Protein AF-A0A0W0XYY7-F1 (afdb_monomer_lite)

InterPro domains:
  IPR036770 Ankyrin repeat-containing domain superfamily [G3DSA:1.25.40.20] (266-478)
  IPR036770 Ankyrin repeat-containing domain superfamily [SSF48403] (291-463)

Structure (mmCIF, N/CA/C/O backbone):
data_AF-A0A0W0XYY7-F1
#
_entry.id   AF-A0A0W0XYY7-F1
#
loop_
_atom_site.group_PDB
_atom_site.id
_atom_site.type_symbol
_atom_site.label_atom_id
_atom_site.label_alt_id
_atom_site.label_comp_id
_atom_site.label_asym_id
_atom_site.label_entity_id
_atom_site.label_seq_id
_atom_site.pdbx_PDB_ins_code
_atom_site.Cartn_x
_atom_site.Cartn_y
_atom_site.Cartn_z
_atom_site.occupancy
_atom_site.B_iso_or_equiv
_atom_site.auth_seq_id
_atom_site.auth_comp_id
_atom_site.auth_asym_id
_atom_site.auth_atom_id
_atom_site.pdbx_PDB_model_num
ATOM 1 N N . MET A 1 1 ? -41.303 10.525 0.696 1.00 25.77 1 MET A N 1
ATOM 2 C CA . MET A 1 1 ? -40.660 11.036 1.928 1.00 25.77 1 MET A CA 1
ATOM 3 C C . MET A 1 1 ? -39.328 10.318 2.086 1.00 25.77 1 MET A C 1
ATOM 5 O O . MET A 1 1 ? -39.331 9.109 1.877 1.00 25.77 1 MET A O 1
ATOM 9 N N . PRO A 1 2 ? -38.216 10.999 2.410 1.00 27.53 2 PRO A N 1
ATOM 10 C CA . PRO A 1 2 ? -36.975 10.329 2.798 1.00 27.53 2 PRO A CA 1
ATOM 11 C C . PRO A 1 2 ? -37.173 9.612 4.141 1.00 27.53 2 PRO A C 1
ATOM 13 O O . PRO A 1 2 ? -37.782 10.176 5.050 1.00 27.53 2 PRO A O 1
ATOM 16 N N . GLY A 1 3 ? -36.697 8.372 4.262 1.00 29.36 3 GLY A N 1
ATOM 17 C CA . GLY A 1 3 ? -36.736 7.629 5.525 1.00 29.36 3 GLY A CA 1
ATOM 18 C C . GLY A 1 3 ? -35.674 8.126 6.509 1.00 29.36 3 GLY A C 1
ATOM 19 O O . GLY A 1 3 ? -34.597 8.546 6.093 1.00 29.36 3 GLY A O 1
ATOM 20 N N . SER A 1 4 ? -35.965 8.063 7.809 1.00 35.34 4 SER A N 1
ATOM 21 C CA . SER A 1 4 ? -35.014 8.421 8.865 1.00 35.34 4 SER A CA 1
ATOM 22 C C . SER A 1 4 ? -33.815 7.465 8.919 1.00 35.34 4 SER A C 1
ATOM 24 O O . SER A 1 4 ? -33.958 6.251 8.734 1.00 35.34 4 SER A O 1
ATOM 26 N N . ASP A 1 5 ? -32.630 8.020 9.196 1.00 38.69 5 ASP A N 1
ATOM 27 C CA . ASP A 1 5 ? -31.387 7.254 9.338 1.00 38.69 5 ASP A CA 1
ATOM 28 C C . ASP A 1 5 ? -31.513 6.172 10.430 1.00 38.69 5 ASP A C 1
ATOM 30 O O . ASP A 1 5 ? -32.070 6.434 11.504 1.00 38.69 5 ASP A O 1
ATOM 34 N N . PRO A 1 6 ? -30.925 4.977 10.230 1.00 39.81 6 PRO A N 1
ATOM 35 C CA . PRO A 1 6 ? -30.605 4.088 11.335 1.00 39.81 6 PRO A CA 1
ATOM 36 C C . PRO A 1 6 ? -29.468 4.725 12.148 1.00 39.81 6 PRO A C 1
ATOM 38 O O . PRO A 1 6 ? -28.289 4.550 11.847 1.00 39.81 6 PRO A O 1
ATOM 41 N N . GLN A 1 7 ? -29.826 5.506 13.170 1.00 43.25 7 GLN A N 1
ATOM 42 C CA . GLN A 1 7 ? -28.857 6.103 14.087 1.00 43.25 7 GLN A CA 1
ATOM 43 C C . GLN A 1 7 ? -28.112 5.003 14.853 1.00 43.25 7 GLN A C 1
ATOM 45 O O . GLN A 1 7 ? -28.683 4.348 15.725 1.00 43.25 7 GLN A O 1
ATOM 50 N N . ALA A 1 8 ? -26.833 4.820 14.527 1.00 44.38 8 ALA A N 1
ATOM 51 C CA . ALA A 1 8 ? -25.921 3.991 15.303 1.00 44.38 8 ALA A CA 1
ATOM 52 C C . ALA A 1 8 ? -25.767 4.551 16.723 1.00 44.38 8 ALA A C 1
ATOM 54 O O . ALA A 1 8 ? -25.694 5.773 16.909 1.00 44.38 8 ALA A O 1
ATOM 55 N N . GLN A 1 9 ? -25.709 3.663 17.716 1.00 46.31 9 GLN A N 1
ATOM 56 C CA . GLN A 1 9 ? -25.548 4.078 19.106 1.00 46.31 9 GLN A CA 1
ATOM 57 C C . GLN A 1 9 ? -24.134 4.632 19.346 1.00 46.31 9 GLN A C 1
ATOM 59 O O . GLN A 1 9 ? -23.164 4.249 18.692 1.00 46.31 9 GLN A O 1
ATOM 64 N N . LEU A 1 10 ? -24.042 5.616 20.238 1.00 45.03 10 LEU A N 1
ATOM 65 C CA . LEU A 1 10 ? -22.826 6.393 20.463 1.00 45.03 10 LEU A CA 1
ATOM 66 C C . LEU A 1 10 ? -21.912 5.660 21.452 1.00 45.03 10 LEU A C 1
ATOM 68 O O . LEU A 1 10 ? -22.358 5.330 22.547 1.00 45.03 10 LEU A O 1
ATOM 72 N N . GLY A 1 11 ? -20.651 5.435 21.073 1.00 44.72 11 GLY A N 1
ATOM 73 C CA . GLY A 1 11 ? -19.615 4.951 21.996 1.00 44.72 11 GLY A CA 1
ATOM 74 C C . GLY A 1 11 ? -18.980 6.087 22.799 1.00 44.72 11 GLY A C 1
ATOM 75 O O . GLY A 1 11 ? -18.901 6.015 24.019 1.00 44.72 11 GLY A O 1
ATOM 76 N N . TYR A 1 12 ? -18.589 7.164 22.109 1.00 45.94 12 TYR A N 1
ATOM 77 C CA . TYR A 1 12 ? -17.933 8.341 22.690 1.00 45.94 12 TYR A CA 1
ATOM 78 C C . TYR A 1 12 ? -18.508 9.646 22.108 1.00 45.94 12 TYR A C 1
ATOM 80 O O . TYR A 1 12 ? -19.292 9.623 21.153 1.00 45.94 12 TYR A O 1
ATOM 88 N N . THR A 1 13 ? -18.181 10.788 22.722 1.00 43.00 13 THR A N 1
ATOM 89 C CA . THR A 1 13 ? -18.812 12.088 22.435 1.00 43.00 13 THR A CA 1
ATOM 90 C C . THR A 1 13 ? -18.555 12.594 21.012 1.00 43.00 13 THR A C 1
ATOM 92 O O . THR A 1 13 ? -17.499 12.390 20.420 1.00 43.00 13 THR A O 1
ATOM 95 N N . SER A 1 14 ? -19.556 13.277 20.449 1.00 41.69 14 SER A N 1
ATOM 96 C CA . SER A 1 14 ? -19.558 13.769 19.065 1.00 41.69 14 SER A CA 1
ATOM 97 C C . SER A 1 14 ? -18.758 15.072 18.903 1.00 41.69 14 SER A C 1
ATOM 99 O O . SER A 1 14 ? -19.335 16.134 18.652 1.00 41.69 14 SER A O 1
ATOM 101 N N . ASN A 1 15 ? -17.434 15.001 19.015 1.00 53.25 15 ASN A N 1
ATOM 102 C CA . ASN A 1 15 ? -16.558 16.153 18.806 1.00 53.25 15 ASN A CA 1
ATOM 103 C C . ASN A 1 15 ? -16.354 16.420 17.304 1.00 53.25 15 ASN A C 1
ATOM 105 O O . ASN A 1 15 ? -16.008 15.519 16.544 1.00 53.25 15 ASN A O 1
ATOM 109 N N . LYS A 1 16 ? -16.471 17.684 16.861 1.00 48.25 16 LYS A N 1
ATOM 110 C CA . LYS A 1 16 ? -16.198 18.099 15.459 1.00 48.25 16 LYS A CA 1
ATOM 111 C C . LYS A 1 16 ? -14.744 17.853 14.998 1.00 48.25 16 LYS A C 1
ATOM 113 O O . LYS A 1 16 ? -14.433 18.070 13.830 1.00 48.25 16 LYS A O 1
ATOM 118 N N . GLU A 1 17 ? -13.901 17.409 15.920 1.00 54.56 17 GLU A N 1
ATOM 119 C CA . GLU A 1 17 ? -12.453 17.593 16.000 1.00 54.56 17 GLU A CA 1
ATOM 120 C C . GLU A 1 17 ? -11.676 16.334 15.566 1.00 54.56 17 GLU A C 1
ATOM 122 O O . GLU A 1 17 ? -10.474 16.398 15.350 1.00 54.56 17 GLU A O 1
ATOM 127 N N . MET A 1 18 ? -12.362 15.197 15.375 1.00 64.12 18 MET A N 1
ATOM 128 C CA . MET A 1 18 ? -11.750 13.921 14.952 1.00 64.12 18 MET A CA 1
ATOM 129 C C . MET A 1 18 ? -11.496 13.801 13.433 1.00 64.12 18 MET A C 1
ATOM 131 O O . MET A 1 18 ? -11.022 12.760 12.975 1.00 64.12 18 MET A O 1
ATOM 135 N N . SER A 1 19 ? -11.844 14.834 12.656 1.00 72.94 19 SER A N 1
ATOM 136 C CA . SER A 1 19 ? -11.720 14.852 11.191 1.00 72.94 19 SER A CA 1
ATOM 137 C C . SER A 1 19 ? -10.305 15.244 10.763 1.00 72.94 19 SER A C 1
ATOM 139 O O . SER A 1 19 ? -9.759 16.227 11.272 1.00 72.94 19 SER A O 1
ATOM 141 N N . GLN A 1 20 ? -9.730 14.534 9.791 1.00 77.12 20 GLN A N 1
ATOM 142 C CA . GLN A 1 20 ? -8.359 14.778 9.322 1.00 77.12 20 GLN A CA 1
ATOM 143 C C . GLN A 1 20 ? -8.116 16.197 8.768 1.00 77.12 20 GLN A C 1
ATOM 145 O O . GLN A 1 20 ? -6.987 16.688 8.828 1.00 77.12 20 GLN A O 1
ATOM 150 N N . ASP A 1 21 ? -9.175 16.878 8.317 1.00 72.50 21 ASP A N 1
ATOM 151 C CA . ASP A 1 21 ? -9.176 18.255 7.792 1.00 72.50 21 ASP A CA 1
ATOM 152 C C . ASP A 1 21 ? -8.462 19.266 8.712 1.00 72.50 21 ASP A C 1
ATOM 154 O O . ASP A 1 21 ? -7.860 20.228 8.239 1.00 72.50 21 ASP A O 1
ATOM 158 N N . PHE A 1 22 ? -8.523 19.056 10.033 1.00 70.81 22 PHE A N 1
ATOM 159 C CA . PHE A 1 22 ? -7.902 19.933 11.034 1.00 70.81 22 PHE A CA 1
ATOM 160 C C . PHE A 1 22 ? -6.432 19.585 11.319 1.00 70.81 22 PHE A C 1
ATOM 162 O O . PHE A 1 22 ? -5.667 20.436 11.771 1.00 70.81 22 PHE A O 1
ATOM 169 N N . LEU A 1 23 ? -6.019 18.346 11.038 1.00 75.00 23 LEU A N 1
ATOM 170 C CA . LEU A 1 23 ? -4.682 17.824 11.334 1.00 75.00 23 LEU A CA 1
ATOM 171 C C . LEU A 1 23 ? -3.707 18.062 10.174 1.00 75.00 23 LEU A C 1
ATOM 173 O O . LEU A 1 23 ? -2.556 18.436 10.404 1.00 75.00 23 LEU A O 1
ATOM 177 N N . ILE A 1 24 ? -4.176 17.906 8.930 1.00 78.44 24 ILE A N 1
ATOM 178 C CA . ILE A 1 24 ? -3.385 18.096 7.701 1.00 78.44 24 ILE A CA 1
ATOM 179 C C . ILE A 1 24 ? -2.681 19.474 7.666 1.00 78.44 24 ILE A C 1
ATOM 181 O O . ILE A 1 24 ? -1.467 19.505 7.438 1.00 78.44 24 ILE A O 1
ATOM 185 N N . PRO A 1 25 ? -3.346 20.612 7.974 1.00 73.56 25 PRO A N 1
ATOM 186 C CA . PRO A 1 25 ? -2.685 21.918 8.007 1.00 73.56 25 PRO A CA 1
ATOM 187 C C . PRO A 1 25 ? -1.592 22.035 9.076 1.00 73.56 25 PRO A C 1
ATOM 189 O O . PRO A 1 25 ? -0.617 22.750 8.860 1.00 73.56 25 PRO A O 1
ATOM 192 N N . MET A 1 26 ? -1.727 21.352 10.217 1.00 71.94 26 MET A N 1
ATOM 193 C CA . MET A 1 26 ? -0.721 21.378 11.287 1.00 71.94 26 MET A CA 1
ATOM 194 C C . MET A 1 26 ? 0.497 20.527 10.912 1.00 71.94 26 MET A C 1
ATOM 196 O O . MET A 1 26 ? 1.633 20.989 11.019 1.00 71.94 26 MET A O 1
ATOM 200 N N . ILE A 1 27 ? 0.262 19.325 10.378 1.00 74.44 27 ILE A N 1
ATOM 201 C CA . ILE A 1 27 ? 1.299 18.408 9.883 1.00 74.44 27 ILE A CA 1
ATOM 202 C C . ILE A 1 27 ? 2.138 19.062 8.782 1.00 74.44 27 ILE A C 1
ATOM 204 O O . ILE A 1 27 ? 3.365 19.079 8.873 1.00 74.44 27 ILE A O 1
ATOM 208 N N . ASN A 1 28 ? 1.498 19.694 7.795 1.00 73.94 28 ASN A N 1
ATOM 209 C CA . ASN A 1 28 ? 2.206 20.392 6.718 1.00 73.94 28 ASN A CA 1
ATOM 210 C C . ASN A 1 28 ? 3.112 21.523 7.224 1.00 73.94 28 ASN A C 1
ATOM 212 O O . ASN A 1 28 ? 4.177 21.754 6.656 1.00 73.94 28 ASN A O 1
ATOM 216 N N . ARG A 1 29 ? 2.736 22.205 8.313 1.00 69.94 29 ARG A N 1
ATOM 217 C CA . ARG A 1 29 ? 3.554 23.268 8.918 1.00 69.94 29 ARG A CA 1
ATOM 218 C C . ARG A 1 29 ? 4.714 22.723 9.759 1.00 69.94 29 ARG A C 1
ATOM 220 O O . ARG A 1 29 ? 5.762 23.365 9.798 1.00 69.94 29 ARG A O 1
ATOM 227 N N . ILE A 1 30 ? 4.561 21.547 10.379 1.00 68.38 30 ILE A N 1
ATOM 228 C CA . ILE A 1 30 ? 5.664 20.821 11.039 1.00 68.38 30 ILE A CA 1
ATOM 229 C C . ILE A 1 30 ? 6.719 20.422 9.999 1.00 68.38 30 ILE A C 1
ATOM 231 O O . ILE A 1 30 ? 7.904 20.700 10.187 1.00 68.38 30 ILE A O 1
ATOM 235 N N . LEU A 1 31 ? 6.281 19.858 8.869 1.00 69.56 31 LEU A N 1
ATOM 236 C CA . LEU A 1 31 ? 7.156 19.456 7.765 1.00 69.56 31 LEU A CA 1
ATOM 237 C C . LEU A 1 31 ? 7.852 20.672 7.116 1.00 69.56 31 LEU A C 1
ATOM 239 O O . LEU A 1 31 ? 9.081 20.693 7.055 1.00 69.56 31 LEU A O 1
ATOM 243 N N . GLU A 1 32 ? 7.106 21.728 6.748 1.00 70.12 32 GLU A N 1
ATOM 244 C CA . GLU A 1 32 ? 7.658 22.986 6.199 1.00 70.12 32 GLU A CA 1
ATOM 245 C C . GLU A 1 32 ? 8.754 23.570 7.105 1.00 70.12 32 GLU A C 1
ATOM 247 O O . GLU A 1 32 ? 9.849 23.881 6.633 1.00 70.12 32 GLU A O 1
ATOM 252 N N . LYS A 1 33 ? 8.484 23.708 8.413 1.00 66.38 33 LYS A N 1
ATOM 253 C CA . LYS A 1 33 ? 9.442 24.294 9.365 1.00 66.38 33 LYS A CA 1
ATOM 254 C C . LYS A 1 33 ? 10.661 23.391 9.599 1.00 66.38 33 LYS A C 1
ATOM 256 O O . LYS A 1 33 ? 11.746 23.916 9.832 1.00 66.38 33 LYS A O 1
ATOM 261 N N . GLY A 1 34 ? 10.516 22.069 9.494 1.00 62.47 34 GLY A N 1
ATOM 262 C CA . GLY A 1 34 ? 11.639 21.125 9.521 1.00 62.47 34 GLY A CA 1
ATOM 263 C C . GLY A 1 34 ? 12.511 21.136 8.256 1.00 62.47 34 GLY A C 1
ATOM 264 O O . GLY A 1 34 ? 13.455 20.358 8.172 1.00 62.47 34 GLY A O 1
ATOM 265 N N . GLY A 1 35 ? 12.192 21.967 7.253 1.00 60.22 35 GLY A N 1
ATOM 266 C CA . GLY A 1 35 ? 12.844 21.947 5.938 1.00 60.22 35 GLY A CA 1
ATOM 267 C C . GLY A 1 35 ? 12.451 20.739 5.077 1.00 60.22 35 GLY A C 1
ATOM 268 O O . GLY A 1 35 ? 13.046 20.504 4.024 1.00 60.22 35 GLY A O 1
ATOM 269 N N . VAL A 1 36 ? 11.452 19.967 5.510 1.00 62.84 36 VAL A N 1
ATOM 270 C CA . VAL A 1 36 ? 11.051 18.707 4.891 1.00 62.84 36 VAL A CA 1
ATOM 271 C C . VAL A 1 36 ? 10.132 18.993 3.708 1.00 62.84 36 VAL A C 1
ATOM 273 O O . VAL A 1 36 ? 9.014 19.475 3.871 1.00 62.84 36 VAL A O 1
ATOM 276 N N . LYS A 1 37 ? 10.581 18.643 2.498 1.00 64.75 37 LYS A N 1
ATOM 277 C CA . LYS A 1 37 ? 9.783 18.723 1.259 1.00 64.75 37 LYS A CA 1
ATOM 278 C C . LYS A 1 37 ? 8.760 17.576 1.134 1.00 64.75 37 LYS A C 1
ATOM 280 O O . LYS A 1 37 ? 8.632 16.978 0.069 1.00 64.75 37 LYS A O 1
ATOM 285 N N . LEU A 1 38 ? 8.046 17.273 2.216 1.00 64.19 38 LEU A N 1
ATOM 286 C CA . LEU A 1 38 ? 6.868 16.406 2.219 1.00 64.19 38 LEU A CA 1
ATOM 287 C C . LEU A 1 38 ? 5.634 17.243 2.533 1.00 64.19 38 LEU A C 1
ATOM 289 O O . LEU A 1 38 ? 5.689 18.160 3.351 1.00 64.19 38 LEU A O 1
ATOM 293 N N . THR A 1 39 ? 4.509 16.868 1.940 1.00 61.69 39 THR A N 1
ATOM 294 C CA . THR A 1 39 ? 3.193 17.355 2.342 1.00 61.69 39 THR A CA 1
ATOM 295 C C . THR A 1 39 ? 2.241 16.182 2.530 1.00 61.69 39 THR A C 1
ATOM 297 O O . THR A 1 39 ? 2.186 15.258 1.719 1.00 61.69 39 THR A O 1
ATOM 300 N N . ALA A 1 40 ? 1.446 16.248 3.593 1.00 60.41 40 ALA A N 1
ATOM 301 C CA . ALA A 1 40 ? 0.116 15.674 3.587 1.00 60.41 40 ALA A CA 1
ATOM 302 C C . ALA A 1 40 ? -0.692 16.401 2.506 1.00 60.41 40 ALA A C 1
ATOM 304 O O . ALA A 1 40 ? -1.006 17.586 2.639 1.00 60.41 40 ALA A O 1
ATOM 305 N N . ASN A 1 41 ? -0.942 15.708 1.399 1.00 59.34 41 ASN A N 1
ATOM 306 C CA . ASN A 1 41 ? -1.706 16.230 0.277 1.00 59.34 41 ASN A CA 1
ATOM 307 C C . ASN A 1 41 ? -3.213 16.210 0.575 1.00 59.34 41 ASN A C 1
ATOM 309 O O . ASN A 1 41 ? -3.668 15.585 1.534 1.00 59.34 41 ASN A O 1
ATOM 313 N N . ASP A 1 42 ? -3.991 16.858 -0.290 1.00 51.50 42 ASP A N 1
ATOM 314 C CA . ASP A 1 42 ? -5.442 17.009 -0.120 1.00 51.50 42 ASP A CA 1
ATOM 315 C C . ASP A 1 42 ? -6.228 15.681 -0.254 1.00 51.50 42 ASP A C 1
ATOM 317 O O . ASP A 1 42 ? -7.415 15.641 0.059 1.00 51.50 42 ASP A O 1
ATOM 321 N N . ASP A 1 43 ? -5.573 14.582 -0.663 1.00 53.91 43 ASP A N 1
ATOM 322 C CA . ASP A 1 43 ? -6.127 13.215 -0.593 1.00 53.91 43 ASP A CA 1
ATOM 323 C C . ASP A 1 43 ? -6.199 12.681 0.863 1.00 53.91 43 ASP A C 1
ATOM 325 O O . ASP A 1 43 ? -7.025 11.825 1.176 1.00 53.91 43 ASP A O 1
ATOM 329 N N . GLY A 1 44 ? -5.380 13.223 1.774 1.00 68.81 44 GLY A N 1
ATOM 330 C CA . GLY A 1 44 ? -5.514 13.060 3.223 1.00 68.81 44 GLY A CA 1
ATOM 331 C C . GLY A 1 44 ? -4.703 11.938 3.890 1.00 68.81 44 GLY A C 1
ATOM 332 O O . GLY A 1 44 ? -4.404 10.891 3.323 1.00 68.81 44 GLY A O 1
ATOM 333 N N . ILE A 1 45 ? -4.399 12.153 5.174 1.00 83.94 45 ILE A N 1
ATOM 334 C CA . ILE A 1 45 ? -3.603 11.288 6.071 1.00 83.94 45 ILE A CA 1
ATOM 335 C C . ILE A 1 45 ? -4.354 10.068 6.639 1.00 83.94 45 ILE A C 1
ATOM 337 O O . ILE A 1 45 ? -3.884 9.433 7.587 1.00 83.94 45 ILE A O 1
ATOM 341 N N . CYS A 1 46 ? -5.532 9.753 6.095 1.00 90.00 46 CYS A N 1
ATOM 342 C CA . CYS A 1 46 ? -6.491 8.789 6.638 1.00 90.00 46 CYS A CA 1
ATOM 343 C C . CYS A 1 46 ? -5.855 7.452 7.053 1.00 90.00 46 CYS A C 1
ATOM 345 O O . CYS A 1 46 ? -6.104 6.941 8.142 1.00 90.00 46 CYS A O 1
ATOM 347 N N . ASN A 1 47 ? -4.963 6.933 6.218 1.00 89.12 4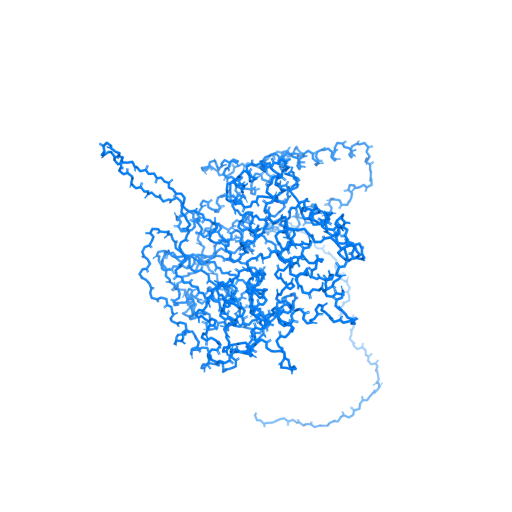7 ASN A N 1
ATOM 348 C CA . ASN A 1 47 ? -4.291 5.661 6.418 1.00 89.12 47 ASN A CA 1
ATOM 349 C C . ASN A 1 47 ? -3.428 5.627 7.697 1.00 89.12 47 ASN A C 1
ATOM 351 O O . ASN A 1 47 ? -3.539 4.697 8.499 1.00 89.12 47 ASN A O 1
ATOM 355 N N . GLY A 1 48 ? -2.658 6.690 7.952 1.00 91.44 48 GLY A N 1
ATOM 356 C CA . GLY A 1 48 ? -1.857 6.809 9.172 1.00 91.44 48 GLY A CA 1
ATOM 357 C C . GLY A 1 48 ? -2.717 6.933 10.432 1.00 91.44 48 GLY A C 1
ATOM 358 O O . GLY A 1 48 ? -2.440 6.285 11.439 1.00 91.44 48 GLY A O 1
ATOM 359 N N . LEU A 1 49 ? -3.815 7.693 10.363 1.00 93.75 49 LEU A N 1
ATOM 360 C CA . LEU A 1 49 ? -4.767 7.819 11.473 1.00 93.75 49 LEU A CA 1
ATOM 361 C C . LEU A 1 49 ? -5.509 6.504 11.767 1.00 93.75 49 LEU A C 1
ATOM 363 O O . LEU A 1 49 ? -5.724 6.176 12.933 1.00 93.75 49 LEU A O 1
ATOM 367 N N . ALA A 1 50 ? -5.870 5.734 10.736 1.00 95.88 50 ALA A N 1
ATOM 368 C CA . ALA A 1 50 ? -6.488 4.418 10.888 1.00 95.88 50 ALA A CA 1
ATOM 369 C C . ALA A 1 50 ? -5.528 3.416 11.556 1.00 95.88 50 ALA A C 1
ATOM 371 O O . ALA A 1 50 ? -5.914 2.749 12.516 1.00 95.88 50 ALA A O 1
ATOM 372 N N . ALA A 1 51 ? -4.266 3.356 11.116 1.00 96.81 51 ALA A N 1
ATOM 373 C CA . ALA A 1 51 ? -3.242 2.503 11.723 1.00 96.81 51 ALA A CA 1
ATOM 374 C C . ALA A 1 51 ? -2.970 2.855 13.199 1.00 96.81 51 ALA A C 1
ATOM 376 O O . ALA A 1 51 ? -2.924 1.966 14.052 1.00 96.81 51 ALA A O 1
ATOM 377 N N . VAL A 1 52 ? -2.862 4.147 13.531 1.00 96.50 52 VAL A N 1
ATOM 378 C CA . VAL A 1 52 ? -2.661 4.585 14.923 1.00 96.50 52 VAL A CA 1
ATOM 379 C C . VAL A 1 52 ? -3.904 4.319 15.783 1.00 96.50 52 VAL A C 1
ATOM 381 O O . VAL A 1 52 ? -3.757 3.847 16.909 1.00 96.50 52 VAL A O 1
ATOM 384 N N . TYR A 1 53 ? -5.128 4.501 15.270 1.00 97.31 53 TYR A N 1
ATOM 385 C CA . TYR A 1 53 ? -6.334 4.094 16.008 1.00 97.31 53 TYR A CA 1
ATOM 386 C C . TYR A 1 53 ? -6.342 2.592 16.322 1.00 97.31 53 TYR A C 1
ATOM 388 O O . TYR A 1 53 ? -6.661 2.217 17.447 1.00 97.31 53 TYR A O 1
ATOM 396 N N . ILE A 1 54 ? -5.945 1.734 15.374 1.00 98.19 54 ILE A N 1
ATOM 397 C CA . ILE A 1 54 ? -5.874 0.275 15.571 1.00 98.19 54 ILE A CA 1
ATOM 398 C C . ILE A 1 54 ? -4.953 -0.091 16.743 1.00 98.19 54 ILE A C 1
ATOM 400 O O . ILE A 1 54 ? -5.345 -0.885 17.600 1.00 98.19 54 ILE A O 1
ATOM 404 N N . LYS A 1 55 ? -3.773 0.539 16.832 1.00 96.81 55 LYS A N 1
ATOM 405 C CA . LYS A 1 55 ? -2.865 0.416 17.985 1.00 96.81 55 LYS A CA 1
ATOM 406 C C . LYS A 1 55 ? -3.571 0.766 19.298 1.00 96.81 55 LYS A C 1
ATOM 408 O O . LYS A 1 55 ? -3.585 -0.049 20.216 1.00 96.81 55 LYS A O 1
ATOM 413 N N . TYR A 1 56 ? -4.187 1.946 19.381 1.00 96.44 56 TYR A N 1
ATOM 414 C CA . TYR A 1 56 ? -4.856 2.389 20.607 1.00 96.44 56 TYR A CA 1
ATOM 415 C C . TYR A 1 56 ? -6.047 1.487 20.972 1.00 96.44 56 TYR A C 1
ATOM 417 O O . TYR A 1 56 ? -6.208 1.138 22.140 1.00 96.44 56 TYR A O 1
ATOM 425 N N . ALA A 1 57 ? -6.852 1.057 19.999 1.00 96.62 57 ALA A N 1
ATOM 426 C CA . ALA A 1 57 ? -8.006 0.190 20.222 1.00 96.62 57 ALA A CA 1
ATOM 427 C C . ALA A 1 57 ? -7.602 -1.182 20.791 1.00 96.62 57 ALA A C 1
ATOM 429 O O . ALA A 1 57 ? -8.141 -1.597 21.816 1.00 96.62 57 ALA A O 1
ATOM 430 N N . LEU A 1 58 ? -6.578 -1.828 20.216 1.00 96.69 58 LEU A N 1
ATOM 431 C CA . LEU A 1 58 ? -6.041 -3.111 20.700 1.00 96.69 58 LEU A CA 1
ATOM 432 C C . LEU A 1 58 ? -5.354 -3.026 22.076 1.00 96.69 58 LEU A C 1
ATOM 434 O O . LEU A 1 58 ? -5.136 -4.053 22.715 1.00 96.69 58 LEU A O 1
ATOM 438 N N . GLN A 1 59 ? -5.037 -1.821 22.557 1.00 94.44 59 GLN A N 1
ATOM 439 C CA . GLN A 1 59 ? -4.587 -1.575 23.932 1.00 94.44 59 GLN A CA 1
ATOM 440 C C . GLN A 1 59 ? -5.739 -1.242 24.906 1.00 94.44 59 GLN A C 1
ATOM 442 O O . GLN A 1 59 ? -5.484 -0.983 26.080 1.00 94.44 59 GLN A O 1
ATOM 447 N N . GLY A 1 60 ? -6.995 -1.183 24.442 1.00 93.62 60 GLY A N 1
ATOM 448 C CA . GLY A 1 60 ? -8.137 -0.686 25.224 1.00 93.62 60 GLY A CA 1
ATOM 449 C C . GLY A 1 60 ? -8.149 0.839 25.422 1.00 93.62 60 GLY A C 1
ATOM 450 O O . GLY A 1 60 ? -8.871 1.348 26.276 1.00 93.62 60 GLY A O 1
ATOM 451 N N . LYS A 1 61 ? -7.353 1.579 24.641 1.00 93.75 61 LYS A N 1
ATOM 452 C CA . LYS A 1 61 ? -7.067 3.018 24.777 1.00 93.75 61 LYS A CA 1
ATOM 453 C C . LYS A 1 61 ? -7.826 3.902 23.772 1.00 93.75 61 LYS A C 1
ATOM 455 O O . LYS A 1 61 ? -7.416 5.033 23.514 1.00 93.75 61 LYS A O 1
ATOM 460 N N . SER A 1 62 ? -8.949 3.441 23.213 1.00 91.12 62 SER A N 1
ATOM 461 C CA . SER A 1 62 ? -9.781 4.206 22.256 1.00 91.12 62 SER A CA 1
ATOM 462 C C . SER A 1 62 ? -10.170 5.614 22.753 1.00 91.12 62 SER A C 1
ATOM 464 O O . SER A 1 62 ? -10.313 6.539 21.953 1.00 91.12 62 SER A O 1
ATOM 466 N N . SER A 1 63 ? -10.305 5.799 24.071 1.00 88.50 63 SER A N 1
ATOM 467 C CA . SER A 1 63 ? -10.544 7.095 24.720 1.00 88.50 63 SER A CA 1
ATOM 468 C C . SER A 1 63 ? -9.314 8.013 24.730 1.00 88.50 63 SER A C 1
ATOM 470 O O . SER A 1 63 ? -9.460 9.208 24.485 1.00 88.50 63 SER A O 1
ATOM 472 N N . GLU A 1 64 ? -8.108 7.481 24.956 1.00 90.69 64 GLU A N 1
ATOM 473 C CA . GLU A 1 64 ? -6.854 8.251 24.899 1.00 90.69 64 GLU A CA 1
ATOM 474 C C . GLU A 1 64 ? -6.568 8.741 23.474 1.00 90.69 64 GLU A C 1
ATOM 476 O O . GLU A 1 64 ? -6.128 9.874 23.292 1.00 90.69 64 GLU A O 1
ATOM 481 N N . PHE A 1 65 ? -6.888 7.931 22.458 1.00 92.50 65 PHE A N 1
ATOM 482 C CA . PHE A 1 65 ? -6.825 8.346 21.053 1.00 92.50 65 PHE A CA 1
ATOM 483 C C . PHE A 1 65 ? -7.739 9.551 20.783 1.00 92.50 65 PHE A C 1
ATOM 485 O O . PHE A 1 65 ? -7.302 10.559 20.230 1.00 92.50 65 PHE A O 1
ATOM 492 N N . ALA A 1 66 ? -9.001 9.482 21.222 1.00 88.44 66 ALA A N 1
ATOM 493 C CA . ALA A 1 66 ? -9.942 10.589 21.069 1.00 88.44 66 ALA A CA 1
ATOM 494 C C . ALA A 1 66 ? -9.487 11.847 21.837 1.00 88.44 66 ALA A C 1
ATOM 496 O O . ALA A 1 66 ? -9.572 12.954 21.305 1.00 88.44 66 ALA A O 1
ATOM 497 N N . ALA A 1 67 ? -8.950 11.685 23.051 1.00 87.06 67 ALA A N 1
ATOM 498 C CA . ALA A 1 67 ? -8.386 12.783 23.835 1.00 87.06 67 ALA A CA 1
ATOM 499 C C . ALA A 1 67 ? -7.178 13.439 23.141 1.00 87.06 67 ALA A C 1
ATOM 501 O O . ALA A 1 67 ? -7.082 14.664 23.129 1.00 87.06 67 ALA A O 1
ATOM 502 N N . MET A 1 68 ? -6.309 12.651 22.497 1.00 87.94 68 MET A N 1
ATOM 503 C CA . MET A 1 68 ? -5.171 13.153 21.720 1.00 87.94 68 MET A CA 1
ATOM 504 C C . MET A 1 68 ? -5.617 14.036 20.547 1.00 87.94 68 MET A C 1
ATOM 506 O O . MET A 1 68 ? -5.108 15.145 20.384 1.00 87.94 68 MET A O 1
ATOM 510 N N . LEU A 1 69 ? -6.613 13.593 19.767 1.00 86.75 69 LEU A N 1
ATOM 511 C CA . LEU A 1 69 ? -7.163 14.390 18.662 1.00 86.75 69 LEU A CA 1
ATOM 512 C C . LEU A 1 69 ? -7.769 15.713 19.156 1.00 86.75 69 LEU A C 1
ATOM 514 O O . LEU A 1 69 ? -7.500 16.773 18.584 1.00 86.75 69 LEU A O 1
ATOM 518 N N . ASN A 1 70 ? -8.527 15.664 20.256 1.00 81.75 70 ASN A N 1
ATOM 519 C CA . ASN A 1 70 ? -9.092 16.858 20.882 1.00 81.75 70 ASN A CA 1
ATOM 520 C C . ASN A 1 70 ? -7.985 17.820 21.352 1.00 81.75 70 ASN A C 1
ATOM 522 O O . ASN A 1 70 ? -8.070 19.015 21.082 1.00 81.75 70 ASN A O 1
ATOM 526 N N . ALA A 1 71 ? -6.928 17.319 22.003 1.00 81.38 71 ALA A N 1
ATOM 527 C CA . ALA A 1 71 ? -5.828 18.133 22.526 1.00 81.38 71 ALA A CA 1
ATOM 528 C C . ALA A 1 71 ? -5.033 18.849 21.419 1.00 81.38 71 ALA A C 1
ATOM 530 O O . ALA A 1 71 ? -4.704 20.028 21.568 1.00 81.38 71 ALA A O 1
ATOM 531 N N . ILE A 1 72 ? -4.782 18.180 20.285 1.00 78.88 72 ILE A N 1
ATOM 532 C CA . ILE A 1 72 ? -4.134 18.788 19.109 1.00 78.88 72 ILE A CA 1
ATOM 533 C C . ILE A 1 72 ? -4.979 19.952 18.577 1.00 78.88 72 ILE A C 1
ATOM 535 O O . ILE A 1 72 ? -4.464 21.053 18.368 1.00 78.88 72 ILE A O 1
ATOM 539 N N . ASN A 1 73 ? -6.286 19.736 18.403 1.00 74.81 73 ASN A N 1
ATOM 540 C CA . ASN A 1 73 ? -7.195 20.779 17.939 1.00 74.81 73 ASN A CA 1
ATOM 541 C C . ASN A 1 73 ? -7.322 21.934 18.954 1.00 74.81 73 ASN A C 1
ATOM 543 O O . ASN A 1 73 ? -7.217 23.095 18.563 1.00 74.81 73 ASN A O 1
ATOM 547 N N . GLN A 1 74 ? -7.483 21.642 20.248 1.00 75.94 74 GLN A N 1
ATOM 548 C CA . GLN A 1 74 ? -7.597 22.660 21.298 1.00 75.94 74 GLN A CA 1
ATOM 549 C C . GLN A 1 74 ? -6.344 23.539 21.387 1.00 75.94 74 GLN A C 1
ATOM 551 O O . GLN A 1 74 ? -6.476 24.761 21.386 1.00 75.94 74 GLN A O 1
ATOM 556 N N . ARG A 1 75 ? -5.132 22.959 21.383 1.00 71.31 75 ARG A N 1
ATOM 557 C CA . ARG A 1 75 ? -3.890 23.756 21.382 1.00 71.31 75 ARG A CA 1
ATOM 558 C C . ARG A 1 75 ? -3.702 24.549 20.090 1.00 71.31 75 ARG A C 1
ATOM 560 O O . ARG A 1 75 ? -3.243 25.688 20.149 1.00 71.31 75 ARG A O 1
ATOM 567 N N . GLY A 1 76 ? -4.100 23.990 18.944 1.00 68.62 76 GLY A N 1
ATOM 568 C CA . GLY A 1 76 ? -4.129 24.716 17.673 1.00 68.62 76 GLY A CA 1
ATOM 569 C C . GLY A 1 76 ? -5.028 25.956 17.732 1.00 68.62 76 GLY A C 1
ATOM 570 O O . GLY A 1 76 ? -4.595 27.048 17.372 1.00 68.62 76 GLY A O 1
ATOM 571 N N . GLN A 1 77 ? -6.253 25.814 18.247 1.00 69.25 77 GLN A N 1
ATOM 572 C CA . GLN A 1 77 ? -7.203 26.923 18.398 1.00 69.25 77 GLN A CA 1
ATOM 573 C C . GLN A 1 77 ? -6.750 27.954 19.443 1.00 69.25 77 GLN A C 1
ATOM 575 O O . GLN A 1 77 ? -6.739 29.149 19.149 1.00 69.25 77 GLN A O 1
ATOM 580 N N . GLN A 1 78 ? -6.341 27.504 20.636 1.00 65.88 78 GLN A N 1
ATOM 581 C CA . GLN A 1 78 ? -5.893 28.371 21.730 1.00 65.88 78 GLN A CA 1
ATOM 582 C C . GLN A 1 78 ? -4.769 29.301 21.269 1.00 65.88 78 GLN A C 1
ATOM 584 O O . GLN A 1 78 ? -4.868 30.516 21.426 1.00 65.88 78 GLN A O 1
ATOM 589 N N . ALA A 1 79 ? -3.727 28.748 20.650 1.00 61.44 79 ALA A N 1
ATOM 590 C CA . ALA A 1 79 ? -2.570 29.537 20.261 1.00 61.44 79 ALA A CA 1
ATOM 591 C C . ALA A 1 79 ? -2.842 30.470 19.067 1.00 61.44 79 ALA A C 1
ATOM 593 O O . ALA A 1 79 ? -2.266 31.555 19.002 1.00 61.44 79 ALA A O 1
ATOM 594 N N . ILE A 1 80 ? -3.761 30.111 18.156 1.00 63.53 80 ILE A N 1
ATOM 595 C CA . ILE A 1 80 ? -4.258 31.046 17.131 1.00 63.53 80 ILE A CA 1
ATOM 596 C C . ILE A 1 80 ? -4.897 32.278 17.794 1.00 63.53 80 ILE A C 1
ATOM 598 O O . ILE A 1 80 ? -4.653 33.395 17.343 1.00 63.53 80 ILE A O 1
ATOM 602 N N . MET A 1 81 ? -5.664 32.103 18.876 1.00 60.09 81 MET A N 1
ATOM 603 C CA . MET A 1 81 ? -6.299 33.215 19.599 1.00 60.09 81 MET A CA 1
ATOM 604 C C . MET A 1 81 ? -5.296 34.038 20.423 1.00 60.09 81 MET A C 1
ATOM 606 O O . MET A 1 81 ? -5.284 35.267 20.316 1.00 60.09 81 MET A O 1
ATOM 610 N N . GLU A 1 82 ? -4.390 33.378 21.155 1.00 60.19 82 GLU A N 1
ATOM 611 C CA . GLU A 1 82 ? -3.292 34.034 21.886 1.00 60.19 82 GLU A CA 1
ATOM 612 C C . GLU A 1 82 ? -2.433 34.908 20.955 1.00 60.19 82 GLU A C 1
ATOM 614 O O . GLU A 1 82 ? -2.067 36.029 21.310 1.00 60.19 82 GLU A O 1
ATOM 619 N N . GLY A 1 83 ? -2.186 34.451 19.723 1.00 53.28 83 GLY A N 1
ATOM 620 C CA . GLY A 1 83 ? -1.461 35.204 18.698 1.00 53.28 83 GLY A CA 1
ATOM 621 C C . GLY A 1 83 ? -2.170 36.443 18.138 1.00 53.28 83 GLY A C 1
ATOM 622 O O . GLY A 1 83 ? -1.539 37.243 17.443 1.00 53.28 83 GLY A O 1
ATOM 623 N N . ILE A 1 84 ? -3.463 36.617 18.425 1.00 48.25 84 ILE A N 1
ATOM 624 C CA . ILE A 1 84 ? -4.321 37.691 17.894 1.00 48.25 84 ILE A CA 1
ATOM 625 C C . ILE A 1 84 ? -4.687 38.724 18.989 1.00 48.25 84 ILE A C 1
ATOM 627 O O . ILE A 1 84 ? -5.261 39.770 18.688 1.00 48.25 84 ILE A O 1
ATOM 631 N N . ASN A 1 85 ? -4.264 38.507 20.244 1.00 48.09 85 ASN A N 1
ATOM 632 C CA . ASN A 1 85 ? -4.722 39.222 21.451 1.00 48.09 85 ASN A CA 1
ATOM 633 C C . ASN A 1 85 ? -6.229 39.055 21.750 1.00 48.09 85 ASN A C 1
ATOM 635 O O . ASN A 1 85 ? -6.809 39.887 22.451 1.00 48.09 85 ASN A O 1
ATOM 639 N N . GLU A 1 86 ? -6.870 37.989 21.263 1.00 41.94 86 GLU A N 1
ATOM 640 C CA . GLU A 1 86 ? -8.184 37.585 21.773 1.00 41.94 86 GLU A CA 1
ATOM 641 C C . GLU A 1 86 ? -7.978 36.637 22.962 1.00 41.94 86 GLU A C 1
ATOM 643 O O . GLU A 1 86 ? -7.249 35.651 22.862 1.00 41.94 86 GLU A O 1
ATOM 648 N N . SER A 1 87 ? -8.596 36.948 24.107 1.00 41.75 87 SER A N 1
ATOM 649 C CA . SER A 1 87 ? -8.492 36.113 25.310 1.00 41.75 87 SER A CA 1
ATOM 650 C C . SER A 1 87 ? -8.939 34.676 25.006 1.00 41.75 87 SER A C 1
ATOM 652 O O . SER A 1 87 ? -10.002 34.506 24.399 1.00 41.75 87 SER A O 1
ATOM 654 N N . PRO A 1 88 ? -8.188 33.644 25.436 1.00 44.12 88 PRO A N 1
ATOM 655 C CA . PRO A 1 88 ? -8.539 32.263 25.139 1.00 44.12 88 PRO A CA 1
ATOM 656 C C . PRO A 1 88 ? -9.907 31.896 25.741 1.00 44.12 88 PRO A C 1
ATOM 658 O O . PRO A 1 88 ? -10.281 32.419 26.799 1.00 44.12 88 PRO A O 1
ATOM 661 N N . PRO A 1 89 ? -10.669 30.995 25.095 1.00 44.22 89 PRO A N 1
ATOM 662 C CA . PRO A 1 89 ? -11.927 30.512 25.643 1.00 44.22 89 PRO A CA 1
ATOM 663 C C . PRO A 1 89 ? -11.653 29.749 26.950 1.00 44.22 89 PRO A C 1
ATOM 665 O O . PRO A 1 89 ? -10.616 29.091 27.064 1.00 44.22 89 PRO A O 1
ATOM 668 N N . PRO A 1 90 ? -12.554 29.809 27.948 1.00 40.62 90 PRO A N 1
ATOM 669 C CA . PRO A 1 90 ? -12.336 29.147 29.229 1.00 40.62 90 PRO A CA 1
ATOM 670 C C . PRO A 1 90 ? -12.187 27.631 29.038 1.00 40.62 90 PRO A C 1
ATOM 672 O O . PRO A 1 90 ? -13.109 26.953 28.569 1.00 40.62 90 PRO A O 1
ATOM 675 N N . SER A 1 91 ? -11.024 27.101 29.418 1.00 45.03 91 SER A N 1
ATOM 676 C CA . SER A 1 91 ? -10.715 25.674 29.355 1.00 45.03 91 SER A CA 1
ATOM 677 C C . SER A 1 91 ? -11.706 24.881 30.211 1.00 45.03 91 SER A C 1
ATOM 679 O O . SER A 1 91 ? -11.816 25.066 31.421 1.00 45.03 91 SER A O 1
ATOM 681 N N . THR A 1 92 ? -12.478 24.012 29.560 1.00 43.22 92 THR A N 1
ATOM 682 C CA . THR A 1 92 ? -13.668 23.365 30.140 1.00 43.22 92 THR A CA 1
ATOM 683 C C . THR A 1 92 ? -13.554 21.839 30.181 1.00 43.22 92 THR A C 1
ATOM 685 O O . THR A 1 92 ? -14.525 21.114 29.980 1.00 43.22 92 THR A O 1
ATOM 688 N N . SER A 1 93 ? -12.357 21.350 30.512 1.00 43.66 93 SER A N 1
ATOM 689 C CA . SER A 1 93 ? -12.121 19.967 30.942 1.00 43.66 93 SER A CA 1
ATOM 690 C C . SER A 1 93 ? -10.844 19.867 31.781 1.00 43.66 93 SER A C 1
ATOM 692 O O . SER A 1 93 ? -9.739 19.968 31.249 1.00 43.66 93 SER A O 1
ATOM 694 N N . SER A 1 94 ? -10.991 19.628 33.085 1.00 46.72 94 SER A N 1
ATOM 695 C CA . SER A 1 94 ? -9.965 18.922 33.851 1.00 46.72 94 SER A CA 1
ATOM 696 C C . SER A 1 94 ? -10.035 17.442 33.481 1.00 46.72 94 SER A C 1
ATOM 698 O O . SER A 1 94 ? -11.118 16.866 33.559 1.00 46.72 94 SER A O 1
ATOM 700 N N . ASP A 1 95 ? -8.917 16.871 33.033 1.00 40.59 95 ASP A N 1
ATOM 701 C CA . ASP A 1 95 ? -8.359 15.577 33.469 1.00 40.59 95 ASP A CA 1
ATOM 702 C C . ASP A 1 95 ? -7.350 15.066 32.423 1.00 40.59 95 ASP A C 1
ATOM 704 O O . ASP A 1 95 ? -7.636 15.018 31.229 1.00 40.59 95 ASP A O 1
ATOM 708 N N . SER A 1 96 ? -6.153 14.685 32.885 1.00 47.28 96 SER A N 1
ATOM 709 C CA . SER A 1 96 ? -4.947 14.367 32.089 1.00 47.28 96 SER A CA 1
ATOM 710 C C . SER A 1 96 ? -4.428 15.502 31.179 1.00 47.28 96 SER A C 1
ATOM 712 O O . SER A 1 96 ? -4.912 15.745 30.076 1.00 47.28 96 SER A O 1
ATOM 714 N N . GLU A 1 97 ? -3.365 16.181 31.621 1.00 72.12 97 GLU A N 1
ATOM 715 C CA . GLU A 1 97 ? -2.650 17.177 30.812 1.00 72.12 97 GLU A CA 1
ATOM 716 C C . GLU A 1 97 ? -1.704 16.478 29.815 1.00 72.12 97 GLU A C 1
ATOM 718 O O . GLU A 1 97 ? -0.531 16.240 30.100 1.00 72.12 97 GLU A O 1
ATOM 723 N N . ILE A 1 98 ? -2.229 16.115 28.640 1.00 78.88 98 ILE A N 1
ATOM 724 C CA . ILE A 1 98 ? -1.459 15.503 27.540 1.00 78.88 98 ILE A CA 1
ATOM 725 C C . ILE A 1 98 ? -0.276 16.413 27.166 1.00 78.88 98 ILE A C 1
ATOM 727 O O . ILE A 1 98 ? -0.475 17.583 26.834 1.00 78.88 98 ILE A O 1
ATOM 731 N N . SER A 1 99 ? 0.964 15.916 27.199 1.00 80.94 99 SER A N 1
ATOM 732 C CA . SER A 1 99 ? 2.135 16.777 26.985 1.00 80.94 99 SER A CA 1
ATOM 733 C C . SER A 1 99 ? 2.342 17.146 25.508 1.00 80.94 99 SER A C 1
ATOM 735 O O . SER A 1 99 ? 1.863 16.462 24.603 1.00 80.94 99 SER A O 1
ATOM 737 N N . ASP A 1 100 ? 3.094 18.219 25.234 1.00 71.62 100 ASP A N 1
ATOM 738 C CA . ASP A 1 100 ? 3.529 18.530 23.859 1.00 71.62 100 ASP A CA 1
ATOM 739 C C . ASP A 1 100 ? 4.399 17.401 23.270 1.00 71.62 100 ASP A C 1
ATOM 741 O O . ASP A 1 100 ? 4.381 17.180 22.062 1.00 71.62 100 ASP A O 1
ATOM 745 N N . SER A 1 101 ? 5.117 16.645 24.112 1.00 75.38 101 SER A N 1
ATOM 746 C CA . SER A 1 101 ? 5.897 15.474 23.688 1.00 75.38 101 SER A CA 1
ATOM 747 C C . SER A 1 101 ? 4.994 14.341 23.189 1.00 75.38 101 SER A C 1
ATOM 749 O O . SER A 1 101 ? 5.290 13.711 22.175 1.00 75.38 101 SER A O 1
ATOM 751 N N . ASP A 1 102 ? 3.853 14.119 23.849 1.00 81.94 102 ASP A N 1
ATOM 752 C CA . ASP A 1 102 ? 2.878 13.103 23.443 1.00 81.94 102 ASP A CA 1
ATOM 753 C C . ASP A 1 102 ? 2.160 13.479 22.144 1.00 81.94 102 ASP A C 1
ATOM 755 O O . ASP A 1 102 ? 2.000 12.626 21.272 1.00 81.94 102 ASP A O 1
ATOM 759 N N . ILE A 1 103 ? 1.810 14.760 21.978 1.00 80.44 103 ILE A N 1
ATOM 760 C CA . ILE A 1 103 ? 1.274 15.300 20.720 1.00 80.44 103 ILE A CA 1
ATOM 761 C C . ILE A 1 103 ? 2.283 15.139 19.579 1.00 80.44 103 ILE A C 1
ATOM 763 O O . ILE A 1 103 ? 1.915 14.653 18.508 1.00 80.44 103 ILE A O 1
ATOM 767 N N . ASN A 1 104 ? 3.553 15.501 19.803 1.00 74.50 104 ASN A N 1
ATOM 768 C CA . ASN A 1 104 ? 4.603 15.321 18.802 1.00 74.50 104 ASN A CA 1
ATOM 769 C C . ASN A 1 104 ? 4.716 13.838 18.419 1.00 74.50 104 ASN A C 1
ATOM 771 O O . ASN A 1 104 ? 4.590 13.514 17.242 1.00 74.50 104 ASN A O 1
ATOM 775 N N . ARG A 1 105 ? 4.849 12.934 19.402 1.00 81.81 105 ARG A N 1
ATOM 776 C CA . ARG A 1 105 ? 4.928 11.480 19.187 1.00 81.81 105 ARG A CA 1
ATOM 777 C C . ARG A 1 105 ? 3.740 10.935 18.392 1.00 81.81 105 ARG A C 1
ATOM 779 O O . ARG A 1 105 ? 3.943 10.186 17.442 1.00 81.81 105 ARG A O 1
ATOM 786 N N . PHE A 1 106 ? 2.516 11.336 18.732 1.00 87.00 106 PHE A N 1
ATOM 787 C CA . PHE A 1 106 ? 1.319 10.925 17.999 1.00 87.00 106 PHE A CA 1
ATOM 788 C C . PHE A 1 106 ? 1.356 11.384 16.535 1.00 87.00 106 PHE A C 1
ATOM 790 O O . PHE A 1 106 ? 1.141 10.584 15.626 1.00 87.00 106 PHE A O 1
ATOM 797 N N . ILE A 1 107 ? 1.677 12.659 16.290 1.00 81.44 107 ILE A N 1
ATOM 798 C CA . ILE A 1 107 ? 1.786 13.208 14.932 1.00 81.44 107 ILE A CA 1
ATOM 799 C C . ILE A 1 107 ? 2.883 12.486 14.134 1.00 81.44 107 ILE A C 1
ATOM 801 O O . ILE A 1 107 ? 2.693 12.179 12.958 1.00 81.44 107 ILE A O 1
ATOM 805 N N . GLN A 1 108 ? 4.010 12.180 14.773 1.00 78.50 108 GLN A N 1
ATOM 806 C CA . GLN A 1 108 ? 5.138 11.475 14.171 1.00 78.50 108 GLN A CA 1
ATOM 807 C C . GLN A 1 108 ? 4.768 10.035 13.769 1.00 78.50 108 GLN A C 1
ATOM 809 O O . GLN A 1 108 ? 5.064 9.632 12.644 1.00 78.50 108 GLN A O 1
ATOM 814 N N . GLU A 1 109 ? 4.053 9.291 14.624 1.00 86.00 109 GLU A N 1
ATOM 815 C CA . GLU A 1 109 ? 3.511 7.966 14.281 1.00 86.00 109 GLU A CA 1
ATOM 816 C C . GLU A 1 109 ? 2.528 8.039 13.097 1.00 86.00 109 GLU A C 1
ATOM 818 O O . GLU A 1 109 ? 2.642 7.252 12.156 1.00 86.00 109 GLU A O 1
ATOM 823 N N . VAL A 1 110 ? 1.612 9.018 13.088 1.00 88.12 110 VAL A N 1
ATOM 824 C CA . VAL A 1 110 ? 0.647 9.220 11.988 1.00 88.12 110 VAL A CA 1
ATOM 825 C C . VAL A 1 110 ? 1.352 9.533 10.664 1.00 88.12 110 VAL A C 1
ATOM 827 O O . VAL A 1 110 ? 0.995 8.955 9.637 1.00 88.12 110 VAL A O 1
ATOM 830 N N . VAL A 1 111 ? 2.365 10.408 10.666 1.00 82.00 111 VAL A N 1
ATOM 831 C CA . VAL A 1 111 ? 3.142 10.760 9.461 1.00 82.00 111 VAL A CA 1
ATOM 832 C C . VAL A 1 111 ? 3.939 9.562 8.941 1.00 82.00 111 VAL A C 1
ATOM 834 O O . VAL A 1 111 ? 3.916 9.306 7.736 1.00 82.00 111 VAL A O 1
ATOM 837 N N . PHE A 1 112 ? 4.592 8.798 9.824 1.00 81.12 112 PHE A N 1
ATOM 838 C CA . PHE A 1 112 ? 5.343 7.599 9.438 1.00 81.12 112 PHE A CA 1
ATOM 839 C C . PHE A 1 112 ? 4.438 6.529 8.812 1.00 81.12 112 PHE A C 1
ATOM 841 O O . PHE A 1 112 ? 4.778 5.960 7.778 1.00 81.12 112 PHE A O 1
ATOM 848 N N . CYS A 1 113 ? 3.247 6.317 9.378 1.00 87.94 113 CYS A N 1
ATOM 849 C CA . CYS A 1 113 ? 2.264 5.373 8.844 1.00 87.94 113 CYS A CA 1
ATOM 850 C C . CYS A 1 113 ? 1.589 5.861 7.544 1.00 87.94 113 CYS A C 1
ATOM 852 O O . CYS A 1 113 ? 1.077 5.046 6.780 1.00 87.94 113 CYS A O 1
ATOM 854 N N . PHE A 1 114 ? 1.581 7.171 7.271 1.00 84.94 114 PHE A N 1
ATOM 855 C CA . PHE A 1 114 ? 0.966 7.756 6.074 1.00 84.94 114 PHE A CA 1
ATOM 856 C C . PHE A 1 114 ? 1.917 7.868 4.863 1.00 84.94 114 PHE A C 1
ATOM 858 O O . PHE A 1 114 ? 1.478 7.624 3.739 1.00 84.94 114 PHE A O 1
ATOM 865 N N . LEU A 1 115 ? 3.203 8.186 5.059 1.00 80.44 115 LEU A N 1
ATOM 866 C CA . LEU A 1 115 ? 4.214 8.253 3.983 1.00 80.44 115 LEU A CA 1
ATOM 867 C C . LEU A 1 115 ? 5.362 7.241 4.174 1.00 80.44 115 LEU A C 1
ATOM 869 O O . LEU A 1 115 ? 6.531 7.621 4.100 1.00 80.44 115 LEU A O 1
ATOM 873 N N . PRO A 1 116 ? 5.089 5.947 4.416 1.00 83.69 116 PRO A N 1
ATOM 874 C CA . PRO A 1 116 ? 6.143 4.993 4.744 1.00 83.69 116 PRO A CA 1
ATOM 875 C C . PRO A 1 116 ? 7.112 4.754 3.580 1.00 83.69 116 PRO A C 1
ATOM 877 O O . PRO A 1 116 ? 8.294 4.521 3.822 1.00 83.69 116 PRO A O 1
ATOM 880 N N . ASP A 1 117 ? 6.662 4.894 2.325 1.00 80.88 117 ASP A N 1
ATOM 881 C CA . ASP A 1 117 ? 7.531 4.802 1.149 1.00 80.88 117 ASP A CA 1
ATOM 882 C C . ASP A 1 117 ? 8.496 5.990 1.011 1.00 80.88 117 ASP A C 1
ATOM 884 O O . ASP A 1 117 ? 9.466 5.888 0.267 1.00 80.88 117 ASP A O 1
ATOM 888 N N . GLU A 1 118 ? 8.298 7.094 1.734 1.00 78.56 118 GLU A N 1
ATOM 889 C CA . GLU A 1 118 ? 9.242 8.223 1.793 1.00 78.56 118 GLU A CA 1
ATOM 890 C C . GLU A 1 118 ? 10.356 8.036 2.833 1.00 78.56 118 GLU A C 1
ATOM 892 O O . GLU A 1 118 ? 11.374 8.724 2.765 1.00 78.56 118 GLU A O 1
ATOM 897 N N . PHE A 1 119 ? 10.186 7.078 3.748 1.00 76.19 119 PHE A N 1
ATOM 898 C CA . PHE A 1 119 ? 11.140 6.737 4.808 1.00 76.19 119 PHE A CA 1
ATOM 899 C C . PHE A 1 119 ? 11.820 5.376 4.596 1.00 76.19 119 PHE A C 1
ATOM 901 O O . PHE A 1 119 ? 12.923 5.146 5.077 1.00 76.19 119 PHE A O 1
ATOM 908 N N . ASN A 1 120 ? 11.171 4.459 3.880 1.00 81.50 120 ASN A N 1
ATOM 909 C CA . ASN A 1 120 ? 11.772 3.223 3.398 1.00 81.50 120 ASN A CA 1
ATOM 910 C C . ASN A 1 120 ? 11.042 2.780 2.122 1.00 81.50 120 ASN A C 1
ATOM 912 O O . ASN A 1 120 ? 9.880 2.379 2.163 1.00 81.50 120 ASN A O 1
ATOM 916 N N . LYS A 1 121 ? 11.740 2.787 0.980 1.00 84.75 121 LYS A N 1
ATOM 917 C CA . LYS A 1 121 ? 11.175 2.416 -0.329 1.00 84.75 121 LYS A CA 1
ATOM 918 C C . LYS A 1 121 ? 10.777 0.932 -0.451 1.00 84.75 121 LYS A C 1
ATOM 920 O O . LYS A 1 121 ? 10.158 0.570 -1.453 1.00 84.75 121 LYS A O 1
ATOM 925 N N . GLN A 1 122 ? 11.041 0.103 0.561 1.00 88.31 122 GLN A N 1
ATOM 926 C CA . GLN A 1 122 ? 10.475 -1.244 0.688 1.00 88.31 122 GLN A CA 1
ATOM 927 C C . GLN A 1 122 ? 9.012 -1.235 1.145 1.00 88.31 122 GLN A C 1
ATOM 929 O O . GLN A 1 122 ? 8.246 -2.108 0.743 1.00 88.31 122 GLN A O 1
ATOM 934 N N . LEU A 1 123 ? 8.635 -0.251 1.968 1.00 88.50 123 LEU A N 1
ATOM 935 C CA . LEU A 1 123 ? 7.308 -0.102 2.559 1.00 88.50 123 LEU A CA 1
ATOM 936 C C . LEU A 1 123 ? 6.367 0.679 1.642 1.00 88.50 123 LEU A C 1
ATOM 938 O O . LEU A 1 123 ? 6.780 1.371 0.715 1.00 88.50 123 LEU A O 1
ATOM 942 N N . SER A 1 124 ? 5.076 0.600 1.921 1.00 88.38 124 SER A N 1
ATOM 943 C CA . SER A 1 124 ? 4.005 1.245 1.175 1.00 88.38 124 SER A CA 1
ATOM 944 C C . SER A 1 124 ? 2.827 1.551 2.099 1.00 88.38 124 SER A C 1
ATOM 946 O O . SER A 1 124 ? 2.763 1.072 3.228 1.00 88.38 124 SER A O 1
ATOM 948 N N . GLN A 1 125 ? 1.860 2.337 1.630 1.00 84.38 125 GLN A N 1
ATOM 949 C CA . GLN A 1 125 ? 0.709 2.715 2.452 1.00 84.38 125 GLN A CA 1
ATOM 950 C C . GLN A 1 125 ? -0.150 1.530 2.938 1.00 84.38 125 GLN A C 1
ATOM 952 O O . GLN A 1 125 ? -0.828 1.666 3.951 1.00 84.38 125 GLN A O 1
ATOM 957 N N . VAL A 1 126 ? -0.125 0.360 2.290 1.00 88.19 126 VAL A N 1
ATOM 958 C CA . VAL A 1 126 ? -0.822 -0.835 2.815 1.00 88.19 126 VAL A CA 1
ATOM 959 C C . VAL A 1 126 ? -0.130 -1.448 4.042 1.00 88.19 126 VAL A C 1
ATOM 961 O O . VAL A 1 126 ? -0.741 -2.241 4.751 1.00 88.19 126 VAL A O 1
ATOM 964 N N . ASP A 1 127 ? 1.121 -1.076 4.327 1.00 90.75 127 ASP A N 1
ATOM 965 C CA . ASP A 1 127 ? 1.884 -1.591 5.470 1.00 90.75 127 ASP A CA 1
ATOM 966 C C . ASP A 1 127 ? 1.636 -0.819 6.768 1.00 90.75 127 ASP A C 1
ATOM 968 O O . ASP A 1 127 ? 2.140 -1.233 7.805 1.00 90.75 127 ASP A O 1
ATOM 972 N N . ALA A 1 128 ? 0.882 0.286 6.735 1.00 91.44 128 ALA A N 1
ATOM 973 C CA . ALA A 1 128 ? 0.737 1.239 7.840 1.00 91.44 128 ALA A CA 1
ATOM 974 C C . ALA A 1 128 ? 0.451 0.581 9.208 1.00 91.44 128 ALA A C 1
ATOM 976 O O . ALA A 1 128 ? 1.044 0.948 10.221 1.00 91.44 128 ALA A O 1
ATOM 977 N N . VAL A 1 129 ? -0.409 -0.442 9.236 1.00 94.19 129 VAL A N 1
ATOM 978 C CA . VAL A 1 129 ? -0.778 -1.179 10.460 1.00 94.19 129 VAL A CA 1
ATOM 979 C C . VAL A 1 129 ? 0.347 -2.076 11.020 1.00 94.19 129 VAL A C 1
ATOM 981 O O . VAL A 1 129 ? 0.334 -2.413 12.200 1.00 94.19 129 VAL A O 1
ATOM 984 N N . HIS A 1 130 ? 1.367 -2.394 10.216 1.00 92.44 130 HIS A N 1
ATOM 985 C CA . HIS A 1 130 ? 2.575 -3.142 10.610 1.00 92.44 130 HIS A CA 1
ATOM 986 C C . HIS A 1 130 ? 3.734 -2.225 11.051 1.00 92.44 130 HIS A C 1
ATOM 988 O O . HIS A 1 130 ? 4.827 -2.705 11.374 1.00 92.44 130 HIS A O 1
ATOM 994 N N . LEU A 1 131 ? 3.519 -0.903 11.037 1.00 90.19 131 LEU A N 1
ATOM 995 C CA . LEU A 1 131 ? 4.492 0.121 11.446 1.00 90.19 131 LEU A CA 1
ATOM 996 C C . LEU A 1 131 ? 4.218 0.676 12.845 1.00 90.19 131 LEU A C 1
ATOM 998 O O . LEU A 1 131 ? 5.133 1.177 13.497 1.00 90.19 131 LEU A O 1
ATOM 1002 N N . VAL A 1 132 ? 2.985 0.533 13.333 1.00 91.88 132 VAL A N 1
ATOM 1003 C CA . VAL A 1 132 ? 2.641 0.805 14.728 1.00 91.88 132 VAL A CA 1
ATOM 1004 C C . VAL A 1 132 ? 3.106 -0.328 15.646 1.00 91.88 132 VAL A C 1
ATOM 1006 O O . VAL A 1 132 ? 3.029 -1.513 15.312 1.00 91.88 132 VAL A O 1
ATOM 1009 N N . THR A 1 133 ? 3.567 0.044 16.840 1.00 92.31 133 THR A N 1
ATOM 1010 C CA . THR A 1 133 ? 3.981 -0.890 17.894 1.00 92.31 133 THR A CA 1
ATOM 1011 C C . THR A 1 133 ? 3.226 -0.641 19.195 1.00 92.31 133 THR A C 1
ATOM 1013 O O . THR A 1 133 ? 2.855 0.492 19.521 1.00 92.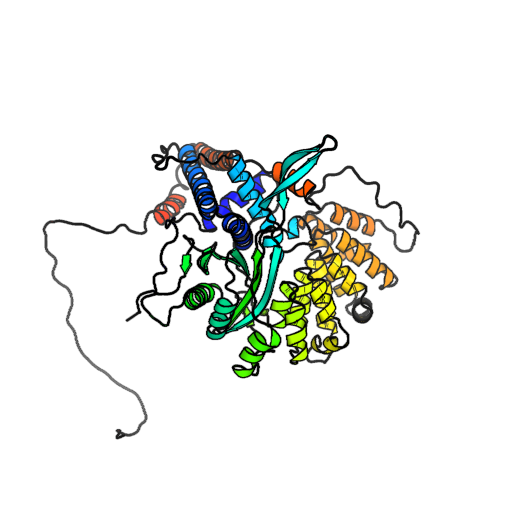31 133 THR A O 1
ATOM 1016 N N . VAL A 1 134 ? 3.015 -1.719 19.948 1.00 91.12 134 VAL A N 1
ATOM 1017 C CA . VAL A 1 134 ? 2.404 -1.735 21.281 1.00 91.12 134 VAL A CA 1
ATOM 1018 C C . VAL A 1 134 ? 3.423 -2.223 22.319 1.00 91.12 134 VAL A C 1
ATOM 1020 O O . VAL A 1 134 ? 4.242 -3.083 21.995 1.00 91.12 134 VAL A O 1
ATOM 1023 N N . PRO A 1 135 ? 3.418 -1.678 23.548 1.00 89.94 135 PRO A N 1
ATOM 1024 C CA . PRO A 1 135 ? 4.271 -2.152 24.631 1.00 89.94 135 PRO A CA 1
ATOM 1025 C C . PRO A 1 135 ? 3.841 -3.550 25.088 1.00 89.94 135 PRO A C 1
ATOM 1027 O O . PRO A 1 135 ? 2.654 -3.811 25.280 1.00 89.94 135 PRO A O 1
ATOM 1030 N N . VAL A 1 136 ? 4.816 -4.434 25.277 1.00 90.44 136 VAL A N 1
ATOM 1031 C CA . VAL A 1 136 ? 4.636 -5.822 25.702 1.00 90.44 136 VAL A CA 1
ATOM 1032 C C . VAL A 1 136 ? 5.536 -6.108 26.895 1.00 90.44 136 VAL A C 1
ATOM 1034 O O . VAL A 1 136 ? 6.759 -6.018 26.794 1.00 90.44 136 VAL A O 1
ATOM 1037 N N . GLU A 1 137 ? 4.925 -6.503 28.012 1.00 89.56 137 GLU A N 1
ATOM 1038 C CA . GLU A 1 137 ? 5.655 -6.886 29.220 1.00 89.56 137 GLU A CA 1
ATOM 1039 C C . GLU A 1 137 ? 6.311 -8.260 29.053 1.00 89.56 137 GLU A C 1
ATOM 1041 O O . GLU A 1 137 ? 5.639 -9.295 28.961 1.00 89.56 137 GLU A O 1
ATOM 1046 N N . LYS A 1 138 ? 7.643 -8.271 29.060 1.00 86.12 138 LYS A N 1
ATOM 1047 C CA . LYS A 1 138 ? 8.474 -9.473 29.128 1.00 86.12 138 LYS A CA 1
ATOM 1048 C C . LYS A 1 138 ? 9.054 -9.644 30.523 1.00 86.12 138 LYS A C 1
ATOM 1050 O O . LYS A 1 138 ? 9.344 -8.675 31.215 1.00 86.12 138 LYS A O 1
ATOM 1055 N N . HIS A 1 139 ? 9.257 -10.898 30.908 1.00 85.94 139 HIS A N 1
ATOM 1056 C CA . HIS A 1 139 ? 9.941 -11.272 32.141 1.00 85.94 139 HIS A CA 1
ATOM 1057 C C . HIS A 1 139 ? 11.322 -11.809 31.761 1.00 85.94 139 HIS A C 1
ATOM 1059 O O . HIS A 1 139 ? 11.412 -12.810 31.051 1.00 85.94 139 HIS A O 1
ATOM 1065 N N . ILE A 1 140 ? 12.381 -11.123 32.188 1.00 83.44 140 ILE A N 1
ATOM 1066 C CA . ILE A 1 140 ? 13.774 -11.479 31.904 1.00 83.44 140 ILE A CA 1
ATOM 1067 C C . ILE A 1 140 ? 14.408 -11.970 33.204 1.00 83.44 140 ILE A C 1
ATOM 1069 O O . ILE A 1 140 ? 14.481 -11.227 34.181 1.00 83.44 140 ILE A O 1
ATOM 1073 N N . GLU A 1 141 ? 14.856 -13.222 33.226 1.00 85.88 141 GLU A N 1
ATOM 1074 C CA . GLU A 1 141 ? 15.653 -13.765 34.327 1.00 85.88 141 GLU A CA 1
ATOM 1075 C C . GLU A 1 141 ? 17.112 -13.323 34.154 1.00 85.88 141 GLU A C 1
ATOM 1077 O O . GLU A 1 141 ? 17.737 -13.572 33.121 1.00 85.88 141 GLU A O 1
ATOM 1082 N N . ASN A 1 142 ? 17.640 -12.608 35.146 1.00 82.38 142 ASN A N 1
ATOM 1083 C CA . ASN A 1 142 ? 19.003 -12.085 35.135 1.00 82.38 142 ASN A CA 1
ATOM 1084 C C . ASN A 1 142 ? 20.008 -13.159 35.606 1.00 82.38 142 ASN A C 1
ATOM 1086 O O . ASN A 1 142 ? 19.613 -14.130 36.253 1.00 82.38 142 ASN A O 1
ATOM 1090 N N . PRO A 1 143 ? 21.324 -13.001 35.345 1.00 82.69 143 PRO A N 1
ATOM 1091 C CA . PRO A 1 143 ? 22.345 -13.990 35.725 1.00 82.69 143 PRO A CA 1
ATOM 1092 C C . PRO A 1 143 ? 22.498 -14.263 37.235 1.00 82.69 143 PRO A C 1
ATOM 1094 O O . PRO A 1 143 ? 23.249 -15.156 37.619 1.00 82.69 143 PRO A O 1
ATOM 1097 N N . ASP A 1 144 ? 21.826 -13.488 38.086 1.00 86.50 144 ASP A N 1
ATOM 1098 C CA . ASP A 1 144 ? 21.741 -13.646 39.542 1.00 86.50 144 ASP A CA 1
ATOM 1099 C C . ASP A 1 144 ? 20.446 -14.350 40.012 1.00 86.50 144 ASP A C 1
ATOM 1101 O O . ASP A 1 144 ? 20.260 -14.550 41.212 1.00 86.50 144 ASP A O 1
ATOM 1105 N N . GLY A 1 145 ? 19.561 -14.734 39.082 1.00 81.94 145 GLY A N 1
ATOM 1106 C CA . GLY A 1 145 ? 18.254 -15.344 39.346 1.00 81.94 145 GLY A CA 1
ATOM 1107 C C . GLY A 1 145 ? 17.115 -14.348 39.604 1.00 81.94 145 GLY A C 1
ATOM 1108 O O . GLY A 1 145 ? 15.994 -14.770 39.890 1.00 81.94 145 GLY A O 1
ATOM 1109 N N . ASN A 1 146 ? 17.352 -13.033 39.516 1.00 84.75 146 ASN A N 1
ATOM 1110 C CA . ASN A 1 146 ? 16.291 -12.038 39.679 1.00 84.75 146 ASN A CA 1
ATOM 1111 C C . ASN A 1 146 ? 15.494 -11.859 38.380 1.00 84.75 146 ASN A C 1
ATOM 1113 O O . ASN A 1 146 ? 16.065 -11.603 37.321 1.00 84.75 146 ASN A O 1
ATOM 1117 N N . VAL A 1 147 ? 14.162 -11.920 38.455 1.00 83.00 147 VAL A N 1
ATOM 1118 C CA . VAL A 1 147 ? 13.285 -11.656 37.302 1.00 83.00 147 VAL A CA 1
ATOM 1119 C C . VAL A 1 147 ? 12.939 -10.169 37.234 1.00 83.00 147 VAL A C 1
ATOM 1121 O O . VAL A 1 147 ? 12.252 -9.649 38.113 1.00 83.00 147 VAL A O 1
ATOM 1124 N N . THR A 1 148 ? 13.371 -9.485 36.174 1.00 84.56 148 THR A N 1
ATOM 1125 C CA . THR A 1 148 ? 12.953 -8.113 35.855 1.00 84.56 148 THR A CA 1
ATOM 1126 C C . THR A 1 148 ? 11.826 -8.110 34.827 1.00 84.56 148 THR A C 1
ATOM 1128 O O . THR A 1 148 ? 11.862 -8.840 33.837 1.00 84.56 148 THR A O 1
ATOM 1131 N N . GLN A 1 149 ? 10.821 -7.260 35.045 1.00 82.56 149 GLN A N 1
ATOM 1132 C CA . GLN A 1 149 ? 9.834 -6.923 34.018 1.00 82.56 149 GLN A CA 1
ATOM 1133 C C . GLN A 1 149 ? 10.391 -5.814 33.121 1.00 82.56 149 GLN A C 1
ATOM 1135 O O . GLN A 1 149 ? 10.941 -4.830 33.621 1.00 82.56 149 GLN A O 1
ATOM 1140 N N . VAL A 1 150 ? 10.270 -5.986 31.805 1.00 86.00 150 VAL A N 1
ATOM 1141 C CA . VAL A 1 150 ? 10.696 -5.014 30.793 1.00 86.00 150 VAL A CA 1
ATOM 1142 C C . VAL A 1 150 ? 9.599 -4.873 29.743 1.00 86.00 150 VAL A C 1
ATOM 1144 O O . VAL A 1 150 ? 9.188 -5.860 29.132 1.00 86.00 150 VAL A O 1
ATOM 1147 N N . SER A 1 151 ? 9.164 -3.635 29.518 1.00 86.94 151 SER A N 1
ATOM 1148 C CA . SER A 1 151 ? 8.166 -3.285 28.509 1.00 86.94 151 SER A CA 1
ATOM 1149 C C . SER A 1 151 ? 8.858 -2.999 27.175 1.00 86.94 151 SER A C 1
ATOM 1151 O O . SER A 1 151 ? 9.556 -1.993 27.038 1.00 86.94 151 SER A O 1
ATOM 1153 N N . GLU A 1 152 ? 8.700 -3.884 26.191 1.00 88.19 152 GLU A N 1
ATOM 1154 C CA . GLU A 1 152 ? 9.306 -3.740 24.861 1.00 88.19 152 GLU A CA 1
ATOM 1155 C C . GLU A 1 152 ? 8.256 -3.418 23.784 1.00 88.19 152 GLU A C 1
ATOM 1157 O O . GLU A 1 152 ? 7.177 -4.013 23.792 1.00 88.19 152 GLU A O 1
ATOM 1162 N N . PRO A 1 153 ? 8.544 -2.532 22.811 1.00 88.44 153 PRO A N 1
ATOM 1163 C CA . PRO A 1 153 ? 7.648 -2.297 21.685 1.00 88.44 153 PRO A CA 1
ATOM 1164 C C . PRO A 1 153 ? 7.633 -3.505 20.738 1.00 88.44 153 PRO A C 1
ATOM 1166 O O . PRO A 1 153 ? 8.660 -3.888 20.180 1.00 88.44 153 PRO A O 1
ATOM 1169 N N . GLN A 1 154 ? 6.455 -4.078 20.501 1.00 92.19 154 GLN A N 1
ATOM 1170 C CA . GLN A 1 154 ? 6.238 -5.144 19.523 1.00 92.19 154 GLN A CA 1
ATOM 1171 C C . GLN A 1 154 ? 5.232 -4.721 18.452 1.00 92.19 154 GLN A C 1
ATOM 1173 O O . GLN A 1 154 ? 4.291 -3.973 18.718 1.00 92.19 154 GLN A O 1
ATOM 1178 N N . LYS A 1 155 ? 5.437 -5.202 17.223 1.00 93.31 155 LYS A N 1
ATOM 1179 C CA . LYS A 1 155 ? 4.498 -5.003 16.110 1.00 93.31 155 LYS A CA 1
ATOM 1180 C C . LYS A 1 155 ? 3.215 -5.799 16.345 1.00 93.31 155 LYS A C 1
ATOM 1182 O O . LYS A 1 155 ? 3.233 -6.836 17.005 1.00 93.31 155 LYS A O 1
ATOM 1187 N N . LEU A 1 156 ? 2.110 -5.315 15.786 1.00 95.62 156 LEU A N 1
ATOM 1188 C CA . LEU A 1 156 ? 0.849 -6.054 15.767 1.00 95.62 156 LEU A CA 1
ATOM 1189 C C . LEU A 1 156 ? 0.990 -7.325 14.915 1.00 95.62 156 LEU A C 1
ATOM 1191 O O . LEU A 1 156 ? 1.677 -7.317 13.894 1.00 95.62 156 LEU A O 1
ATOM 1195 N N . GLN A 1 157 ? 0.338 -8.414 15.326 1.00 95.06 157 GLN A N 1
ATOM 1196 C CA . GLN A 1 157 ? 0.304 -9.645 14.532 1.00 95.06 157 GLN A CA 1
ATOM 1197 C C . GLN A 1 157 ? -0.828 -9.569 13.502 1.00 95.06 157 GLN A C 1
ATOM 1199 O O . GLN A 1 157 ? -1.961 -9.270 13.871 1.00 95.06 157 GLN A O 1
ATOM 1204 N N . SER A 1 158 ? -0.545 -9.861 12.230 1.00 95.81 158 SER A N 1
ATOM 1205 C CA . SER A 1 158 ? -1.579 -10.101 11.213 1.00 95.81 158 SER A CA 1
ATOM 1206 C C . SER A 1 158 ? -2.079 -11.537 11.345 1.00 95.81 158 SER A C 1
ATOM 1208 O O . SER A 1 158 ? -1.274 -12.467 11.361 1.00 95.81 158 SER A O 1
ATOM 1210 N N . VAL A 1 159 ? -3.396 -11.713 11.467 1.00 96.88 159 VAL A N 1
ATOM 1211 C CA . VAL A 1 159 ? -4.039 -13.018 11.708 1.00 96.88 159 VAL A CA 1
ATOM 1212 C C . VAL A 1 159 ? -4.949 -13.460 10.562 1.00 96.88 159 VAL A C 1
ATOM 1214 O O . VAL A 1 159 ? -5.208 -14.652 10.418 1.00 96.88 159 VAL A O 1
ATOM 1217 N N . TYR A 1 160 ? -5.413 -12.533 9.716 1.00 97.56 160 TYR A N 1
ATOM 1218 C CA . TYR A 1 160 ? -6.151 -12.856 8.493 1.00 97.56 160 TYR A CA 1
ATOM 1219 C C . TYR A 1 160 ? -6.090 -11.701 7.484 1.00 97.56 160 TYR A C 1
ATOM 1221 O O . TYR A 1 160 ? -6.232 -10.538 7.854 1.00 97.56 160 TYR A O 1
ATOM 1229 N N . LYS A 1 161 ? -5.932 -12.013 6.193 1.00 97.50 161 LYS A N 1
ATOM 1230 C CA . LYS A 1 161 ? -5.925 -11.031 5.095 1.00 97.50 161 LYS A CA 1
ATOM 1231 C C . LYS A 1 161 ? -7.002 -11.362 4.068 1.00 97.50 161 LYS A C 1
ATOM 1233 O O . LYS A 1 161 ? -7.248 -12.540 3.807 1.00 97.50 161 LYS A O 1
ATOM 1238 N N . LEU A 1 162 ? -7.625 -10.329 3.501 1.00 97.88 162 LEU A N 1
ATOM 1239 C CA . LEU A 1 162 ? -8.634 -10.450 2.449 1.00 97.88 162 LEU A CA 1
ATOM 1240 C C . LEU A 1 162 ? -8.575 -9.274 1.468 1.00 97.88 162 LEU A C 1
ATOM 1242 O O . LEU A 1 162 ? -8.956 -8.155 1.812 1.00 97.88 162 LEU A O 1
ATOM 1246 N N . GLY A 1 163 ? -8.149 -9.537 0.234 1.00 95.88 163 GLY A N 1
ATOM 1247 C CA . GLY A 1 163 ? -8.255 -8.588 -0.877 1.00 95.88 163 GLY A CA 1
ATOM 1248 C C . GLY A 1 163 ? -9.359 -9.003 -1.846 1.00 95.88 163 GLY A C 1
ATOM 1249 O O . GLY A 1 163 ? -9.272 -10.068 -2.452 1.00 95.88 163 GLY A O 1
ATOM 1250 N N . LEU A 1 164 ? -10.422 -8.199 -1.976 1.00 94.50 164 LEU A N 1
ATOM 1251 C CA . LEU A 1 164 ? -11.646 -8.637 -2.659 1.00 94.50 164 LEU A CA 1
ATOM 1252 C C . LEU A 1 164 ? -12.438 -7.487 -3.300 1.00 94.50 164 LEU A C 1
ATOM 1254 O O . LEU A 1 164 ? -12.500 -6.383 -2.760 1.00 94.50 164 LEU A O 1
ATOM 1258 N N . VAL A 1 165 ? -13.128 -7.781 -4.406 1.00 92.44 165 VAL A N 1
ATOM 1259 C CA . VAL A 1 165 ? -14.211 -6.963 -4.974 1.00 92.44 165 VAL A CA 1
ATOM 1260 C C . VAL A 1 165 ? -15.538 -7.703 -4.801 1.00 92.44 165 VAL A C 1
ATOM 1262 O O . VAL A 1 165 ? -15.692 -8.827 -5.277 1.00 92.44 165 VAL A O 1
ATOM 1265 N N . ALA A 1 166 ? -16.518 -7.098 -4.129 1.00 91.31 166 ALA A N 1
ATOM 1266 C CA . ALA A 1 166 ? -17.816 -7.739 -3.918 1.00 91.31 166 ALA A CA 1
ATOM 1267 C C . ALA A 1 166 ? -18.979 -6.747 -3.773 1.00 91.31 166 ALA A C 1
ATOM 1269 O O . ALA A 1 166 ? -18.811 -5.573 -3.434 1.00 91.31 166 ALA A O 1
ATOM 1270 N N . GLU A 1 167 ? -20.192 -7.245 -4.018 1.00 89.00 167 GLU A N 1
ATOM 1271 C CA . GLU A 1 167 ? -21.428 -6.509 -3.761 1.00 89.00 167 GLU A CA 1
ATOM 1272 C C . GLU A 1 167 ? -21.760 -6.425 -2.271 1.00 89.00 167 GLU A C 1
ATOM 1274 O O . GLU A 1 167 ? -21.429 -7.298 -1.462 1.00 89.00 167 GLU A O 1
ATOM 1279 N N . LYS A 1 168 ? -22.512 -5.376 -1.942 1.00 87.12 168 LYS A N 1
ATOM 1280 C CA . LYS A 1 168 ? -23.013 -5.035 -0.610 1.00 87.12 168 LYS A CA 1
ATOM 1281 C C . LYS A 1 168 ? -23.466 -6.254 0.226 1.00 87.12 168 LYS A C 1
ATOM 1283 O O . LYS A 1 168 ? -22.900 -6.540 1.279 1.00 87.12 168 LYS A O 1
ATOM 1288 N N . GLY A 1 169 ? -24.403 -7.051 -0.295 1.00 87.50 169 GLY A N 1
ATOM 1289 C CA . GLY A 1 169 ? -24.972 -8.205 0.416 1.00 87.50 169 GLY A CA 1
ATOM 1290 C C . GLY A 1 169 ? -24.010 -9.383 0.646 1.00 87.50 169 GLY A C 1
ATOM 1291 O O . GLY A 1 169 ? -24.259 -10.201 1.534 1.00 87.50 169 GLY A O 1
ATOM 1292 N N . ALA A 1 170 ? -22.911 -9.474 -0.112 1.00 91.88 170 ALA A N 1
ATOM 1293 C CA . ALA A 1 170 ? -21.833 -10.423 0.155 1.00 91.88 170 ALA A CA 1
ATOM 1294 C C . ALA A 1 170 ? -20.913 -9.897 1.267 1.00 91.88 170 ALA A C 1
ATOM 1296 O O . ALA A 1 170 ? -20.642 -10.624 2.224 1.00 91.88 170 ALA A O 1
ATOM 1297 N N . TRP A 1 171 ? -20.536 -8.615 1.215 1.00 93.94 171 TRP A N 1
ATOM 1298 C CA . TRP A 1 171 ? -19.749 -7.963 2.265 1.00 93.94 171 TRP A CA 1
ATOM 1299 C C . TRP A 1 171 ? -20.402 -8.064 3.652 1.00 93.94 171 TRP A C 1
ATOM 1301 O O . TRP A 1 171 ? -19.728 -8.453 4.603 1.00 93.94 171 TRP A O 1
ATOM 1311 N N . LYS A 1 172 ? -21.726 -7.872 3.774 1.00 93.81 172 LYS A N 1
ATOM 1312 C CA . LYS A 1 172 ? -22.465 -8.107 5.036 1.00 93.81 172 LYS A CA 1
ATOM 1313 C C . LYS A 1 172 ? -22.246 -9.507 5.626 1.00 93.81 172 LYS A C 1
ATOM 1315 O O . LYS A 1 172 ? -22.194 -9.659 6.844 1.00 93.81 172 LYS A O 1
ATOM 1320 N N . GLN A 1 173 ? -22.141 -10.535 4.783 1.00 94.00 173 GLN A N 1
ATOM 1321 C CA . GLN A 1 173 ? -21.955 -11.925 5.219 1.00 94.00 173 GLN A CA 1
ATOM 1322 C C . GLN A 1 173 ? -20.492 -12.209 5.582 1.00 94.00 173 GLN A C 1
ATOM 1324 O O . GLN A 1 173 ? -20.234 -12.884 6.577 1.00 94.00 173 GLN A O 1
ATOM 1329 N N . ILE A 1 174 ? -19.554 -11.641 4.821 1.00 96.81 174 ILE A N 1
ATOM 1330 C CA . ILE A 1 174 ? -18.109 -11.714 5.066 1.00 96.81 174 ILE A CA 1
ATOM 1331 C C . ILE A 1 174 ? -17.755 -11.030 6.393 1.00 96.81 174 ILE A C 1
ATOM 1333 O O . ILE A 1 174 ? -17.184 -11.676 7.268 1.00 96.81 174 ILE A O 1
ATOM 1337 N N . PHE A 1 175 ? -18.190 -9.785 6.615 1.00 97.19 175 PHE A N 1
ATOM 1338 C CA . PHE A 1 175 ? -17.954 -9.072 7.876 1.00 97.19 175 PHE A CA 1
ATOM 1339 C C . PHE A 1 175 ? -18.537 -9.813 9.084 1.00 97.19 175 PHE A C 1
ATOM 1341 O O . PHE A 1 175 ? -17.911 -9.866 10.136 1.00 97.19 175 PHE A O 1
ATOM 1348 N N . ASN A 1 176 ? -19.707 -10.447 8.942 1.00 95.50 176 ASN A N 1
ATOM 1349 C CA . ASN A 1 176 ? -20.294 -11.254 10.015 1.00 95.50 176 ASN A CA 1
ATOM 1350 C C . ASN A 1 176 ? -19.499 -12.542 10.309 1.00 95.50 176 ASN A C 1
ATOM 1352 O O . ASN A 1 176 ? -19.676 -13.126 11.376 1.00 95.50 176 ASN A O 1
ATOM 1356 N N . LYS A 1 177 ? -18.660 -13.013 9.378 1.00 96.50 177 LYS A N 1
ATOM 1357 C CA . LYS A 1 177 ? -17.795 -14.187 9.560 1.00 96.50 177 LYS A CA 1
ATOM 1358 C C . LYS A 1 177 ? -16.355 -13.852 9.937 1.00 96.50 177 LYS A C 1
ATOM 1360 O O . LYS A 1 177 ? -15.725 -14.688 10.561 1.00 96.50 177 LYS A O 1
ATOM 1365 N N . MET A 1 178 ? -15.862 -12.650 9.647 1.00 97.25 178 MET A N 1
ATOM 1366 C CA . MET A 1 178 ? -14.541 -12.165 10.088 1.00 97.25 178 MET A CA 1
ATOM 1367 C C . MET A 1 178 ? -14.536 -11.592 11.519 1.00 97.25 178 MET A C 1
ATOM 1369 O O . MET A 1 178 ? -13.504 -11.133 11.996 1.00 97.25 178 MET A O 1
ATOM 1373 N N . ARG A 1 179 ? -15.693 -11.579 12.191 1.00 96.00 179 ARG A N 1
ATOM 1374 C CA . ARG A 1 179 ? -15.982 -10.896 13.465 1.00 96.00 179 ARG A CA 1
ATOM 1375 C C . ARG A 1 179 ? -15.351 -11.577 14.694 1.00 96.00 179 ARG A C 1
ATOM 1377 O O . ARG A 1 179 ? -16.064 -12.023 15.589 1.00 96.00 179 ARG A O 1
ATOM 1384 N N . ALA A 1 180 ? -14.026 -11.655 14.711 1.00 96.81 180 ALA A N 1
ATOM 1385 C CA . ALA A 1 180 ? -13.215 -12.158 15.815 1.00 96.81 180 ALA A CA 1
ATOM 138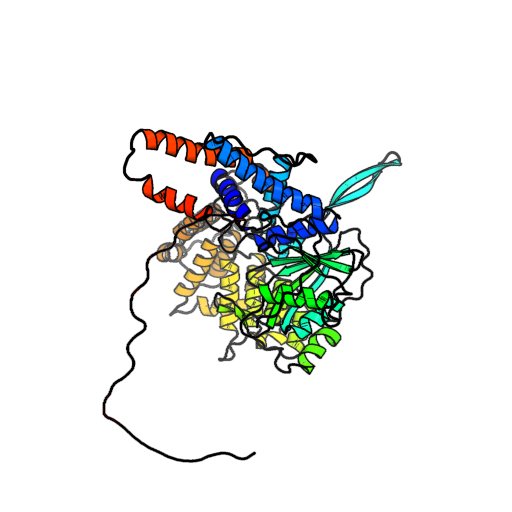6 C C . ALA A 1 180 ? -13.061 -11.091 16.921 1.00 96.81 180 ALA A C 1
ATOM 1388 O O . ALA A 1 180 ? -12.511 -10.031 16.623 1.00 96.81 180 ALA A O 1
ATOM 1389 N N . PRO A 1 181 ? -13.521 -11.324 18.166 1.00 95.75 181 PRO A N 1
ATOM 1390 C CA . PRO A 1 181 ? -13.272 -10.414 19.291 1.00 95.75 181 PRO A CA 1
ATOM 1391 C C . PRO A 1 181 ? -11.776 -10.201 19.562 1.00 95.75 181 PRO A C 1
ATOM 1393 O O . PRO A 1 181 ? -10.965 -11.070 19.250 1.00 95.75 181 PRO A O 1
ATOM 1396 N N . ASP A 1 182 ? -11.425 -9.054 20.151 1.00 94.56 182 ASP A N 1
ATOM 1397 C CA . ASP A 1 182 ? -10.038 -8.622 20.414 1.00 94.56 182 ASP A CA 1
ATOM 1398 C C . ASP A 1 182 ? -9.146 -8.560 19.150 1.00 94.56 182 ASP A C 1
ATOM 1400 O O . ASP A 1 182 ? -7.917 -8.653 19.216 1.00 94.56 182 ASP A O 1
ATOM 1404 N N . THR A 1 183 ? -9.765 -8.342 17.982 1.00 98.19 183 THR A N 1
ATOM 1405 C CA . THR A 1 183 ? -9.071 -8.021 16.723 1.00 98.19 183 THR A CA 1
ATOM 1406 C C . THR A 1 183 ? -9.450 -6.632 16.225 1.00 98.19 183 THR A C 1
ATOM 1408 O O . THR A 1 183 ? -10.500 -6.086 16.565 1.00 98.19 183 THR A O 1
ATOM 1411 N N . ALA A 1 184 ? -8.603 -6.044 15.389 1.00 98.44 184 ALA A N 1
ATOM 1412 C CA . ALA A 1 184 ? -8.884 -4.789 14.713 1.00 98.44 184 ALA A CA 1
ATOM 1413 C C . ALA A 1 184 ? -8.441 -4.872 13.253 1.00 98.44 184 ALA A C 1
ATOM 1415 O O . ALA A 1 184 ? -7.462 -5.533 12.922 1.00 98.44 184 ALA A O 1
ATOM 1416 N N . TRP A 1 185 ? -9.206 -4.258 12.359 1.00 98.31 185 TRP A N 1
ATOM 1417 C CA . TRP A 1 185 ? -9.024 -4.382 10.920 1.00 98.31 185 TRP A CA 1
ATOM 1418 C C . TRP A 1 185 ? -8.569 -3.049 10.345 1.00 98.31 185 TRP A C 1
ATOM 1420 O O . TRP A 1 185 ? -9.233 -2.027 10.548 1.00 98.31 185 TRP A O 1
ATOM 1430 N N . HIS A 1 186 ? -7.490 -3.075 9.569 1.00 97.81 186 HIS A N 1
ATOM 1431 C CA . HIS A 1 186 ? -7.197 -2.021 8.606 1.00 97.81 186 HIS A CA 1
ATOM 1432 C C . HIS A 1 186 ? -8.026 -2.289 7.349 1.00 97.81 186 HIS A C 1
ATOM 1434 O O . HIS A 1 186 ? -7.942 -3.381 6.788 1.00 97.81 186 HIS A O 1
ATOM 1440 N N . VAL A 1 187 ? -8.877 -1.339 6.952 1.00 97.31 187 VAL A N 1
ATOM 1441 C CA . VAL A 1 187 ? -9.794 -1.472 5.810 1.00 97.31 187 VAL A CA 1
ATOM 1442 C C . VAL A 1 187 ? -9.511 -0.350 4.813 1.00 97.31 187 VAL A C 1
ATOM 1444 O O . VAL A 1 187 ? -9.946 0.789 4.998 1.00 97.31 187 VAL A O 1
ATOM 1447 N N . GLY A 1 188 ? -8.777 -0.679 3.751 1.00 92.31 188 GLY A N 1
ATOM 1448 C CA . GLY A 1 188 ? -8.401 0.245 2.677 1.00 92.31 188 GLY A CA 1
ATOM 1449 C C . GLY A 1 188 ? -9.226 0.079 1.395 1.00 92.31 188 GLY A C 1
ATOM 1450 O O . GLY A 1 188 ? -9.630 -1.033 1.046 1.00 92.31 188 GLY A O 1
ATOM 1451 N N . SER A 1 189 ? -9.429 1.184 0.673 1.00 87.06 189 SER A N 1
ATOM 1452 C CA . SER A 1 189 ? -9.828 1.227 -0.742 1.00 87.06 189 SER A CA 1
ATOM 1453 C C . SER A 1 189 ? -8.618 1.582 -1.632 1.00 87.06 189 SER A C 1
ATOM 1455 O O . SER A 1 189 ? -7.464 1.331 -1.274 1.00 87.06 189 SER A O 1
ATOM 1457 N N . LEU A 1 190 ? -8.846 2.159 -2.820 1.00 77.88 190 LEU A N 1
ATOM 1458 C CA . LEU A 1 190 ? -7.765 2.740 -3.624 1.00 77.88 190 LEU A CA 1
ATOM 1459 C C . LEU A 1 190 ? -7.297 4.121 -3.136 1.00 77.88 190 LEU A C 1
ATOM 1461 O O . LEU A 1 190 ? -6.177 4.509 -3.455 1.00 77.88 190 LEU A O 1
ATOM 1465 N N . ASP A 1 191 ? -8.149 4.857 -2.424 1.00 78.62 191 ASP A N 1
ATOM 1466 C CA . ASP A 1 191 ? -8.013 6.294 -2.156 1.00 78.62 191 ASP A CA 1
ATOM 1467 C C . ASP A 1 191 ? -8.395 6.726 -0.726 1.00 78.62 191 ASP A C 1
ATOM 1469 O O . ASP A 1 191 ? -8.145 7.870 -0.360 1.00 78.62 191 ASP A O 1
ATOM 1473 N N . HIS A 1 192 ? -8.947 5.837 0.106 1.00 88.50 192 HIS A N 1
ATOM 1474 C CA . HIS A 1 192 ? -9.276 6.113 1.510 1.00 88.50 192 HIS A CA 1
ATOM 1475 C C . HIS A 1 192 ? -9.070 4.867 2.388 1.00 88.50 192 HIS A C 1
ATOM 1477 O O . HIS A 1 192 ? -9.070 3.736 1.899 1.00 88.50 192 HIS A O 1
ATOM 1483 N N . ALA A 1 193 ? -8.899 5.058 3.695 1.00 92.38 193 ALA A N 1
ATOM 1484 C CA . ALA A 1 193 ? -8.723 3.983 4.668 1.00 92.38 193 ALA A CA 1
ATOM 1485 C C . ALA A 1 193 ? -9.450 4.285 5.985 1.00 92.38 193 ALA A C 1
ATOM 1487 O O . ALA A 1 193 ? -9.471 5.421 6.462 1.00 92.38 193 ALA A O 1
ATOM 1488 N N . VAL A 1 194 ? -10.027 3.244 6.585 1.00 95.88 194 VAL A N 1
ATOM 1489 C CA . VAL A 1 194 ? -10.721 3.291 7.879 1.00 95.88 194 VAL A CA 1
ATOM 1490 C C . VAL A 1 194 ? -10.284 2.122 8.758 1.00 95.88 194 VAL A C 1
ATOM 1492 O O . VAL A 1 194 ? -9.737 1.130 8.274 1.00 95.88 194 VAL A O 1
ATOM 1495 N N . ALA A 1 195 ? -10.553 2.227 10.055 1.00 98.00 195 ALA A N 1
ATOM 1496 C CA . ALA A 1 195 ? -10.269 1.180 11.023 1.00 98.00 195 ALA A CA 1
ATOM 1497 C C . ALA A 1 195 ? -11.552 0.615 11.641 1.00 98.00 195 ALA A C 1
ATOM 1499 O O . ALA A 1 195 ? -12.493 1.356 11.935 1.00 98.00 195 ALA A O 1
ATOM 1500 N N . VAL A 1 196 ? -11.573 -0.700 11.868 1.00 98.44 196 VAL A N 1
ATOM 1501 C CA . VAL A 1 196 ? -12.695 -1.425 12.486 1.00 98.44 196 VAL A CA 1
ATOM 1502 C C . VAL A 1 196 ? -12.164 -2.286 13.629 1.00 98.44 196 VAL A C 1
ATOM 1504 O O . VAL A 1 196 ? -11.616 -3.355 13.390 1.00 98.44 196 VAL A O 1
ATOM 1507 N N . HIS A 1 197 ? -12.321 -1.845 14.871 1.00 98.25 197 HIS A N 1
ATOM 1508 C CA . HIS A 1 197 ? -12.060 -2.666 16.052 1.00 98.25 197 HIS A CA 1
ATOM 1509 C C . HIS A 1 197 ? -13.269 -3.573 16.330 1.00 98.25 197 HIS A C 1
ATOM 1511 O O . HIS A 1 197 ? -14.415 -3.128 16.272 1.00 98.25 197 HIS A O 1
ATOM 1517 N N . VAL A 1 198 ? -13.021 -4.854 16.604 1.00 97.69 198 VAL A N 1
ATOM 1518 C CA . VAL A 1 198 ? -14.026 -5.832 17.029 1.00 97.69 198 VAL A CA 1
ATOM 1519 C C . VAL A 1 198 ? -13.819 -6.081 18.518 1.00 97.69 198 VAL A C 1
ATOM 1521 O O . VAL A 1 198 ? -12.935 -6.836 18.920 1.00 97.69 198 VAL A O 1
ATOM 1524 N N . ASN A 1 199 ? -14.622 -5.411 19.341 1.00 93.56 199 ASN A N 1
ATOM 1525 C CA . ASN A 1 199 ? -14.416 -5.393 20.786 1.00 93.56 199 ASN A CA 1
ATOM 1526 C C . ASN A 1 199 ? -14.782 -6.738 21.460 1.00 93.56 199 ASN A C 1
ATOM 1528 O O . ASN A 1 199 ? -15.208 -7.689 20.800 1.00 93.56 199 ASN A O 1
ATOM 1532 N N . LYS A 1 200 ? -14.640 -6.830 22.789 1.00 91.31 200 LYS A N 1
ATOM 1533 C CA . LYS A 1 200 ? -14.853 -8.074 23.561 1.00 91.31 200 LYS A CA 1
ATOM 1534 C C . LYS A 1 200 ? -16.284 -8.607 23.532 1.00 91.31 200 LYS A C 1
ATOM 1536 O O . LYS A 1 200 ? -16.489 -9.816 23.589 1.00 91.31 200 LYS A O 1
ATOM 1541 N N . GLU A 1 201 ? -17.273 -7.735 23.364 1.00 91.06 201 GLU A N 1
ATOM 1542 C CA . GLU A 1 201 ? -18.670 -8.126 23.138 1.00 91.06 201 GLU A CA 1
ATOM 1543 C C . GLU A 1 201 ? -18.964 -8.407 21.647 1.00 91.06 201 GLU A C 1
ATOM 1545 O O . GLU A 1 201 ? -20.110 -8.631 21.254 1.00 91.06 201 GLU A O 1
ATOM 1550 N N . GLY A 1 202 ? -17.933 -8.368 20.798 1.00 91.88 202 GLY A N 1
ATOM 1551 C CA . GLY A 1 202 ? -18.003 -8.524 19.352 1.00 91.88 202 GLY A CA 1
ATOM 1552 C C . GLY A 1 202 ? -18.560 -7.304 18.616 1.00 91.88 202 GLY A C 1
ATOM 1553 O O . GLY A 1 202 ? -18.925 -7.430 17.449 1.00 91.88 202 GLY A O 1
ATOM 1554 N N . ASN A 1 203 ? -18.715 -6.138 19.242 1.00 94.25 203 ASN A N 1
ATOM 1555 C CA . ASN A 1 203 ? -19.242 -4.949 18.561 1.00 94.25 203 ASN A CA 1
ATOM 1556 C C . ASN A 1 203 ? -18.202 -4.359 17.604 1.00 94.25 203 ASN A C 1
ATOM 1558 O O . ASN A 1 203 ? -17.007 -4.404 17.884 1.00 94.25 203 ASN A O 1
ATOM 1562 N N . PHE A 1 204 ? -18.657 -3.772 16.493 1.00 96.94 204 PHE A N 1
ATOM 1563 C CA . PHE A 1 204 ? -17.770 -3.036 15.592 1.00 96.94 204 PHE A CA 1
ATOM 1564 C C . PHE A 1 204 ? -17.644 -1.586 16.060 1.00 96.94 204 PHE A C 1
ATOM 1566 O O . PHE A 1 204 ? -18.603 -0.820 15.960 1.00 96.94 204 PHE A O 1
ATOM 1573 N N . GLU A 1 205 ? -16.464 -1.213 16.535 1.00 96.12 205 GLU A N 1
ATOM 1574 C CA . GLU A 1 205 ? -16.051 0.159 16.817 1.00 96.12 205 GLU A CA 1
ATOM 1575 C C . GLU A 1 205 ? -15.283 0.686 15.598 1.00 96.12 205 GLU A C 1
ATOM 1577 O O . GLU A 1 205 ? -14.199 0.209 15.268 1.00 96.12 205 GLU A O 1
ATOM 1582 N N . VAL A 1 206 ? -15.877 1.629 14.868 1.00 96.19 206 VAL A N 1
ATOM 1583 C CA . VAL A 1 206 ? -15.396 2.059 13.549 1.00 96.19 206 VAL A CA 1
ATOM 1584 C C . VAL A 1 206 ? -14.910 3.494 13.603 1.00 96.19 206 VAL A C 1
ATOM 1586 O O . VAL A 1 206 ? -15.699 4.411 13.843 1.00 96.19 206 VAL A O 1
ATOM 1589 N N . TYR A 1 207 ? -13.624 3.686 13.324 1.00 94.81 207 TYR A N 1
ATOM 1590 C CA . TYR A 1 207 ? -13.024 4.999 13.143 1.00 94.81 207 TYR A CA 1
ATOM 1591 C C . TYR A 1 207 ? -12.763 5.263 11.659 1.00 94.81 207 TYR A C 1
ATOM 1593 O O . TYR A 1 207 ? -11.998 4.563 10.996 1.00 94.81 207 TYR A O 1
ATOM 1601 N N . ASP A 1 208 ? -13.412 6.305 11.150 1.00 92.75 208 ASP A N 1
ATOM 1602 C CA . ASP A 1 208 ? -13.198 6.853 9.817 1.00 92.75 208 ASP A CA 1
ATOM 1603 C C . ASP A 1 208 ? -12.590 8.257 9.976 1.00 92.75 208 ASP A C 1
ATOM 1605 O O . ASP A 1 208 ? -13.267 9.134 10.518 1.00 92.75 208 ASP A O 1
ATOM 1609 N N . PRO A 1 209 ? -11.352 8.499 9.510 1.00 89.50 209 PRO A N 1
ATOM 1610 C CA . PRO A 1 209 ? -10.701 9.812 9.554 1.00 89.50 209 PRO A CA 1
ATOM 1611 C C . PRO A 1 209 ? -11.460 10.936 8.836 1.00 89.50 209 PRO A C 1
ATOM 1613 O O . PRO A 1 209 ? -11.241 12.108 9.134 1.00 89.50 209 PRO A O 1
ATOM 1616 N N . ASN A 1 210 ? -12.380 10.597 7.926 1.00 84.88 210 ASN A N 1
ATOM 1617 C CA . ASN A 1 210 ? -13.334 11.519 7.308 1.00 84.88 210 ASN A CA 1
ATOM 1618 C C . ASN A 1 210 ? -14.663 11.578 8.099 1.00 84.88 210 ASN A C 1
ATOM 1620 O O . ASN A 1 210 ? -15.745 11.763 7.520 1.00 84.88 210 ASN A O 1
ATOM 1624 N N . TYR A 1 211 ? -14.637 11.349 9.418 1.00 81.12 211 TYR A N 1
ATOM 1625 C CA . TYR A 1 211 ? -15.820 11.378 10.277 1.00 81.12 211 TYR A CA 1
ATOM 1626 C C . TYR A 1 211 ? -15.545 11.867 11.705 1.00 81.12 211 TYR A C 1
ATOM 1628 O O . TYR A 1 211 ? -14.517 11.618 12.321 1.00 81.12 211 TYR A O 1
ATOM 1636 N N . ARG A 1 212 ? -16.539 12.561 12.265 1.00 77.44 212 ARG A N 1
ATOM 1637 C CA . ARG A 1 212 ? -16.448 13.308 13.534 1.00 77.44 212 ARG A CA 1
ATOM 1638 C C . ARG A 1 212 ? -16.839 12.478 14.768 1.00 77.44 212 ARG A C 1
ATOM 1640 O O . ARG A 1 212 ? -17.379 13.018 15.728 1.00 77.44 212 ARG A O 1
ATOM 1647 N N . LYS A 1 213 ? -16.675 11.153 14.697 1.00 82.50 213 LYS A N 1
ATOM 1648 C CA . LYS A 1 213 ? -16.896 10.202 15.801 1.00 82.50 213 LYS A CA 1
ATOM 1649 C C . LYS A 1 213 ? -16.441 8.792 15.432 1.00 82.50 213 LYS A C 1
ATOM 1651 O O . LYS A 1 213 ? -16.578 8.381 14.281 1.00 82.50 213 LYS A O 1
ATOM 1656 N N . ILE A 1 214 ? -16.051 8.028 16.448 1.00 89.81 214 ILE A N 1
ATOM 1657 C CA . ILE A 1 214 ? -16.048 6.563 16.402 1.00 89.81 214 ILE A CA 1
ATOM 1658 C C . ILE A 1 214 ? -17.516 6.097 16.425 1.00 89.81 214 ILE A C 1
ATOM 1660 O O . ILE A 1 214 ? -18.286 6.490 17.308 1.00 89.81 214 ILE A O 1
ATOM 1664 N N . ALA A 1 215 ? -17.934 5.304 15.440 1.00 90.62 215 ALA A N 1
ATOM 1665 C CA . ALA A 1 215 ? -19.273 4.715 15.384 1.00 90.62 215 ALA A CA 1
ATOM 1666 C C . ALA A 1 215 ? -19.274 3.326 16.040 1.00 90.62 215 ALA A C 1
ATOM 1668 O O . ALA A 1 215 ? -18.318 2.581 15.865 1.00 90.62 215 ALA A O 1
ATOM 1669 N N . VAL A 1 216 ? -20.341 2.959 16.761 1.00 92.56 216 VAL A N 1
ATOM 1670 C CA . VAL A 1 216 ? -20.468 1.618 17.360 1.00 92.56 216 VAL A CA 1
ATOM 1671 C C . VAL A 1 216 ? -21.665 0.891 16.760 1.00 92.56 216 VAL A C 1
ATOM 1673 O O . VAL A 1 216 ? -22.806 1.346 16.876 1.00 92.56 216 VAL A O 1
ATOM 1676 N N . PHE A 1 217 ? -21.406 -0.252 16.128 1.00 92.94 217 PHE A N 1
ATOM 1677 C CA . PHE A 1 217 ? -22.426 -1.106 15.527 1.00 92.94 217 PHE A CA 1
ATOM 1678 C C . PHE A 1 217 ? -22.565 -2.414 16.303 1.00 92.94 217 PHE A C 1
ATOM 1680 O O . PHE A 1 217 ? -21.598 -3.155 16.491 1.00 92.94 217 PHE A O 1
ATOM 1687 N N . LYS A 1 218 ? -23.800 -2.711 16.713 1.00 91.69 218 LYS A N 1
ATOM 1688 C CA . LYS A 1 218 ? -24.159 -3.889 17.510 1.00 91.69 218 LYS A CA 1
ATOM 1689 C C . LYS A 1 218 ? -25.476 -4.506 17.056 1.00 91.69 218 LYS A C 1
ATOM 1691 O O . LYS A 1 218 ? -26.287 -3.846 16.403 1.00 91.69 218 LYS A O 1
ATOM 1696 N N . ASP A 1 219 ? -25.684 -5.768 17.408 1.00 88.94 219 ASP A N 1
ATOM 1697 C CA . ASP A 1 219 ? -26.940 -6.474 17.153 1.00 88.94 219 ASP A CA 1
ATOM 1698 C C . ASP A 1 219 ? -28.038 -6.050 18.142 1.00 88.94 219 ASP A C 1
ATOM 1700 O O . ASP A 1 219 ? -27.816 -5.244 19.046 1.00 88.94 219 ASP A O 1
ATOM 1704 N N . GLY A 1 220 ? -29.259 -6.557 17.947 1.00 78.56 220 GLY A N 1
ATOM 1705 C CA . GLY A 1 220 ? -30.411 -6.169 18.768 1.00 78.56 220 GLY A CA 1
ATOM 1706 C C . GLY A 1 220 ? -30.963 -4.771 18.458 1.00 78.56 220 GLY A C 1
ATOM 1707 O O . GLY A 1 220 ? -31.709 -4.215 19.262 1.00 78.56 220 GLY A O 1
ATOM 1708 N N . HIS A 1 221 ? -30.627 -4.190 17.300 1.00 70.69 221 HIS A N 1
ATOM 1709 C CA . HIS A 1 221 ? -31.297 -2.979 16.818 1.00 70.69 221 HIS A CA 1
ATOM 1710 C C . HIS A 1 221 ? -32.811 -3.239 16.630 1.00 70.69 221 HIS A C 1
ATOM 1712 O O . HIS A 1 221 ? -33.177 -4.332 16.197 1.00 70.69 221 HIS A O 1
ATOM 1718 N N . PRO A 1 222 ? -33.710 -2.252 16.855 1.00 65.19 222 PRO A N 1
ATOM 1719 C CA . PRO A 1 222 ? -35.170 -2.453 16.762 1.00 65.19 222 PRO A CA 1
ATOM 1720 C C . PRO A 1 222 ? -35.709 -2.863 15.379 1.00 65.19 222 PRO A C 1
ATOM 1722 O O . PRO A 1 222 ? -36.895 -3.148 15.236 1.00 65.19 222 PRO A O 1
ATOM 1725 N N . LYS A 1 223 ? -34.847 -2.858 14.359 1.00 69.50 223 LYS A N 1
ATOM 1726 C CA . LYS A 1 223 ? -35.091 -3.347 13.002 1.00 69.50 223 LYS A CA 1
ATOM 1727 C C . LYS A 1 223 ? -34.342 -4.680 12.832 1.00 69.50 223 LYS A C 1
ATOM 1729 O O . LYS A 1 223 ? -33.111 -4.630 12.758 1.00 69.50 223 LYS A O 1
ATOM 1734 N N . PRO A 1 224 ? -35.015 -5.848 12.794 1.00 55.50 224 PRO A N 1
ATOM 1735 C CA . PRO A 1 224 ? -34.359 -7.164 12.777 1.00 55.50 224 PRO A CA 1
ATOM 1736 C C . PRO A 1 224 ? -33.339 -7.366 11.645 1.00 55.50 224 PRO A C 1
ATOM 1738 O O . PRO A 1 224 ? -32.355 -8.083 11.802 1.00 55.50 224 PRO A O 1
ATOM 1741 N N . GLU A 1 225 ? -33.533 -6.700 10.509 1.00 59.19 225 GLU A N 1
ATOM 1742 C CA . GLU A 1 225 ? -32.635 -6.711 9.354 1.00 59.19 225 GLU A CA 1
ATOM 1743 C C . GLU A 1 225 ? -31.277 -6.011 9.601 1.00 59.19 225 GLU A C 1
ATOM 1745 O O . GLU A 1 225 ? -30.309 -6.229 8.858 1.00 59.19 225 GLU A O 1
ATOM 1750 N N . SER A 1 226 ? -31.186 -5.189 10.652 1.00 76.69 226 SER A N 1
ATOM 1751 C CA . SER A 1 226 ? -30.084 -4.270 10.962 1.00 76.69 226 SER A CA 1
ATOM 1752 C C . SER A 1 226 ? -29.042 -4.869 11.922 1.00 76.69 226 SER A C 1
ATOM 1754 O O . SER A 1 226 ? -28.718 -4.269 12.948 1.00 76.69 226 SER A O 1
ATOM 1756 N N . THR A 1 227 ? -28.483 -6.038 11.593 1.00 90.62 227 THR A N 1
ATOM 1757 C CA . THR A 1 227 ? -27.346 -6.634 12.332 1.00 90.62 227 THR A CA 1
ATOM 1758 C C . THR A 1 227 ? -26.120 -5.712 12.360 1.00 90.62 227 THR A C 1
ATOM 1760 O O . THR A 1 227 ? -25.985 -4.832 11.506 1.00 90.62 227 THR A O 1
ATOM 1763 N N . ALA A 1 228 ? -25.189 -5.929 13.294 1.00 92.88 228 ALA A N 1
ATOM 1764 C CA . ALA A 1 228 ? -23.947 -5.158 13.412 1.00 92.88 228 ALA A CA 1
ATOM 1765 C C . ALA A 1 228 ? -23.154 -5.142 12.092 1.00 92.88 228 ALA A C 1
ATOM 1767 O O . ALA A 1 228 ? -22.755 -4.086 11.604 1.00 92.88 228 ALA A O 1
ATOM 1768 N N . ALA A 1 2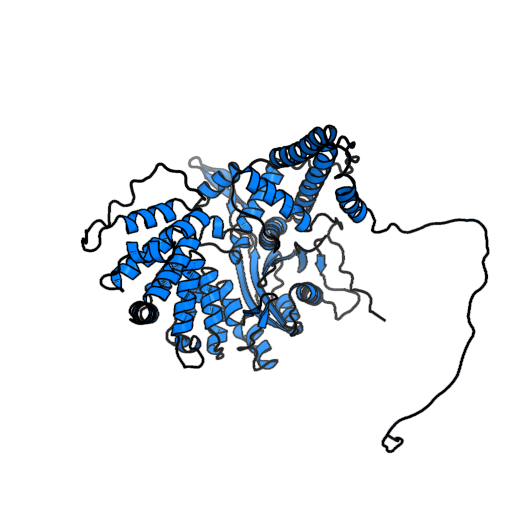29 ? -23.015 -6.310 11.454 1.00 94.69 229 ALA A N 1
ATOM 1769 C CA . ALA A 1 229 ? -22.354 -6.450 10.157 1.00 94.69 229 ALA A CA 1
ATOM 1770 C C . ALA A 1 229 ? -23.131 -5.775 9.011 1.00 94.69 229 ALA A C 1
ATOM 1772 O O . ALA A 1 229 ? -22.528 -5.325 8.043 1.00 94.69 229 ALA A O 1
ATOM 1773 N N . GLY A 1 230 ? -24.461 -5.662 9.125 1.00 92.75 230 GLY A N 1
ATOM 1774 C CA . GLY A 1 230 ? -25.286 -4.878 8.205 1.00 92.75 230 GLY A CA 1
ATOM 1775 C C . GLY A 1 230 ? -25.114 -3.370 8.383 1.00 92.75 230 GLY A C 1
ATOM 1776 O O . GLY A 1 230 ? -25.101 -2.635 7.403 1.00 92.75 230 GLY A O 1
ATOM 1777 N N . GLN A 1 231 ? -24.949 -2.889 9.614 1.00 92.94 231 GLN A N 1
ATOM 1778 C CA . GLN A 1 231 ? -24.652 -1.478 9.878 1.00 92.94 231 GLN A CA 1
ATOM 1779 C C . GLN A 1 231 ? -23.246 -1.111 9.376 1.00 92.94 231 GLN A C 1
ATOM 1781 O O . GLN A 1 231 ? -23.107 -0.108 8.678 1.00 92.94 231 GLN A O 1
ATOM 1786 N N . LEU A 1 232 ? -22.244 -1.967 9.627 1.00 94.69 232 LEU A N 1
ATOM 1787 C CA . LEU A 1 232 ? -20.891 -1.829 9.077 1.00 94.69 232 LEU A CA 1
ATOM 1788 C C . LEU A 1 232 ? -20.905 -1.815 7.541 1.00 94.69 232 LEU A C 1
ATOM 1790 O O . LEU A 1 232 ? -20.354 -0.906 6.931 1.00 94.69 232 LEU A O 1
ATOM 1794 N N . GLU A 1 233 ? -21.600 -2.767 6.913 1.00 94.38 233 GLU A N 1
ATOM 1795 C CA . GLU A 1 233 ? -21.806 -2.813 5.460 1.00 94.38 233 GLU A CA 1
ATOM 1796 C C . GLU A 1 233 ? -22.424 -1.517 4.916 1.00 94.38 233 GLU A C 1
ATOM 1798 O O . GLU A 1 233 ? -21.910 -0.958 3.950 1.00 94.38 233 GLU A O 1
ATOM 1803 N N . ASN A 1 234 ? -23.465 -0.977 5.558 1.00 90.81 234 ASN A N 1
ATOM 1804 C CA . ASN A 1 234 ? -24.067 0.291 5.140 1.00 90.81 234 ASN A CA 1
ATOM 1805 C C . ASN A 1 234 ? -23.139 1.495 5.352 1.00 90.81 234 ASN A C 1
ATOM 1807 O O . ASN A 1 234 ? -23.174 2.424 4.545 1.00 90.81 234 ASN A O 1
ATOM 1811 N N . PHE A 1 235 ? -22.324 1.493 6.407 1.00 91.56 235 PHE A N 1
ATOM 1812 C CA . PHE A 1 235 ? -21.364 2.557 6.687 1.00 91.56 235 PHE A CA 1
ATOM 1813 C C . PHE A 1 235 ? -20.224 2.570 5.666 1.00 91.56 235 PHE A C 1
ATOM 1815 O O . PHE A 1 235 ? -20.023 3.582 4.999 1.00 91.56 235 PHE A O 1
ATOM 1822 N N . LEU A 1 236 ? -19.539 1.436 5.488 1.00 92.00 236 LEU A N 1
ATOM 1823 C CA . LEU A 1 236 ? -18.442 1.291 4.530 1.00 92.00 236 LEU A CA 1
ATOM 1824 C C . LEU A 1 236 ? -18.928 1.544 3.098 1.00 92.00 236 LEU A C 1
ATOM 1826 O O . LEU A 1 236 ? -18.259 2.235 2.339 1.00 92.00 236 LEU A O 1
ATOM 1830 N N . PHE A 1 237 ? -20.142 1.108 2.747 1.00 89.50 237 PHE A N 1
ATOM 1831 C CA . PHE A 1 237 ? -20.736 1.399 1.440 1.00 89.50 237 PHE A CA 1
ATOM 1832 C C . PHE A 1 237 ? -20.973 2.900 1.219 1.00 89.50 237 PHE A C 1
ATOM 1834 O O . PHE A 1 237 ? -20.700 3.402 0.137 1.00 89.50 237 PHE A O 1
ATOM 1841 N N . ARG A 1 238 ? -21.380 3.670 2.237 1.00 85.62 238 ARG A N 1
ATOM 1842 C CA . ARG A 1 238 ? -21.473 5.143 2.123 1.00 85.62 238 ARG A CA 1
ATOM 1843 C C . ARG A 1 238 ? -20.104 5.842 1.961 1.00 85.62 238 ARG A C 1
ATOM 1845 O O . ARG A 1 238 ? -20.097 7.054 1.769 1.00 85.62 238 ARG A O 1
ATOM 1852 N N . ARG A 1 239 ? -18.974 5.122 2.052 1.00 82.69 239 ARG A N 1
ATOM 1853 C CA . ARG A 1 239 ? -17.598 5.657 1.949 1.00 82.69 239 ARG A CA 1
ATOM 1854 C C . ARG A 1 239 ? -16.782 5.104 0.779 1.00 82.69 239 ARG A C 1
ATOM 1856 O O . ARG A 1 239 ? -15.978 5.837 0.221 1.00 82.69 239 ARG A O 1
ATOM 1863 N N . PHE A 1 240 ? -16.992 3.840 0.422 1.00 83.25 240 PHE A N 1
ATOM 1864 C CA . PHE A 1 240 ? -16.193 3.095 -0.555 1.00 83.25 240 PHE A CA 1
ATOM 1865 C C . PHE A 1 240 ? -17.007 2.546 -1.737 1.00 83.25 240 PHE A C 1
ATOM 1867 O O . PHE A 1 240 ? -16.438 1.904 -2.621 1.00 83.25 240 PHE A O 1
ATOM 1874 N N . ALA A 1 241 ? -18.334 2.724 -1.761 1.00 72.50 241 ALA A N 1
ATOM 1875 C CA . ALA A 1 241 ? -19.125 2.273 -2.900 1.00 72.50 241 ALA A CA 1
ATOM 1876 C C . ALA A 1 241 ? -18.867 3.134 -4.129 1.00 72.50 241 ALA A C 1
ATOM 1878 O O . ALA A 1 241 ? -18.841 4.363 -4.067 1.00 72.50 241 ALA A O 1
ATOM 1879 N N . MET A 1 242 ? -18.749 2.452 -5.258 1.00 65.44 242 MET A N 1
ATOM 1880 C CA . MET A 1 242 ? -18.632 3.073 -6.569 1.00 65.44 242 MET A CA 1
ATOM 1881 C C . MET A 1 242 ? -19.947 2.913 -7.341 1.00 65.44 242 MET A C 1
ATOM 1883 O O . MET A 1 242 ? -20.916 2.345 -6.830 1.00 65.44 242 MET A O 1
ATOM 1887 N N . GLU A 1 243 ? -19.992 3.415 -8.575 1.00 62.06 243 GLU A N 1
ATOM 1888 C CA . GLU A 1 243 ? -21.205 3.539 -9.408 1.00 62.06 243 GLU A CA 1
ATOM 1889 C C . GLU A 1 243 ? -21.986 2.220 -9.625 1.00 62.06 243 GLU A C 1
ATOM 1891 O O . GLU A 1 243 ? -23.134 2.230 -10.058 1.00 62.06 243 GLU A O 1
ATOM 1896 N N . THR A 1 244 ? -21.378 1.075 -9.302 1.00 66.69 244 THR A N 1
ATOM 1897 C CA . THR A 1 244 ? -21.813 -0.287 -9.644 1.00 66.69 244 THR A CA 1
ATOM 1898 C C . THR A 1 244 ? -22.382 -1.108 -8.475 1.00 66.69 244 THR A C 1
ATOM 1900 O O . THR A 1 244 ? -22.537 -2.319 -8.611 1.00 66.69 244 THR A O 1
ATOM 1903 N N . ASN A 1 245 ? -22.674 -0.504 -7.311 1.00 81.62 245 ASN A N 1
ATOM 1904 C CA . ASN A 1 245 ? -23.119 -1.211 -6.084 1.00 81.62 245 ASN A CA 1
ATOM 1905 C C . ASN A 1 245 ? -22.100 -2.248 -5.534 1.00 81.62 245 ASN A C 1
ATOM 1907 O O . ASN A 1 245 ? -22.416 -3.092 -4.686 1.00 81.62 245 ASN A O 1
ATOM 1911 N N . LYS A 1 246 ? -20.841 -2.144 -5.967 1.00 87.44 246 LYS A N 1
ATOM 1912 C CA . LYS A 1 246 ? -19.712 -2.958 -5.505 1.00 87.44 246 LYS A CA 1
ATOM 1913 C C . LYS A 1 246 ? -18.749 -2.105 -4.676 1.00 87.44 246 LYS A C 1
ATOM 1915 O O . LYS A 1 246 ? -18.614 -0.903 -4.900 1.00 87.44 246 LYS A O 1
ATOM 1920 N N . MET A 1 247 ? -18.093 -2.749 -3.715 1.00 89.56 247 MET A N 1
ATOM 1921 C CA . MET A 1 247 ? -16.937 -2.213 -2.994 1.00 89.56 247 MET A CA 1
ATOM 1922 C C . MET A 1 247 ? -15.749 -3.131 -3.251 1.00 89.56 247 MET A C 1
ATOM 1924 O O . MET A 1 247 ? -15.888 -4.357 -3.171 1.00 89.56 247 MET A O 1
ATOM 1928 N N . ALA A 1 248 ? -14.588 -2.537 -3.497 1.00 90.88 248 ALA A N 1
ATOM 1929 C CA . ALA A 1 248 ? -13.314 -3.228 -3.420 1.00 90.88 248 ALA A CA 1
ATOM 1930 C C . ALA A 1 248 ? -12.598 -2.809 -2.147 1.00 90.88 248 ALA A C 1
ATOM 1932 O O . ALA A 1 248 ? -12.401 -1.615 -1.925 1.00 90.88 248 ALA A O 1
ATOM 1933 N N . LEU A 1 249 ? -12.225 -3.790 -1.331 1.00 94.00 249 LEU A N 1
ATOM 1934 C CA . LEU A 1 249 ? -11.572 -3.565 -0.050 1.00 94.00 249 LEU A CA 1
ATOM 1935 C C . LEU A 1 249 ? -10.351 -4.475 0.068 1.00 94.00 249 LEU A C 1
ATOM 1937 O O . LEU A 1 249 ? -10.401 -5.659 -0.276 1.00 94.00 249 LEU A O 1
ATOM 1941 N N . THR A 1 250 ? -9.270 -3.910 0.588 1.00 95.75 250 THR A N 1
ATOM 1942 C CA . THR A 1 250 ? -8.165 -4.647 1.198 1.00 95.75 250 THR A CA 1
ATOM 1943 C C . THR A 1 250 ? -8.368 -4.634 2.704 1.00 95.75 250 THR A C 1
ATOM 1945 O O . THR A 1 250 ? -8.491 -3.554 3.284 1.00 95.75 250 THR A O 1
ATOM 1948 N N . ILE A 1 251 ? -8.408 -5.809 3.330 1.00 97.94 251 ILE A N 1
ATOM 1949 C CA . ILE A 1 251 ? -8.581 -5.954 4.776 1.00 97.94 251 ILE A CA 1
ATOM 1950 C C . ILE A 1 251 ? -7.399 -6.725 5.358 1.00 97.94 251 ILE A C 1
ATOM 1952 O O . ILE A 1 251 ? -7.155 -7.866 4.965 1.00 97.94 251 ILE A O 1
ATOM 1956 N N . ASP A 1 252 ? -6.706 -6.112 6.315 1.00 98.06 252 ASP A N 1
ATOM 1957 C CA . ASP A 1 252 ? -5.712 -6.767 7.169 1.00 98.06 252 ASP A CA 1
ATOM 1958 C C . ASP A 1 252 ? -6.272 -6.819 8.596 1.00 98.06 252 ASP A C 1
ATOM 1960 O O . ASP A 1 252 ? -6.469 -5.783 9.239 1.00 98.06 252 ASP A O 1
ATOM 1964 N N . VAL A 1 253 ? -6.619 -8.020 9.058 1.00 98.38 253 VAL A N 1
ATOM 1965 C CA . VAL A 1 253 ? -7.078 -8.281 10.423 1.00 98.38 253 VAL A CA 1
ATOM 1966 C C . VAL A 1 253 ? -5.845 -8.497 11.283 1.00 98.38 253 VAL A C 1
ATOM 1968 O O . VAL A 1 253 ? -5.124 -9.482 11.106 1.00 98.38 253 VAL A O 1
ATOM 1971 N N . VAL A 1 254 ? -5.636 -7.600 12.241 1.00 98.38 254 VAL A N 1
ATOM 1972 C CA . VAL A 1 254 ? -4.534 -7.654 13.198 1.00 98.38 254 VAL A CA 1
ATOM 1973 C C . VAL A 1 254 ? -5.032 -7.834 14.633 1.00 98.38 254 VAL A C 1
ATOM 1975 O O . VAL A 1 254 ? -6.177 -7.521 14.966 1.00 98.38 254 VAL A O 1
ATOM 1978 N N . ALA A 1 255 ? -4.152 -8.321 15.502 1.00 97.75 255 ALA A N 1
ATOM 1979 C CA . ALA A 1 255 ? -4.388 -8.446 16.935 1.00 97.75 255 ALA A CA 1
ATOM 1980 C C . ALA A 1 255 ? -3.169 -7.980 17.748 1.00 97.75 255 ALA A C 1
ATOM 1982 O O . ALA A 1 255 ? -2.061 -7.821 17.225 1.00 97.75 255 ALA A O 1
ATOM 1983 N N . HIS A 1 256 ? -3.368 -7.785 19.054 1.00 96.38 256 HIS A N 1
ATOM 1984 C CA . HIS A 1 256 ? -2.270 -7.556 19.993 1.00 96.38 256 HIS A CA 1
ATOM 1985 C C . HIS A 1 256 ? -1.301 -8.761 19.955 1.00 96.38 256 HIS A C 1
ATOM 1987 O O . HIS A 1 256 ? -1.781 -9.895 19.954 1.00 96.38 256 HIS A O 1
ATOM 1993 N N . PRO A 1 257 ? 0.034 -8.587 19.940 1.00 94.94 257 PRO A N 1
ATOM 1994 C CA . PRO A 1 257 ? 0.998 -9.686 19.758 1.00 94.94 257 PRO A CA 1
ATOM 1995 C C . PRO A 1 257 ? 0.986 -10.753 20.868 1.00 94.94 257 PRO A C 1
ATOM 1997 O O . PRO A 1 257 ? 1.466 -11.860 20.653 1.00 94.94 257 PRO A O 1
ATOM 2000 N N . GLN A 1 258 ? 0.407 -10.456 22.036 1.00 92.25 258 GLN A N 1
ATOM 2001 C CA . GLN A 1 258 ? 0.178 -11.435 23.114 1.00 92.25 258 GLN A CA 1
ATOM 2002 C C . GLN A 1 258 ? -1.223 -12.087 23.092 1.00 92.25 258 GLN A C 1
ATOM 2004 O O . GLN A 1 258 ? -1.534 -12.885 23.975 1.00 92.25 258 GLN A O 1
ATOM 2009 N N . ALA A 1 259 ? -2.096 -11.746 22.138 1.00 92.56 259 ALA A N 1
ATOM 2010 C CA . ALA A 1 259 ? -3.444 -12.311 22.055 1.00 92.56 259 ALA A CA 1
ATOM 2011 C C . ALA A 1 259 ? -3.440 -13.704 21.402 1.00 92.56 259 ALA A C 1
ATOM 2013 O O . ALA A 1 259 ? -2.897 -13.892 20.313 1.00 92.56 259 ALA A O 1
ATOM 2014 N N . ALA A 1 260 ? -4.102 -14.671 22.038 1.00 90.88 260 ALA A N 1
ATOM 2015 C CA . ALA A 1 260 ? -4.370 -15.982 21.454 1.00 90.88 260 ALA A CA 1
ATOM 2016 C C . ALA A 1 260 ? -5.707 -15.944 20.696 1.00 90.88 260 ALA A C 1
ATOM 2018 O O . ALA A 1 260 ? -6.774 -16.008 21.306 1.00 90.88 260 ALA A O 1
ATOM 2019 N N . ILE A 1 261 ? -5.654 -15.813 19.367 1.00 91.81 261 ILE A N 1
ATOM 2020 C CA . ILE A 1 261 ? -6.849 -15.716 18.515 1.00 91.81 261 ILE A CA 1
ATOM 2021 C C . ILE A 1 261 ? -7.344 -17.119 18.130 1.00 91.81 261 ILE A C 1
ATOM 2023 O O . ILE A 1 261 ? -7.050 -17.631 17.052 1.00 91.81 261 ILE A O 1
ATOM 2027 N N . ASP A 1 262 ? -8.119 -17.741 19.021 1.00 90.12 262 ASP A N 1
ATOM 2028 C CA . ASP A 1 262 ? -8.893 -18.956 18.721 1.00 90.12 262 ASP A CA 1
ATOM 2029 C C . ASP A 1 262 ? -10.170 -18.588 17.944 1.00 90.12 262 ASP A C 1
ATOM 2031 O O . ASP A 1 262 ? -11.271 -18.491 18.491 1.00 90.12 262 ASP A O 1
ATOM 2035 N N . PHE A 1 263 ? -10.009 -18.282 16.652 1.00 95.00 263 PHE A N 1
ATOM 2036 C CA . PHE A 1 263 ? -11.116 -17.893 15.781 1.00 95.00 263 PHE A CA 1
ATOM 2037 C C . PHE A 1 263 ? -11.006 -18.495 14.377 1.00 95.00 263 PHE A C 1
ATOM 2039 O O . PHE A 1 263 ? -10.029 -18.302 13.656 1.00 95.00 263 PHE A O 1
ATOM 2046 N N . ASN A 1 264 ? -12.075 -19.170 13.951 1.00 95.38 264 ASN A N 1
ATOM 2047 C CA . ASN A 1 264 ? -12.178 -19.761 12.620 1.00 95.38 264 ASN A CA 1
ATOM 2048 C C . ASN A 1 264 ? -12.661 -18.713 11.602 1.00 95.38 264 ASN A C 1
ATOM 2050 O O . ASN A 1 264 ? -13.866 -18.551 11.378 1.00 95.38 264 ASN A O 1
ATOM 2054 N N . PHE A 1 265 ? -11.707 -18.004 10.994 1.00 97.00 265 PHE A N 1
ATOM 2055 C CA . PHE A 1 265 ? -11.944 -17.083 9.878 1.00 97.00 265 PHE A CA 1
ATOM 2056 C C . PHE A 1 265 ? -12.592 -17.790 8.664 1.00 97.00 265 PHE A C 1
ATOM 2058 O O . PHE A 1 265 ? -12.469 -19.008 8.514 1.00 97.00 265 PHE A O 1
ATOM 2065 N N . PRO A 1 266 ? -13.327 -17.063 7.799 1.00 96.56 266 PRO A N 1
ATOM 2066 C CA . PRO A 1 266 ? -14.008 -17.668 6.658 1.00 96.56 266 PRO A CA 1
ATOM 2067 C C . PRO A 1 266 ? -13.024 -18.204 5.612 1.00 96.56 266 PRO A C 1
ATOM 2069 O O . PRO A 1 266 ? -12.234 -17.444 5.063 1.00 96.56 266 PRO A O 1
ATOM 2072 N N . ASP A 1 267 ? -13.151 -19.487 5.273 1.00 96.88 267 ASP A N 1
ATOM 2073 C CA . ASP A 1 267 ? -12.392 -20.120 4.190 1.00 96.88 267 ASP A CA 1
ATOM 2074 C C . ASP A 1 267 ? -12.601 -19.407 2.838 1.00 96.88 267 ASP A C 1
ATOM 2076 O O . ASP A 1 267 ? -13.734 -19.205 2.376 1.00 96.88 267 ASP A O 1
ATOM 2080 N N . LYS A 1 268 ? -11.501 -19.030 2.180 1.00 97.25 268 LYS A N 1
ATOM 2081 C CA . LYS A 1 268 ? -11.543 -18.197 0.971 1.00 97.25 268 LYS A CA 1
ATOM 2082 C C . LYS A 1 268 ? -12.127 -18.942 -0.224 1.00 97.25 268 LYS A C 1
ATOM 2084 O O . LYS A 1 268 ? -12.862 -18.338 -1.006 1.00 97.25 268 LYS A O 1
ATOM 2089 N N . ALA A 1 269 ? -11.880 -20.245 -0.339 1.00 95.94 269 ALA A N 1
ATOM 2090 C CA . ALA A 1 269 ? -12.382 -21.052 -1.445 1.00 95.94 269 ALA A CA 1
ATOM 2091 C C . ALA A 1 269 ? -13.894 -21.322 -1.323 1.00 95.94 269 ALA A C 1
ATOM 2093 O O . ALA A 1 269 ? -14.684 -20.861 -2.152 1.00 95.94 269 ALA A O 1
ATOM 2094 N N . SER A 1 270 ? -14.311 -22.042 -0.279 1.00 93.56 270 SER A N 1
ATOM 2095 C CA . SER A 1 270 ? -15.677 -22.560 -0.131 1.00 93.56 270 SER A CA 1
ATOM 2096 C C . SER A 1 270 ? -16.670 -21.555 0.462 1.00 93.56 270 SER A C 1
ATOM 2098 O O . SER A 1 270 ? -17.860 -21.615 0.135 1.00 93.56 270 SER A O 1
ATOM 2100 N N . PHE A 1 271 ? -16.219 -20.604 1.298 1.00 94.19 271 PHE A N 1
ATOM 2101 C CA . PHE A 1 271 ? -17.101 -19.573 1.855 1.00 94.19 271 PHE A CA 1
ATOM 2102 C C . PHE A 1 271 ? -17.076 -18.256 1.074 1.00 94.19 271 PHE A C 1
ATOM 2104 O O . PHE A 1 271 ? -18.141 -17.659 0.918 1.00 94.19 271 PHE A O 1
ATOM 2111 N N . ILE A 1 272 ? -15.930 -17.774 0.582 1.00 94.56 272 ILE A N 1
ATOM 2112 C CA . ILE A 1 272 ? -15.893 -16.495 -0.153 1.00 94.56 272 ILE A CA 1
ATOM 2113 C C . ILE A 1 272 ? -16.148 -16.719 -1.647 1.00 94.56 272 ILE A C 1
ATOM 2115 O O . ILE A 1 272 ? -17.214 -16.343 -2.144 1.00 94.56 272 ILE A O 1
ATOM 2119 N N . ILE A 1 273 ? -15.219 -17.360 -2.357 1.00 93.31 273 ILE A N 1
ATOM 2120 C CA . ILE A 1 273 ? -15.268 -17.496 -3.819 1.00 93.31 273 ILE A CA 1
ATOM 2121 C C . ILE A 1 273 ? -16.502 -18.280 -4.272 1.00 93.31 273 ILE A C 1
ATOM 2123 O O . ILE A 1 273 ? -17.280 -17.765 -5.071 1.00 93.31 273 ILE A O 1
ATOM 2127 N N . ASP A 1 274 ? -16.762 -19.469 -3.726 1.00 91.38 274 ASP A N 1
ATOM 2128 C CA . ASP A 1 274 ? -17.895 -20.287 -4.179 1.00 91.38 274 ASP A CA 1
ATOM 2129 C C . ASP A 1 274 ? -19.270 -19.670 -3.860 1.00 91.38 274 ASP A C 1
ATOM 2131 O O . ASP A 1 274 ? -20.245 -19.952 -4.558 1.00 91.38 274 ASP A O 1
ATOM 2135 N N . ASN A 1 275 ? -19.385 -18.793 -2.853 1.00 89.00 275 ASN A N 1
ATOM 2136 C CA . ASN A 1 275 ? -20.616 -18.025 -2.623 1.00 89.00 275 ASN A CA 1
ATOM 2137 C C . ASN A 1 275 ? -20.743 -16.809 -3.550 1.00 89.00 275 ASN A C 1
ATOM 2139 O O . ASN A 1 275 ? -21.869 -16.449 -3.902 1.00 89.00 275 ASN A O 1
ATOM 2143 N N . LEU A 1 276 ? -19.630 -16.188 -3.953 1.00 88.81 276 LEU A N 1
ATOM 2144 C CA . LEU A 1 276 ? -19.623 -15.124 -4.957 1.00 88.81 276 LEU A CA 1
ATOM 2145 C C . LEU A 1 276 ? -19.940 -15.687 -6.344 1.00 88.81 276 LEU A C 1
ATOM 2147 O O . LEU A 1 276 ? -20.944 -15.290 -6.927 1.00 88.81 276 LEU A O 1
ATOM 2151 N N . SER A 1 277 ? -19.177 -16.667 -6.833 1.00 88.25 277 SER A N 1
ATOM 2152 C CA . SER A 1 277 ? -19.361 -17.264 -8.163 1.00 88.25 277 SER A CA 1
ATOM 2153 C C . SER A 1 277 ? -20.744 -17.900 -8.356 1.00 88.25 277 SER A C 1
ATOM 2155 O O . SER A 1 277 ? -21.289 -17.850 -9.454 1.00 88.25 277 SER A O 1
ATOM 2157 N N . ARG A 1 278 ? -21.363 -18.446 -7.297 1.00 87.81 278 ARG A N 1
ATOM 2158 C CA . ARG A 1 278 ? -22.736 -18.992 -7.359 1.00 87.81 278 ARG A CA 1
ATOM 2159 C C . ARG A 1 278 ? -23.821 -17.914 -7.487 1.00 87.81 278 ARG A C 1
ATOM 2161 O O . ARG A 1 278 ? -24.912 -18.217 -7.957 1.00 87.81 278 ARG A O 1
ATOM 2168 N N . ARG A 1 279 ? -23.556 -16.681 -7.044 1.00 84.50 279 ARG A N 1
ATOM 2169 C CA . ARG A 1 279 ? -24.481 -15.535 -7.167 1.00 84.50 279 ARG A CA 1
ATOM 2170 C C . ARG A 1 279 ? -24.195 -14.687 -8.407 1.00 84.50 279 ARG A C 1
ATOM 2172 O O . ARG A 1 279 ? -25.118 -14.117 -8.973 1.00 84.50 279 ARG A O 1
ATOM 2179 N N . TYR A 1 280 ? -22.929 -14.625 -8.808 1.00 82.94 280 TYR A N 1
ATOM 2180 C CA . TYR A 1 280 ? -22.392 -13.730 -9.824 1.00 82.94 280 TYR A CA 1
ATOM 2181 C C . TYR A 1 280 ? -21.333 -14.498 -10.644 1.00 82.94 280 TYR A C 1
ATOM 2183 O O . TYR A 1 280 ? -20.157 -14.473 -10.284 1.00 82.94 280 TYR A O 1
ATOM 2191 N N . PRO A 1 281 ? -21.705 -15.224 -11.715 1.00 80.44 281 PRO A N 1
ATOM 2192 C CA . PRO A 1 281 ? -20.768 -16.092 -12.441 1.00 80.44 281 PRO A CA 1
ATOM 2193 C C . PRO A 1 281 ? -19.519 -15.370 -12.977 1.00 80.44 281 PRO A C 1
ATOM 2195 O O . PRO A 1 281 ? -18.417 -15.917 -12.929 1.00 80.44 281 PRO A O 1
ATOM 2198 N N . ASP A 1 282 ? -19.673 -14.118 -13.412 1.00 82.62 282 ASP A N 1
ATOM 2199 C CA . ASP A 1 282 ? -18.616 -13.322 -14.052 1.00 82.62 282 ASP A CA 1
ATOM 2200 C C . ASP A 1 282 ? -17.696 -12.575 -13.063 1.00 82.62 282 ASP A C 1
ATOM 2202 O O . ASP A 1 282 ? -16.716 -11.952 -13.472 1.00 82.62 282 ASP A O 1
ATOM 2206 N N . VAL A 1 283 ? -17.958 -12.676 -11.751 1.00 84.00 283 VAL A N 1
ATOM 2207 C CA . VAL A 1 283 ? -17.298 -11.920 -10.657 1.00 84.00 283 VAL A CA 1
ATOM 2208 C C . VAL A 1 283 ? -15.768 -12.000 -10.636 1.00 84.00 283 VAL A C 1
ATOM 2210 O O . VAL A 1 283 ? -15.099 -11.115 -10.106 1.00 84.00 283 VAL A O 1
ATOM 2213 N N . LYS A 1 284 ? -15.197 -13.048 -11.237 1.00 83.06 284 LYS A N 1
ATOM 2214 C CA . LYS A 1 284 ? -13.749 -13.246 -11.378 1.00 83.06 284 LYS A CA 1
ATOM 2215 C C . LYS A 1 284 ? -13.069 -12.230 -12.304 1.00 83.06 284 LYS A C 1
ATOM 2217 O O . LYS A 1 284 ? -11.876 -11.988 -12.150 1.00 83.06 284 LYS A O 1
ATOM 2222 N N . ASN A 1 285 ? -13.818 -11.645 -13.239 1.00 81.81 285 ASN A N 1
ATOM 2223 C CA . ASN A 1 285 ? -13.350 -10.655 -14.212 1.00 81.81 285 ASN A CA 1
ATOM 2224 C C . ASN A 1 285 ? -14.032 -9.284 -14.009 1.00 81.81 285 ASN A C 1
ATOM 2226 O O . ASN A 1 285 ? -13.956 -8.426 -14.887 1.00 81.81 285 ASN A O 1
ATOM 2230 N N . ASP A 1 286 ? -14.671 -9.054 -12.852 1.00 79.44 286 ASP A N 1
ATOM 2231 C CA . ASP A 1 286 ? -15.180 -7.735 -12.460 1.00 79.44 286 ASP A CA 1
ATOM 2232 C C . ASP A 1 286 ? -14.034 -6.711 -12.436 1.00 79.44 286 ASP A C 1
ATOM 2234 O O . ASP A 1 286 ? -13.161 -6.756 -11.565 1.00 79.44 286 ASP A O 1
ATOM 2238 N N . ALA A 1 287 ? -14.063 -5.773 -13.382 1.00 78.62 287 ALA A N 1
ATOM 2239 C CA . ALA A 1 287 ? -13.173 -4.623 -13.433 1.00 78.62 287 ALA A CA 1
ATOM 2240 C C . ALA A 1 287 ? -13.960 -3.349 -13.108 1.00 78.62 287 ALA A C 1
ATOM 2242 O O . ALA A 1 287 ? -14.938 -3.009 -13.774 1.00 78.62 287 ALA A O 1
ATOM 2243 N N . LEU A 1 288 ? -13.510 -2.632 -12.085 1.00 78.62 288 LEU A N 1
ATOM 2244 C CA . LEU A 1 288 ? -14.056 -1.353 -11.643 1.00 78.62 288 LEU A CA 1
ATOM 2245 C C . LEU A 1 288 ? -13.000 -0.255 -11.819 1.00 78.62 288 LEU A C 1
ATOM 2247 O O . LEU A 1 288 ? -11.832 -0.549 -12.068 1.00 78.62 288 LEU A O 1
ATOM 2251 N N . LYS A 1 289 ? -13.405 1.015 -11.719 1.00 78.25 289 LYS A N 1
ATOM 2252 C CA . LYS A 1 289 ? -12.519 2.184 -11.838 1.00 78.25 289 LYS A CA 1
ATOM 2253 C C . LYS A 1 289 ? -12.788 3.168 -10.711 1.00 78.25 289 LYS A C 1
ATOM 2255 O O . LYS A 1 289 ? -13.942 3.321 -10.323 1.00 78.25 289 LYS A O 1
ATOM 2260 N N . ASN A 1 290 ? -11.747 3.816 -10.183 1.00 69.75 290 ASN A N 1
ATOM 2261 C CA . ASN A 1 290 ? -11.922 4.836 -9.143 1.00 69.75 290 ASN A CA 1
ATOM 2262 C C . ASN A 1 290 ? -12.295 6.213 -9.711 1.00 69.75 290 ASN A C 1
ATOM 2264 O O . ASN A 1 290 ? -12.365 6.415 -10.922 1.00 69.75 290 ASN A O 1
ATOM 2268 N N . SER A 1 291 ? -12.487 7.169 -8.803 1.00 65.62 291 SER A N 1
ATOM 2269 C CA . SER A 1 291 ? -12.665 8.605 -9.064 1.00 65.62 291 SER A CA 1
ATOM 2270 C C . SER A 1 291 ? -11.633 9.196 -10.041 1.00 65.62 291 SER A C 1
ATOM 2272 O O . SER A 1 291 ? -11.945 10.108 -10.803 1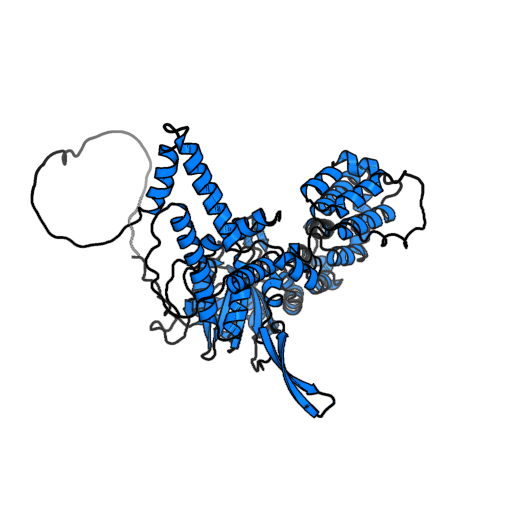.00 65.62 291 SER A O 1
ATOM 2274 N N . LYS A 1 292 ? -10.411 8.647 -10.050 1.00 66.25 292 LYS A N 1
ATOM 2275 C CA . LYS A 1 292 ? -9.273 9.032 -10.903 1.00 66.25 292 LYS A CA 1
ATOM 2276 C C . LYS A 1 292 ? -9.117 8.119 -12.139 1.00 66.25 292 LYS A C 1
ATOM 2278 O O . LYS A 1 292 ? -8.096 8.169 -12.818 1.00 66.25 292 LYS A O 1
ATOM 2283 N N . GLY A 1 293 ? -10.112 7.278 -12.437 1.00 69.50 293 GLY A N 1
ATOM 2284 C CA . GLY A 1 293 ? -10.173 6.384 -13.600 1.00 69.50 293 GLY A CA 1
ATOM 2285 C C . GLY A 1 293 ? -9.312 5.114 -13.526 1.00 69.50 293 GLY A C 1
ATOM 2286 O O . GLY A 1 293 ? -9.368 4.300 -14.451 1.00 69.50 293 GLY A O 1
ATOM 2287 N N . ALA A 1 294 ? -8.540 4.920 -12.452 1.00 70.94 294 ALA A N 1
ATOM 2288 C CA . ALA A 1 294 ? -7.612 3.801 -12.306 1.00 70.94 294 ALA A CA 1
ATOM 2289 C C . ALA A 1 294 ? -8.366 2.471 -12.106 1.00 70.94 294 ALA A C 1
ATOM 2291 O O . ALA A 1 294 ? -9.266 2.419 -11.259 1.00 70.94 294 ALA A O 1
ATOM 2292 N N . PRO A 1 295 ? -8.032 1.407 -12.864 1.00 78.69 295 PRO A N 1
ATOM 2293 C CA . PRO A 1 295 ? -8.741 0.135 -12.805 1.00 78.69 295 PRO A CA 1
ATOM 2294 C C . PRO A 1 295 ? -8.363 -0.699 -11.575 1.00 78.69 295 PRO A C 1
ATOM 2296 O O . PRO A 1 295 ? -7.234 -0.641 -11.092 1.00 78.69 295 PRO A O 1
ATOM 2299 N N . TYR A 1 296 ? -9.292 -1.534 -11.114 1.00 81.75 296 TYR A N 1
ATOM 2300 C CA . TYR A 1 296 ? -9.062 -2.562 -10.097 1.00 81.75 296 TYR A CA 1
ATOM 2301 C C . TYR A 1 296 ? -10.021 -3.746 -10.274 1.00 81.75 296 TYR A C 1
ATOM 2303 O O . TYR A 1 296 ? -11.126 -3.600 -10.795 1.00 81.75 296 TYR A O 1
ATOM 2311 N N . ASN A 1 297 ? -9.580 -4.931 -9.856 1.00 90.44 297 ASN A N 1
ATOM 2312 C CA . ASN A 1 297 ? -10.298 -6.202 -9.971 1.00 90.44 297 ASN A CA 1
ATOM 2313 C C . ASN A 1 297 ? -9.919 -7.138 -8.805 1.00 90.44 297 ASN A C 1
ATOM 2315 O O . ASN A 1 297 ? -9.137 -6.754 -7.932 1.00 90.44 297 ASN A O 1
ATOM 2319 N N . GLN A 1 298 ? -10.457 -8.363 -8.793 1.00 93.69 298 GLN A N 1
ATOM 2320 C CA . GLN A 1 298 ? -10.185 -9.364 -7.748 1.00 93.69 298 GLN A CA 1
ATOM 2321 C C . GLN A 1 298 ? -8.685 -9.586 -7.506 1.00 93.69 298 GLN A C 1
ATOM 2323 O O . GLN A 1 298 ? -8.206 -9.479 -6.377 1.00 93.69 298 GLN A O 1
ATOM 2328 N N . LEU A 1 299 ? -7.941 -9.840 -8.588 1.00 95.75 299 LEU A N 1
ATOM 2329 C CA . LEU A 1 299 ? -6.505 -10.108 -8.548 1.00 95.75 299 LEU A CA 1
ATOM 2330 C C . LEU A 1 299 ? -5.730 -8.904 -8.007 1.00 95.75 299 LEU A C 1
ATOM 2332 O O . LEU A 1 299 ? -4.832 -9.075 -7.192 1.00 95.75 299 LEU A O 1
ATOM 2336 N N . ALA A 1 300 ? -6.094 -7.684 -8.411 1.00 94.25 300 ALA A N 1
ATOM 2337 C CA . ALA A 1 300 ? -5.439 -6.472 -7.939 1.00 94.25 300 ALA A CA 1
ATOM 2338 C C . ALA A 1 300 ? -5.634 -6.270 -6.432 1.00 94.25 300 ALA A C 1
ATOM 2340 O O . ALA A 1 300 ? -4.662 -6.001 -5.731 1.00 94.25 300 ALA A O 1
ATOM 2341 N N . MET A 1 301 ? -6.851 -6.454 -5.907 1.00 94.31 301 MET A N 1
ATOM 2342 C CA . MET A 1 301 ? -7.093 -6.289 -4.469 1.00 94.31 301 MET A CA 1
ATOM 2343 C C . MET A 1 301 ? -6.371 -7.354 -3.637 1.00 94.31 301 MET A C 1
ATOM 2345 O O . MET A 1 301 ? -5.790 -7.012 -2.610 1.00 94.31 301 MET A O 1
ATOM 2349 N N . ALA A 1 302 ? -6.350 -8.614 -4.084 1.00 96.62 302 ALA A N 1
ATOM 2350 C CA . ALA A 1 302 ? -5.570 -9.672 -3.438 1.00 96.62 302 ALA A CA 1
ATOM 2351 C C . ALA A 1 302 ? -4.058 -9.368 -3.468 1.00 96.62 302 ALA A C 1
ATOM 2353 O O . ALA A 1 302 ? -3.383 -9.406 -2.435 1.00 96.62 302 ALA A O 1
ATOM 2354 N N . ALA A 1 303 ? -3.545 -8.972 -4.638 1.00 96.75 303 ALA A N 1
ATOM 2355 C CA . ALA A 1 303 ? -2.138 -8.650 -4.834 1.00 96.75 303 ALA A CA 1
ATOM 2356 C C . ALA A 1 303 ? -1.663 -7.516 -3.914 1.00 96.75 303 ALA A C 1
ATOM 2358 O O . ALA A 1 303 ? -0.612 -7.651 -3.292 1.00 96.75 303 ALA A O 1
ATOM 2359 N N . ARG A 1 304 ? -2.450 -6.435 -3.763 1.00 93.56 304 ARG A N 1
ATOM 2360 C CA . ARG A 1 304 ? -2.078 -5.245 -2.971 1.00 93.56 304 ARG A CA 1
ATOM 2361 C C . ARG A 1 304 ? -1.725 -5.515 -1.509 1.00 93.56 304 ARG A C 1
ATOM 2363 O O . ARG A 1 304 ? -1.009 -4.705 -0.942 1.00 93.56 304 ARG A O 1
ATOM 2370 N N . ILE A 1 305 ? -2.171 -6.612 -0.894 1.00 95.19 305 ILE A N 1
ATOM 2371 C CA . ILE A 1 305 ? -1.856 -6.937 0.514 1.00 95.19 305 ILE A CA 1
ATOM 2372 C C . ILE A 1 305 ? -1.061 -8.234 0.704 1.00 95.19 305 ILE A C 1
ATOM 2374 O O . ILE A 1 305 ? -0.927 -8.698 1.838 1.00 95.19 305 ILE A O 1
ATOM 2378 N N . ASN A 1 306 ? -0.490 -8.793 -0.372 1.00 96.38 306 ASN A N 1
ATOM 2379 C CA . ASN A 1 306 ? 0.142 -10.119 -0.363 1.00 96.38 306 ASN A CA 1
ATOM 2380 C C . ASN A 1 306 ? -0.839 -11.260 0.015 1.00 96.38 306 ASN A C 1
ATOM 2382 O O . ASN A 1 306 ? -0.446 -12.252 0.623 1.00 96.38 306 ASN A O 1
ATOM 2386 N N . ASP A 1 307 ? -2.120 -11.159 -0.365 1.00 97.50 307 ASP A N 1
ATOM 2387 C CA . ASP A 1 307 ? -3.095 -12.253 -0.216 1.00 97.50 307 ASP A CA 1
ATOM 2388 C C . ASP A 1 307 ? -2.915 -13.285 -1.347 1.00 97.50 307 ASP A C 1
ATOM 2390 O O . ASP A 1 307 ? -3.741 -13.427 -2.250 1.00 97.50 307 ASP A O 1
ATOM 2394 N N . THR A 1 308 ? -1.771 -13.974 -1.322 1.00 97.62 308 THR A N 1
ATOM 2395 C CA . THR A 1 308 ? -1.344 -14.943 -2.346 1.00 97.62 308 THR A CA 1
ATOM 2396 C C . THR A 1 308 ? -2.289 -16.138 -2.466 1.00 97.62 308 THR A C 1
ATOM 2398 O O . THR A 1 308 ? -2.442 -16.688 -3.553 1.00 97.62 308 THR A O 1
ATOM 2401 N N . GLU A 1 309 ? -2.969 -16.504 -1.380 1.00 97.38 309 GLU A N 1
ATOM 2402 C CA . GLU A 1 309 ? -4.020 -17.523 -1.351 1.00 97.38 309 GLU A CA 1
ATOM 2403 C C . GLU A 1 309 ? -5.224 -17.098 -2.208 1.00 97.38 309 GLU A C 1
ATOM 2405 O O . GLU A 1 309 ? -5.581 -17.794 -3.159 1.00 97.38 309 GLU A O 1
ATOM 2410 N N . MET A 1 310 ? -5.811 -15.923 -1.940 1.00 96.81 310 MET A N 1
ATOM 2411 C CA . MET A 1 310 ? -6.930 -15.397 -2.733 1.00 96.81 310 MET A CA 1
ATOM 2412 C C . MET A 1 310 ? -6.522 -15.162 -4.193 1.00 96.81 310 MET A C 1
ATOM 2414 O O . MET A 1 310 ? -7.294 -15.431 -5.113 1.00 96.81 310 MET A O 1
ATOM 2418 N N . LEU A 1 311 ? -5.288 -14.699 -4.411 1.00 96.81 311 LEU A N 1
ATOM 2419 C CA . LEU A 1 311 ? -4.715 -14.467 -5.733 1.00 96.81 311 LEU A CA 1
ATOM 2420 C C . LEU A 1 311 ? -4.647 -15.763 -6.559 1.00 96.81 311 LEU A C 1
ATOM 2422 O O . LEU A 1 311 ? -5.131 -15.779 -7.691 1.00 96.81 311 LEU A O 1
ATOM 2426 N N . LYS A 1 312 ? -4.126 -16.861 -5.987 1.00 97.19 312 LYS A N 1
ATOM 2427 C CA . LYS A 1 312 ? -4.100 -18.180 -6.646 1.00 97.19 312 LYS A CA 1
ATOM 2428 C C . LYS A 1 312 ? -5.503 -18.713 -6.907 1.00 97.19 312 LYS A C 1
ATOM 2430 O O . LYS A 1 312 ? -5.800 -19.072 -8.041 1.00 97.19 312 LYS A O 1
ATOM 2435 N N . LEU A 1 313 ? -6.395 -18.669 -5.916 1.00 96.44 313 LEU A N 1
ATOM 2436 C CA . LEU A 1 313 ? -7.763 -19.172 -6.071 1.00 96.44 313 LEU A CA 1
ATOM 2437 C C . LEU A 1 313 ? -8.543 -18.441 -7.185 1.00 96.44 313 LEU A C 1
ATOM 2439 O O . LEU A 1 313 ? -9.307 -19.073 -7.915 1.00 96.44 313 LEU A O 1
ATOM 2443 N N . TRP A 1 314 ? -8.348 -17.130 -7.377 1.00 95.56 314 TRP A N 1
ATOM 2444 C CA . TRP A 1 314 ? -8.964 -16.411 -8.504 1.00 95.56 314 TRP A CA 1
ATOM 2445 C C . TRP A 1 314 ? -8.349 -16.767 -9.863 1.00 95.56 314 TRP A C 1
ATOM 2447 O O . TRP A 1 314 ? -9.090 -16.868 -10.845 1.00 95.56 314 TRP A O 1
ATOM 2457 N N . LEU A 1 315 ? -7.033 -16.991 -9.935 1.00 95.25 315 LEU A N 1
ATOM 2458 C CA . LEU A 1 315 ? -6.359 -17.467 -11.150 1.00 95.25 315 LEU A CA 1
ATOM 2459 C C . LEU A 1 315 ? -6.826 -18.887 -11.522 1.00 95.25 315 LEU A C 1
ATOM 2461 O O . LEU A 1 315 ? -7.169 -19.135 -12.674 1.00 95.25 315 LEU A O 1
ATOM 2465 N N . GLU A 1 316 ? -6.963 -19.785 -10.544 1.00 93.62 316 GLU A N 1
ATOM 2466 C CA . GLU A 1 316 ? -7.477 -21.155 -10.711 1.00 93.62 316 GLU A CA 1
ATOM 2467 C C . GLU A 1 316 ? -8.942 -21.197 -11.180 1.00 93.62 316 GLU A C 1
ATOM 2469 O O . GLU A 1 316 ? -9.320 -22.044 -11.991 1.00 93.62 316 GLU A O 1
ATOM 2474 N N . LYS A 1 317 ? -9.779 -20.244 -10.747 1.00 91.25 317 LYS A N 1
ATOM 2475 C CA . LYS A 1 317 ? -11.151 -20.060 -11.272 1.00 91.25 317 LYS A CA 1
ATOM 2476 C C . LYS A 1 317 ? -11.159 -19.395 -12.665 1.00 91.25 317 LYS A C 1
ATOM 2478 O O . LYS A 1 317 ? -12.227 -19.165 -13.246 1.00 91.25 317 LYS A O 1
ATOM 2483 N N . GLY A 1 318 ? -9.986 -19.096 -13.226 1.00 90.25 318 GLY A N 1
ATOM 2484 C CA . GLY A 1 318 ? -9.782 -18.525 -14.554 1.00 90.25 318 GLY A CA 1
ATOM 2485 C C . GLY A 1 318 ? -10.083 -17.031 -14.626 1.00 90.25 318 GLY A C 1
ATOM 2486 O O . GLY A 1 318 ? -10.804 -16.616 -15.537 1.00 90.25 318 GLY A O 1
ATOM 2487 N N . SER A 1 319 ? -9.624 -16.245 -13.648 1.00 90.50 319 SER A N 1
ATOM 2488 C CA . SER A 1 319 ? -9.507 -14.789 -13.791 1.00 90.50 319 SER A CA 1
ATOM 2489 C C . SER A 1 319 ? -8.343 -14.458 -14.731 1.00 90.50 319 SER A C 1
ATOM 2491 O O . SER A 1 319 ? -7.262 -15.032 -14.605 1.00 90.50 319 SER A O 1
ATOM 2493 N N . SER A 1 320 ? -8.567 -13.559 -15.691 1.00 83.19 320 SER A N 1
ATOM 2494 C CA . SER A 1 320 ? -7.668 -13.350 -16.840 1.00 83.19 320 SER A CA 1
ATOM 2495 C C . SER A 1 320 ? -7.237 -11.894 -17.031 1.00 83.19 320 SER A C 1
ATOM 2497 O O . SER A 1 320 ? -6.975 -11.457 -18.147 1.00 83.19 320 SER A O 1
ATOM 2499 N N . SER A 1 321 ? -7.233 -11.100 -15.960 1.00 79.75 321 SER A N 1
ATOM 2500 C CA . SER A 1 321 ? -6.895 -9.670 -16.000 1.00 79.75 321 SER A CA 1
ATOM 2501 C C . SER A 1 321 ? -5.732 -9.352 -15.055 1.00 79.75 321 SER A C 1
ATOM 2503 O O . SER A 1 321 ? -5.808 -8.427 -14.240 1.00 79.75 321 SER A O 1
ATOM 2505 N N . SER A 1 322 ? -4.658 -10.144 -15.147 1.00 92.25 322 SER A N 1
ATOM 2506 C CA . SER A 1 322 ? -3.530 -10.104 -14.207 1.00 92.25 322 SER A CA 1
ATOM 2507 C C . SER A 1 322 ? -2.631 -8.879 -14.363 1.00 92.25 322 SER A C 1
ATOM 2509 O O . SER A 1 322 ? -1.947 -8.533 -13.407 1.00 92.25 322 SER A O 1
ATOM 2511 N N . HIS A 1 323 ? -2.649 -8.174 -15.503 1.00 92.44 323 HIS A N 1
ATOM 2512 C CA . HIS A 1 323 ? -1.820 -6.975 -15.715 1.00 92.44 323 HIS A CA 1
ATOM 2513 C C . HIS A 1 323 ? -2.032 -5.926 -14.601 1.00 92.44 323 HIS A C 1
ATOM 2515 O O . HIS A 1 323 ? -1.072 -5.499 -13.964 1.00 92.44 323 HIS A O 1
ATOM 2521 N N . VAL A 1 324 ? -3.282 -5.581 -14.266 1.00 91.56 324 VAL A N 1
ATOM 2522 C CA . VAL A 1 324 ? -3.578 -4.617 -13.182 1.00 91.56 324 VAL A CA 1
ATOM 2523 C C . VAL A 1 324 ? -3.047 -5.109 -11.827 1.00 91.56 324 VAL A C 1
ATOM 2525 O O . VAL A 1 324 ? -2.574 -4.309 -11.021 1.00 91.56 324 VAL A O 1
ATOM 2528 N N . ALA A 1 325 ? -3.068 -6.423 -11.589 1.00 95.19 325 ALA A N 1
ATOM 2529 C CA . ALA A 1 325 ? -2.529 -7.029 -10.377 1.00 95.19 325 ALA A CA 1
ATOM 2530 C C . ALA A 1 325 ? -0.994 -7.016 -10.334 1.00 95.19 325 ALA A C 1
ATOM 2532 O O . ALA A 1 325 ? -0.433 -6.783 -9.268 1.00 95.19 325 ALA A O 1
ATOM 2533 N N . LEU A 1 326 ? -0.319 -7.180 -11.477 1.00 97.12 326 LEU A N 1
ATOM 2534 C CA . LEU A 1 326 ? 1.134 -7.038 -11.598 1.00 97.12 326 LEU A CA 1
ATOM 2535 C C . LEU A 1 326 ? 1.573 -5.605 -11.276 1.00 97.12 326 LEU A C 1
ATOM 2537 O O . LEU A 1 326 ? 2.457 -5.412 -10.445 1.00 97.12 326 LEU A O 1
ATOM 2541 N N . LEU A 1 327 ? 0.909 -4.596 -11.854 1.00 95.06 327 LEU A N 1
ATOM 2542 C CA . LEU A 1 327 ? 1.212 -3.193 -11.547 1.00 95.06 327 LEU A CA 1
ATOM 2543 C C . LEU A 1 327 ? 0.945 -2.864 -10.075 1.00 95.06 327 LEU A C 1
ATOM 2545 O O . LEU A 1 327 ? 1.751 -2.179 -9.452 1.00 95.06 327 LEU A O 1
ATOM 2549 N N . ALA A 1 328 ? -0.151 -3.372 -9.507 1.00 93.62 328 ALA A N 1
ATOM 2550 C CA . ALA A 1 328 ? -0.489 -3.174 -8.102 1.00 93.62 328 ALA A CA 1
ATOM 2551 C C . ALA A 1 328 ? 0.518 -3.852 -7.155 1.00 93.62 328 ALA A C 1
ATOM 2553 O O . ALA A 1 328 ? 0.955 -3.232 -6.183 1.00 93.62 328 ALA A O 1
ATOM 2554 N N . ALA A 1 329 ? 0.935 -5.085 -7.464 1.00 97.12 329 ALA A N 1
ATOM 2555 C CA . ALA A 1 329 ? 1.952 -5.800 -6.703 1.00 97.12 329 ALA A CA 1
ATOM 2556 C C . ALA A 1 329 ? 3.283 -5.040 -6.715 1.00 97.12 329 ALA A C 1
ATOM 2558 O O . ALA A 1 329 ? 3.860 -4.784 -5.663 1.00 97.12 329 ALA A O 1
ATOM 2559 N N . VAL A 1 330 ? 3.737 -4.611 -7.894 1.00 97.50 330 VAL A N 1
ATOM 2560 C CA . VAL A 1 330 ? 4.986 -3.858 -8.049 1.00 97.50 330 VAL A CA 1
ATOM 2561 C C . VAL A 1 330 ? 4.907 -2.488 -7.371 1.00 97.50 330 VAL A C 1
ATOM 2563 O O . VAL A 1 330 ? 5.822 -2.126 -6.637 1.00 97.50 330 VAL A O 1
ATOM 2566 N N . GLN A 1 331 ? 3.819 -1.730 -7.553 1.00 93.50 331 GLN A N 1
ATOM 2567 C CA . GLN A 1 331 ? 3.649 -0.398 -6.956 1.00 93.50 331 GLN A CA 1
ATOM 2568 C C . GLN A 1 331 ? 3.782 -0.430 -5.428 1.00 93.50 331 GLN A C 1
ATOM 2570 O O . GLN A 1 331 ? 4.428 0.447 -4.843 1.00 93.50 331 GLN A O 1
ATOM 2575 N N . ASP A 1 332 ? 3.197 -1.444 -4.793 1.00 93.50 332 ASP A N 1
ATOM 2576 C CA . ASP A 1 332 ? 3.147 -1.584 -3.338 1.00 93.50 332 ASP A CA 1
ATOM 2577 C C . ASP A 1 332 ? 4.246 -2.547 -2.813 1.00 93.50 332 ASP A C 1
ATOM 2579 O O . ASP A 1 332 ? 4.273 -2.877 -1.634 1.00 93.50 332 ASP A O 1
ATOM 2583 N N . ASN A 1 333 ? 5.196 -2.966 -3.663 1.00 96.06 333 ASN A N 1
ATOM 2584 C CA . ASN A 1 333 ? 6.334 -3.861 -3.365 1.00 96.06 333 ASN A CA 1
ATOM 2585 C C . ASN A 1 333 ? 5.960 -5.257 -2.811 1.00 96.06 333 ASN A C 1
ATOM 2587 O O . ASN A 1 333 ? 6.640 -5.822 -1.956 1.00 96.06 333 ASN A O 1
ATOM 2591 N N . ARG A 1 334 ? 4.846 -5.818 -3.285 1.00 97.00 334 ARG A N 1
ATOM 2592 C CA . ARG A 1 334 ? 4.262 -7.105 -2.874 1.00 97.00 334 ARG A CA 1
ATOM 2593 C C . ARG A 1 334 ? 4.968 -8.277 -3.563 1.00 97.00 334 ARG A C 1
ATOM 2595 O O . ARG A 1 334 ? 4.452 -8.860 -4.517 1.00 97.00 334 ARG A O 1
ATOM 2602 N N . LEU A 1 335 ? 6.183 -8.588 -3.105 1.00 97.38 335 LEU A N 1
ATOM 2603 C CA . LEU A 1 335 ? 7.087 -9.548 -3.757 1.00 97.38 335 LEU A CA 1
ATOM 2604 C C . LEU A 1 335 ? 6.515 -10.969 -3.882 1.00 97.38 335 LEU A C 1
ATOM 2606 O O . LEU A 1 335 ? 6.867 -11.668 -4.834 1.00 97.38 335 LEU A O 1
ATOM 2610 N N . ASP A 1 336 ? 5.637 -11.385 -2.969 1.00 97.94 336 ASP A N 1
ATOM 2611 C CA . ASP A 1 336 ? 5.051 -12.731 -2.971 1.00 97.94 336 ASP A CA 1
ATOM 2612 C C . ASP A 1 336 ? 3.926 -12.819 -4.007 1.00 97.94 336 ASP A C 1
ATOM 2614 O O . ASP A 1 336 ? 3.879 -13.745 -4.812 1.00 97.94 336 ASP A O 1
ATOM 2618 N N . SER A 1 337 ? 3.066 -11.798 -4.078 1.00 98.06 337 SER A N 1
ATOM 2619 C CA . SER A 1 337 ? 2.081 -11.672 -5.164 1.00 98.06 337 SER A CA 1
ATOM 2620 C C . SER A 1 337 ? 2.732 -11.504 -6.536 1.00 98.06 337 SER A C 1
ATOM 2622 O O . SER A 1 337 ? 2.256 -12.086 -7.509 1.00 98.06 337 SER A O 1
ATOM 2624 N N . LEU A 1 338 ? 3.850 -10.776 -6.612 1.00 98.12 338 LEU A N 1
ATOM 2625 C CA . LEU A 1 338 ? 4.676 -10.675 -7.816 1.00 98.12 338 LEU A CA 1
ATOM 2626 C C . LEU A 1 338 ? 5.256 -12.038 -8.240 1.00 98.12 338 LEU A C 1
ATOM 2628 O O . LEU A 1 338 ? 5.387 -12.281 -9.433 1.00 98.12 338 LEU A O 1
ATOM 2632 N N . GLU A 1 339 ? 5.558 -12.943 -7.303 1.00 98.06 339 GLU A N 1
ATOM 2633 C CA . GLU A 1 339 ? 5.968 -14.315 -7.640 1.00 98.06 339 GLU A CA 1
ATOM 2634 C C . GLU A 1 339 ? 4.817 -15.103 -8.264 1.00 98.06 339 GLU A C 1
ATOM 2636 O O . GLU A 1 339 ? 4.956 -15.614 -9.371 1.00 98.06 339 GLU A O 1
ATOM 2641 N N . VAL A 1 340 ? 3.653 -15.113 -7.603 1.00 98.19 340 VAL A N 1
ATOM 2642 C CA . VAL A 1 340 ? 2.453 -15.820 -8.082 1.00 98.19 340 VAL A CA 1
ATOM 2643 C C . VAL A 1 340 ? 2.049 -15.363 -9.483 1.00 98.19 340 VAL A C 1
ATOM 2645 O O . VAL A 1 340 ? 1.748 -16.185 -10.342 1.00 98.19 340 VAL A O 1
ATOM 2648 N N . LEU A 1 341 ? 2.070 -14.055 -9.741 1.00 97.56 341 LEU A N 1
ATOM 2649 C CA . LEU A 1 341 ? 1.699 -13.480 -11.038 1.00 97.56 341 LEU A CA 1
ATOM 2650 C C . LEU A 1 341 ? 2.692 -13.810 -12.167 1.00 97.56 341 LEU A C 1
ATOM 2652 O O . LEU A 1 341 ? 2.334 -13.677 -13.336 1.00 97.56 341 LEU A O 1
ATOM 2656 N N . LEU A 1 342 ? 3.906 -14.257 -11.827 1.00 97.06 342 LEU A N 1
ATOM 2657 C CA . LEU A 1 342 ? 4.956 -14.667 -12.761 1.00 97.06 342 LEU A CA 1
ATOM 2658 C C . LEU A 1 342 ? 5.175 -16.194 -12.795 1.00 97.06 342 LEU A C 1
ATOM 2660 O O . LEU A 1 342 ? 6.029 -16.673 -13.545 1.00 97.06 342 LEU A O 1
ATOM 2664 N N . GLU A 1 343 ? 4.390 -16.996 -12.067 1.00 96.44 343 GLU A N 1
ATOM 2665 C CA . GLU A 1 343 ? 4.377 -18.455 -12.244 1.00 96.44 343 GLU A CA 1
ATOM 2666 C C . GLU A 1 343 ? 3.992 -18.800 -13.695 1.00 96.44 343 GLU A C 1
ATOM 2668 O O . GLU A 1 343 ? 3.006 -18.290 -14.230 1.00 96.44 343 GLU A O 1
ATOM 2673 N N . ASN A 1 344 ? 4.751 -19.688 -14.352 1.00 95.25 344 ASN A N 1
ATOM 2674 C CA . ASN A 1 344 ? 4.613 -19.967 -15.794 1.00 95.25 344 ASN A CA 1
ATOM 2675 C C . ASN A 1 344 ? 3.186 -20.353 -16.222 1.00 95.25 344 ASN A C 1
ATOM 2677 O O . ASN A 1 344 ? 2.758 -20.021 -17.325 1.00 95.25 344 ASN A O 1
ATOM 2681 N N . GLN A 1 345 ? 2.433 -21.012 -15.338 1.00 95.12 345 GLN A N 1
ATOM 2682 C CA . GLN A 1 345 ? 1.032 -21.379 -15.563 1.00 95.12 345 GLN A CA 1
ATOM 2683 C C . GLN A 1 345 ? 0.073 -20.175 -15.645 1.00 95.12 345 GLN A C 1
ATOM 2685 O O . GLN A 1 345 ? -0.976 -20.288 -16.274 1.00 95.12 345 GLN A O 1
ATOM 2690 N N . TYR A 1 346 ? 0.437 -19.017 -15.085 1.00 95.06 346 TYR A N 1
ATOM 2691 C CA . TYR A 1 346 ? -0.393 -17.807 -15.030 1.00 95.06 346 TYR A CA 1
ATOM 2692 C C . TYR A 1 346 ? 0.086 -16.662 -15.937 1.00 95.06 346 TYR A C 1
ATOM 2694 O O . TYR A 1 346 ? -0.681 -15.725 -16.158 1.00 95.06 346 TYR A O 1
ATOM 2702 N N . ARG A 1 347 ? 1.287 -16.748 -16.537 1.00 92.38 347 ARG A N 1
ATOM 2703 C CA . ARG A 1 347 ? 1.825 -15.714 -17.453 1.00 92.38 347 ARG A CA 1
ATOM 2704 C C . ARG A 1 347 ? 0.867 -15.343 -18.588 1.00 92.38 347 ARG A C 1
ATOM 2706 O O . ARG A 1 347 ? 0.760 -14.174 -18.933 1.00 92.38 347 ARG A O 1
ATOM 2713 N N . HIS A 1 348 ? 0.106 -16.307 -19.109 1.00 92.12 348 HIS A N 1
ATOM 2714 C CA . HIS A 1 348 ? -0.882 -16.069 -20.168 1.00 92.12 348 HIS A CA 1
ATOM 2715 C C . HIS A 1 348 ? -2.002 -15.078 -19.774 1.00 92.12 348 HIS A C 1
ATOM 2717 O O . HIS A 1 348 ? -2.602 -14.461 -20.649 1.00 92.12 348 HIS A O 1
ATOM 2723 N N . CYS A 1 349 ? -2.262 -14.872 -18.476 1.00 93.25 349 CYS A N 1
ATOM 2724 C CA . CYS A 1 349 ? -3.221 -13.880 -17.971 1.00 93.25 349 CYS A CA 1
ATOM 2725 C C . CYS A 1 349 ? -2.653 -12.446 -17.894 1.00 93.25 349 CYS A C 1
ATOM 2727 O O . CYS A 1 349 ? -3.378 -11.523 -17.508 1.00 93.25 349 CYS A O 1
ATOM 2729 N N . LEU A 1 350 ? -1.367 -12.249 -18.216 1.00 93.62 350 LEU A N 1
ATOM 2730 C CA . LEU A 1 350 ? -0.735 -10.933 -18.385 1.00 93.62 350 LEU A CA 1
ATOM 2731 C C . LEU A 1 350 ? -0.848 -10.401 -19.821 1.00 93.62 350 LEU A C 1
ATOM 2733 O O . LEU A 1 350 ? -0.534 -9.234 -20.049 1.00 93.62 350 LEU A O 1
ATOM 2737 N N . ASN A 1 351 ? -1.287 -11.239 -20.764 1.00 91.12 351 ASN A N 1
ATOM 2738 C CA . ASN A 1 351 ? -1.349 -10.893 -22.177 1.00 91.12 351 ASN A CA 1
ATOM 2739 C C . ASN A 1 351 ? -2.389 -9.796 -22.467 1.00 91.12 351 ASN A C 1
ATOM 2741 O O . ASN A 1 351 ? -3.505 -9.806 -21.944 1.00 91.12 351 ASN A O 1
ATOM 2745 N N . ASP A 1 352 ? -2.018 -8.873 -23.347 1.00 86.94 352 ASP A N 1
ATOM 2746 C CA . ASP A 1 352 ? -2.892 -7.878 -23.961 1.00 86.94 352 ASP A CA 1
ATOM 2747 C C . ASP A 1 352 ? -3.781 -8.491 -25.079 1.00 86.94 352 ASP A C 1
ATOM 2749 O O . ASP A 1 352 ? -3.683 -9.690 -25.371 1.00 86.94 352 ASP A O 1
ATOM 2753 N N . PRO A 1 353 ? -4.686 -7.717 -25.719 1.00 85.81 353 PRO A N 1
ATOM 2754 C CA . PRO A 1 353 ? -5.543 -8.223 -26.797 1.00 85.81 353 PRO A CA 1
ATOM 2755 C C . PRO A 1 353 ? -4.808 -8.711 -28.056 1.00 85.81 353 PRO A C 1
ATOM 2757 O O . PRO A 1 353 ? -5.430 -9.382 -28.878 1.00 85.81 353 PRO A O 1
ATOM 2760 N N . GLU A 1 354 ? -3.515 -8.408 -28.215 1.00 87.81 354 GLU A N 1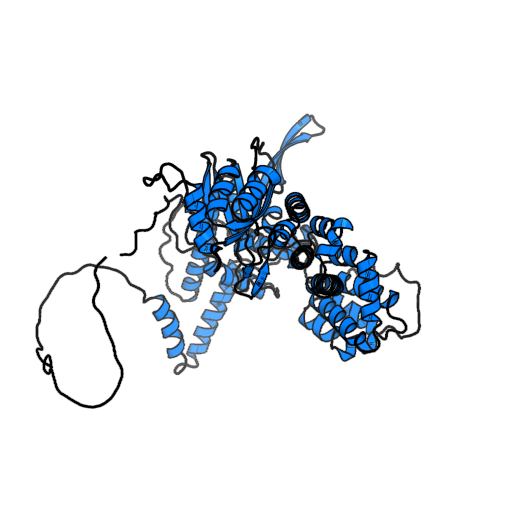
ATOM 2761 C CA . GLU A 1 354 ? -2.659 -8.933 -29.290 1.00 87.81 354 GLU A CA 1
ATOM 2762 C C . GLU A 1 354 ? -1.933 -10.227 -28.863 1.00 87.81 354 GLU A C 1
ATOM 2764 O O . GLU A 1 354 ? -1.118 -10.778 -29.603 1.00 87.81 354 GLU A O 1
ATOM 2769 N N . ASN A 1 355 ? -2.293 -10.761 -27.688 1.00 89.25 355 ASN A N 1
ATOM 2770 C CA . ASN A 1 355 ? -1.725 -11.940 -27.042 1.00 89.25 355 ASN A CA 1
ATOM 2771 C C . ASN A 1 355 ? -0.245 -11.767 -26.633 1.00 89.25 355 ASN A C 1
ATOM 2773 O O . ASN A 1 355 ? 0.513 -12.739 -26.613 1.00 89.25 355 ASN A O 1
ATOM 2777 N N . SER A 1 356 ? 0.162 -10.542 -26.282 1.00 91.69 356 SER A N 1
ATOM 2778 C CA . SER A 1 356 ? 1.524 -10.207 -25.853 1.00 91.69 356 SER A CA 1
ATOM 2779 C C . SER A 1 356 ? 1.580 -9.795 -24.374 1.00 91.69 356 SER A C 1
ATOM 2781 O O . SER A 1 356 ? 0.766 -8.988 -23.935 1.00 91.69 356 SER A O 1
ATOM 2783 N N . PRO A 1 357 ? 2.541 -10.285 -23.568 1.00 93.69 357 PRO A N 1
ATOM 2784 C CA . PRO A 1 357 ? 2.758 -9.788 -22.207 1.00 93.69 357 PRO A CA 1
ATOM 2785 C C . PRO A 1 357 ? 3.638 -8.522 -22.165 1.00 93.69 357 PRO A C 1
ATOM 2787 O O . PRO A 1 357 ? 3.834 -7.948 -21.093 1.00 93.69 357 PRO A O 1
ATOM 2790 N N . LEU A 1 358 ? 4.183 -8.072 -23.308 1.00 94.44 358 LEU A N 1
ATOM 2791 C CA . LEU A 1 358 ? 5.183 -6.997 -23.389 1.00 94.44 358 LEU A CA 1
ATOM 2792 C C . LEU A 1 358 ? 4.708 -5.691 -22.738 1.00 94.44 358 LEU A C 1
ATOM 2794 O O . LEU A 1 358 ? 5.488 -5.046 -22.037 1.00 94.44 358 LEU A O 1
ATOM 2798 N N . SER A 1 359 ? 3.438 -5.316 -22.923 1.00 93.06 359 SER A N 1
ATOM 2799 C CA . SER A 1 359 ? 2.869 -4.118 -22.299 1.00 93.06 359 SER A CA 1
ATOM 2800 C C . SER A 1 359 ? 2.882 -4.216 -20.772 1.00 93.06 359 SER A C 1
ATOM 2802 O O . SER A 1 359 ? 3.313 -3.283 -20.098 1.00 93.06 359 SER A O 1
ATOM 2804 N N . ALA A 1 360 ? 2.480 -5.369 -20.224 1.00 95.25 360 ALA A N 1
ATOM 2805 C CA . ALA A 1 360 ? 2.451 -5.609 -18.785 1.00 95.25 360 ALA A CA 1
ATOM 2806 C C . ALA A 1 360 ? 3.861 -5.653 -18.183 1.00 95.25 360 ALA A C 1
ATOM 2808 O O . ALA A 1 360 ? 4.088 -5.113 -17.102 1.00 95.25 360 ALA A O 1
ATOM 2809 N N . TYR A 1 361 ? 4.822 -6.241 -18.900 1.00 97.62 361 TYR A N 1
ATOM 2810 C CA . TYR A 1 361 ? 6.229 -6.266 -18.504 1.00 97.62 361 TYR A CA 1
ATOM 2811 C C . TYR A 1 361 ? 6.856 -4.860 -18.509 1.00 97.62 361 TYR A C 1
ATOM 2813 O O . TYR A 1 361 ? 7.532 -4.487 -17.547 1.00 97.62 361 TYR A O 1
ATOM 2821 N N . TYR A 1 362 ? 6.600 -4.051 -19.545 1.00 97.06 362 TYR A N 1
ATOM 2822 C CA . TYR A 1 362 ? 7.122 -2.684 -19.637 1.00 97.06 362 TYR A CA 1
ATOM 2823 C C . TYR A 1 362 ? 6.512 -1.756 -18.582 1.00 97.06 362 TYR A C 1
ATOM 2825 O O . TYR A 1 362 ? 7.247 -1.067 -17.869 1.00 97.06 362 TYR A O 1
ATOM 2833 N N . ASP A 1 363 ? 5.185 -1.767 -18.423 1.00 96.75 363 ASP A N 1
ATOM 2834 C CA . ASP A 1 363 ? 4.523 -0.956 -17.402 1.00 96.75 363 ASP A CA 1
ATOM 2835 C C . ASP A 1 363 ? 4.921 -1.395 -15.982 1.00 96.75 363 ASP A C 1
ATOM 2837 O O . ASP A 1 363 ? 5.109 -0.532 -15.124 1.00 96.75 363 ASP A O 1
ATOM 2841 N N . ALA A 1 364 ? 5.164 -2.689 -15.730 1.00 98.19 364 ALA A N 1
ATOM 2842 C CA . ALA A 1 364 ? 5.692 -3.162 -14.449 1.00 98.19 364 ALA A CA 1
ATOM 2843 C C . ALA A 1 364 ? 7.088 -2.586 -14.146 1.00 98.19 364 ALA A C 1
ATOM 2845 O O . ALA A 1 364 ? 7.280 -1.980 -13.090 1.00 98.19 364 ALA A O 1
ATOM 2846 N N . VAL A 1 365 ? 8.050 -2.697 -15.071 1.00 98.62 365 VAL A N 1
ATOM 2847 C CA . VAL A 1 365 ? 9.405 -2.134 -14.888 1.00 98.62 365 VAL A CA 1
ATOM 2848 C C . VAL A 1 365 ? 9.349 -0.611 -14.717 1.00 98.62 365 VAL A C 1
ATOM 2850 O O . VAL A 1 365 ? 9.977 -0.060 -13.809 1.00 98.62 365 VAL A O 1
ATOM 2853 N N . LYS A 1 366 ? 8.530 0.081 -15.515 1.00 97.94 366 LYS A N 1
ATOM 2854 C CA . LYS A 1 366 ? 8.309 1.528 -15.405 1.00 97.94 366 LYS A CA 1
ATOM 2855 C C . LYS A 1 366 ? 7.700 1.934 -14.059 1.00 97.94 366 LYS A C 1
ATOM 2857 O O . LYS A 1 366 ? 8.145 2.923 -13.475 1.00 97.94 366 LYS A O 1
ATOM 2862 N N . VAL A 1 367 ? 6.718 1.193 -13.539 1.00 96.81 367 VAL A N 1
ATOM 2863 C CA . VAL A 1 367 ? 6.123 1.437 -12.212 1.00 96.81 367 VAL A CA 1
ATOM 2864 C C . VAL A 1 367 ? 7.142 1.179 -11.102 1.00 96.81 367 VAL A C 1
ATOM 2866 O O . VAL A 1 367 ? 7.254 2.016 -10.205 1.00 96.81 367 VAL A O 1
ATOM 2869 N N . ALA A 1 368 ? 7.928 0.098 -11.185 1.00 98.12 368 ALA A N 1
ATOM 2870 C CA . ALA A 1 368 ? 8.990 -0.203 -10.223 1.00 98.12 368 ALA A CA 1
ATOM 2871 C C . ALA A 1 368 ? 9.994 0.954 -10.129 1.00 98.12 368 ALA A C 1
ATOM 2873 O O . ALA A 1 368 ? 10.252 1.461 -9.037 1.00 98.12 368 ALA A O 1
ATOM 2874 N N . LEU A 1 369 ? 10.487 1.433 -11.276 1.00 97.88 369 LEU A N 1
ATOM 2875 C CA . LEU A 1 369 ? 11.393 2.578 -11.355 1.00 97.88 369 LEU A CA 1
ATOM 2876 C C . LEU A 1 369 ? 10.733 3.847 -10.815 1.00 97.88 369 LEU A C 1
ATOM 2878 O O . LEU A 1 369 ? 11.262 4.452 -9.893 1.00 97.88 369 LEU A O 1
ATOM 2882 N N . LYS A 1 370 ? 9.546 4.218 -11.311 1.00 93.88 370 LYS A N 1
ATOM 2883 C CA . LYS A 1 370 ? 8.825 5.443 -10.915 1.00 93.88 370 LYS A CA 1
ATOM 2884 C C . LYS A 1 370 ? 8.520 5.513 -9.414 1.00 93.88 370 LYS A C 1
ATOM 2886 O O . LYS A 1 370 ? 8.491 6.606 -8.853 1.00 93.88 370 LYS A O 1
ATOM 2891 N N . LYS A 1 371 ? 8.279 4.368 -8.765 1.00 90.75 371 LYS A N 1
ATOM 2892 C CA . LYS A 1 371 ? 8.054 4.256 -7.313 1.00 90.75 371 LYS A CA 1
ATOM 2893 C C . LYS A 1 371 ? 9.324 3.986 -6.499 1.00 90.75 371 LYS A C 1
ATOM 2895 O O . LYS A 1 371 ? 9.261 4.029 -5.273 1.00 90.75 371 LYS A O 1
ATOM 2900 N N . GLY A 1 372 ? 10.461 3.737 -7.146 1.00 93.00 372 GLY A N 1
ATOM 2901 C CA . GLY A 1 372 ? 11.733 3.455 -6.483 1.00 93.00 372 GLY A CA 1
ATOM 2902 C C . GLY A 1 372 ? 11.768 2.095 -5.788 1.00 93.00 372 GLY A C 1
ATOM 2903 O O . GLY A 1 372 ? 12.343 1.987 -4.712 1.00 93.00 372 GLY A O 1
ATOM 2904 N N . ARG A 1 373 ? 11.125 1.069 -6.351 1.00 94.94 373 ARG A N 1
ATOM 2905 C CA . ARG A 1 373 ? 10.986 -0.268 -5.753 1.00 94.94 373 ARG A CA 1
ATOM 2906 C C . ARG A 1 373 ? 12.149 -1.174 -6.146 1.00 94.94 373 ARG A C 1
ATOM 2908 O O . ARG A 1 373 ? 12.027 -1.952 -7.090 1.00 94.94 373 ARG A O 1
ATOM 2915 N N . THR A 1 374 ? 13.270 -1.064 -5.431 1.00 95.88 374 THR A N 1
ATOM 2916 C CA . THR A 1 374 ? 14.514 -1.807 -5.713 1.00 95.88 374 THR A CA 1
ATOM 2917 C C . THR A 1 374 ? 14.280 -3.314 -5.842 1.00 95.88 374 THR A C 1
ATOM 2919 O O . THR A 1 374 ? 14.778 -3.938 -6.775 1.00 95.88 374 THR A O 1
ATOM 2922 N N . GLU A 1 375 ? 13.504 -3.905 -4.931 1.00 96.19 375 GLU A N 1
ATOM 2923 C CA . GLU A 1 375 ? 13.320 -5.356 -4.845 1.00 96.19 375 GLU A CA 1
ATOM 2924 C C . GLU A 1 375 ? 12.396 -5.865 -5.953 1.00 96.19 375 GLU A C 1
ATOM 2926 O O . GLU A 1 375 ? 12.721 -6.845 -6.622 1.00 96.19 375 GLU A O 1
ATOM 2931 N N . SER A 1 376 ? 11.281 -5.166 -6.206 1.00 98.19 376 SER A N 1
ATOM 2932 C CA . SER A 1 376 ? 10.403 -5.487 -7.338 1.00 98.19 376 SER A CA 1
ATOM 2933 C C . SER A 1 376 ? 11.123 -5.299 -8.675 1.00 98.19 376 SER A C 1
ATOM 2935 O O . SER A 1 376 ? 11.009 -6.158 -9.542 1.00 98.19 376 SER A O 1
ATOM 2937 N N . LEU A 1 377 ? 11.912 -4.229 -8.837 1.00 98.56 377 LEU A N 1
ATOM 2938 C CA . LEU A 1 377 ? 12.732 -3.999 -10.030 1.00 98.56 377 LEU A CA 1
ATOM 2939 C C . LEU A 1 377 ? 13.743 -5.133 -10.242 1.00 98.56 377 LEU A C 1
ATOM 2941 O O . LEU A 1 377 ? 13.827 -5.675 -11.340 1.00 98.56 377 LEU A O 1
ATOM 2945 N N . GLY A 1 378 ? 14.470 -5.524 -9.192 1.00 97.62 378 GLY A N 1
ATOM 2946 C CA . GLY A 1 378 ? 15.408 -6.644 -9.245 1.00 97.62 378 GLY A CA 1
ATOM 2947 C C . GLY A 1 378 ? 14.720 -7.965 -9.594 1.00 97.62 378 GLY A C 1
ATOM 2948 O O . GLY A 1 378 ? 15.229 -8.716 -10.420 1.00 97.62 378 GLY A O 1
ATOM 2949 N N . LYS A 1 379 ? 13.534 -8.238 -9.036 1.00 97.94 379 LYS A N 1
ATOM 2950 C CA . LYS A 1 379 ? 12.757 -9.449 -9.347 1.00 97.94 379 LYS A CA 1
ATOM 2951 C C . LYS A 1 379 ? 12.257 -9.461 -10.798 1.00 97.94 379 LYS A C 1
ATOM 2953 O O . LYS A 1 379 ? 12.362 -10.491 -11.451 1.00 97.94 379 LYS A O 1
ATOM 2958 N N . LEU A 1 380 ? 11.799 -8.319 -11.319 1.00 98.62 380 LEU A N 1
ATOM 2959 C CA . LEU A 1 380 ? 11.391 -8.160 -12.721 1.00 98.62 380 LEU A CA 1
ATOM 2960 C C . LEU A 1 380 ? 12.572 -8.316 -13.697 1.00 98.62 380 LEU A C 1
ATOM 2962 O O . LEU A 1 380 ? 12.435 -8.995 -14.704 1.00 98.62 380 LEU A O 1
ATOM 2966 N N . LEU A 1 381 ? 13.733 -7.710 -13.422 1.00 97.94 381 LEU A N 1
ATOM 2967 C CA . LEU A 1 381 ? 14.886 -7.737 -14.340 1.00 97.94 381 LEU A CA 1
ATOM 2968 C C . LEU A 1 381 ? 15.754 -9.005 -14.226 1.00 97.94 381 LEU A C 1
ATOM 2970 O O . LEU A 1 381 ? 16.578 -9.256 -15.107 1.00 97.94 381 LEU A O 1
ATOM 2974 N N . ASN A 1 382 ? 15.558 -9.814 -13.181 1.00 97.00 382 ASN A N 1
ATOM 2975 C CA . ASN A 1 382 ? 16.105 -11.171 -13.079 1.00 97.00 382 ASN A CA 1
ATOM 2976 C C . ASN A 1 382 ? 15.187 -12.237 -13.703 1.00 97.00 382 ASN A C 1
ATOM 2978 O O . ASN A 1 382 ? 15.633 -13.362 -13.927 1.00 97.00 382 ASN A O 1
ATOM 2982 N N . ASP A 1 383 ? 13.927 -11.908 -13.998 1.00 98.19 383 ASP A N 1
ATOM 2983 C CA . ASP A 1 383 ? 13.027 -12.802 -14.721 1.00 98.19 383 ASP A CA 1
ATOM 2984 C C . ASP A 1 383 ? 13.427 -12.904 -16.200 1.00 98.19 383 ASP A C 1
ATOM 2986 O O . ASP A 1 383 ? 13.667 -11.894 -16.864 1.00 98.19 383 ASP A O 1
ATOM 2990 N N . HIS A 1 384 ? 13.508 -14.128 -16.727 1.00 96.88 384 HIS A N 1
ATOM 2991 C CA . HIS A 1 384 ? 14.075 -14.370 -18.054 1.00 96.88 384 HIS A CA 1
ATOM 2992 C C . HIS A 1 384 ? 13.249 -13.746 -19.187 1.00 96.88 384 HIS A C 1
ATOM 2994 O O . HIS A 1 384 ? 13.812 -13.071 -20.052 1.00 96.88 384 HIS A O 1
ATOM 3000 N N . ASP A 1 385 ? 11.926 -13.936 -19.173 1.00 96.62 385 ASP A N 1
ATOM 3001 C CA . ASP A 1 385 ? 11.058 -13.460 -20.253 1.00 96.62 385 ASP A CA 1
ATOM 3002 C C . ASP A 1 385 ? 10.942 -11.935 -20.216 1.00 96.62 385 ASP A C 1
ATOM 3004 O O . ASP A 1 385 ? 10.968 -11.289 -21.266 1.00 96.62 385 ASP A O 1
ATOM 3008 N N . ILE A 1 386 ? 10.855 -11.349 -19.014 1.00 97.94 386 ILE A N 1
ATOM 3009 C CA . ILE A 1 386 ? 10.835 -9.893 -18.834 1.00 97.94 386 ILE A CA 1
ATOM 3010 C C . ILE A 1 386 ? 12.167 -9.296 -19.290 1.00 97.94 386 ILE A C 1
ATOM 3012 O O . ILE A 1 386 ? 12.154 -8.397 -20.129 1.00 97.94 386 ILE A O 1
ATOM 3016 N N . ARG A 1 387 ? 13.315 -9.812 -18.820 1.00 97.56 387 ARG A N 1
ATOM 3017 C CA . ARG A 1 387 ? 14.640 -9.337 -19.255 1.00 97.56 387 ARG A CA 1
ATOM 3018 C C . ARG A 1 387 ? 14.770 -9.383 -20.774 1.00 97.56 387 ARG A C 1
ATOM 3020 O O . ARG A 1 387 ? 15.118 -8.371 -21.372 1.00 97.56 387 ARG A O 1
ATOM 3027 N N . LEU A 1 388 ? 14.434 -10.510 -21.404 1.00 97.00 388 LEU A N 1
ATOM 3028 C CA . LEU A 1 388 ? 14.499 -10.660 -22.859 1.00 97.00 388 LEU A CA 1
ATOM 3029 C C . LEU A 1 388 ? 13.598 -9.647 -23.590 1.00 97.00 388 LEU A C 1
ATOM 3031 O O . LEU A 1 388 ? 14.054 -8.979 -24.518 1.00 97.00 388 LEU A O 1
ATOM 3035 N N . SER A 1 389 ? 12.349 -9.499 -23.141 1.00 96.06 389 SER A N 1
ATOM 3036 C CA . SER A 1 389 ? 11.357 -8.587 -23.730 1.00 96.06 389 SER A CA 1
ATOM 3037 C C . SER A 1 389 ? 11.783 -7.118 -23.631 1.00 96.06 389 SER A C 1
ATOM 3039 O O . SER A 1 389 ? 11.696 -6.368 -24.604 1.00 96.06 389 SER A O 1
ATOM 3041 N N . ILE A 1 390 ? 12.280 -6.703 -22.463 1.00 97.50 390 ILE A N 1
ATOM 3042 C CA . ILE A 1 390 ? 12.714 -5.327 -22.202 1.00 97.50 390 ILE A CA 1
ATOM 3043 C C . ILE A 1 390 ? 14.009 -5.014 -22.964 1.00 97.50 390 ILE A C 1
ATOM 3045 O O . ILE A 1 390 ? 14.105 -3.952 -23.575 1.00 97.50 390 ILE A O 1
ATOM 3049 N N . SER A 1 391 ? 14.974 -5.938 -23.019 1.00 96.50 391 SER A N 1
ATOM 3050 C CA . SER A 1 391 ? 16.206 -5.748 -23.797 1.00 96.50 391 SER A CA 1
ATOM 3051 C C . SER A 1 391 ? 15.934 -5.603 -25.298 1.00 96.50 391 SER A C 1
ATOM 3053 O O . SER A 1 391 ? 16.501 -4.716 -25.932 1.00 96.50 391 SER A O 1
ATOM 3055 N N . GLN A 1 392 ? 15.020 -6.398 -25.869 1.00 95.25 392 GLN A N 1
ATOM 3056 C CA . GLN A 1 392 ? 14.605 -6.255 -27.274 1.00 95.25 392 GLN A CA 1
ATOM 3057 C C . GLN A 1 392 ? 13.954 -4.890 -27.555 1.00 95.25 392 GLN A C 1
ATOM 3059 O O . GLN A 1 392 ? 14.241 -4.262 -28.574 1.00 95.25 392 GLN A O 1
ATOM 3064 N N . LEU A 1 393 ? 13.112 -4.406 -26.638 1.00 94.88 393 LEU A N 1
ATOM 3065 C CA . LEU A 1 393 ? 12.457 -3.100 -26.737 1.00 94.88 393 LEU A CA 1
ATOM 3066 C C . LEU A 1 393 ? 13.462 -1.933 -26.639 1.00 94.88 393 LEU A C 1
ATOM 3068 O O . LEU A 1 393 ? 13.369 -0.976 -27.407 1.00 94.88 393 LEU A O 1
ATOM 3072 N N . LEU A 1 394 ? 14.470 -2.035 -25.768 1.00 94.88 394 LEU A N 1
ATOM 3073 C CA . LEU A 1 394 ? 15.531 -1.027 -25.619 1.00 94.88 394 LEU A CA 1
ATOM 3074 C C . LEU A 1 394 ? 16.540 -1.022 -26.782 1.00 94.88 394 LEU A C 1
ATOM 3076 O O . LEU A 1 394 ? 17.118 0.027 -27.061 1.00 94.88 394 LEU A O 1
ATOM 3080 N N . GLN A 1 395 ? 16.727 -2.148 -27.478 1.00 93.62 395 GLN A N 1
ATOM 3081 C CA . GLN A 1 395 ? 17.562 -2.271 -28.688 1.00 93.62 395 GLN A CA 1
ATOM 3082 C C . GLN A 1 395 ? 16.837 -1.855 -29.987 1.00 93.62 395 GLN A C 1
ATOM 3084 O O . GLN A 1 395 ? 17.405 -1.951 -31.076 1.00 93.62 395 GLN A O 1
ATOM 3089 N N . ASN A 1 396 ? 15.579 -1.409 -29.920 1.00 90.31 396 ASN A N 1
ATOM 3090 C CA . ASN A 1 396 ? 14.800 -1.064 -31.107 1.00 90.31 396 ASN A CA 1
ATOM 3091 C C . ASN A 1 396 ? 15.359 0.191 -31.814 1.00 90.31 396 ASN A C 1
ATOM 3093 O O . ASN A 1 396 ? 15.253 1.299 -31.297 1.00 90.31 396 ASN A O 1
ATOM 3097 N N . ASN A 1 397 ? 15.870 0.043 -33.039 1.00 77.25 397 ASN A N 1
ATOM 3098 C CA . ASN A 1 397 ? 16.478 1.138 -33.816 1.00 77.25 397 ASN A CA 1
ATOM 3099 C C . ASN A 1 397 ? 15.561 2.352 -34.097 1.00 77.25 397 ASN A C 1
ATOM 3101 O O . ASN A 1 397 ? 16.067 3.397 -34.497 1.00 77.25 397 ASN A O 1
ATOM 3105 N N . ALA A 1 398 ? 14.237 2.232 -33.939 1.00 84.31 398 ALA A N 1
ATOM 3106 C CA . ALA A 1 398 ? 13.290 3.325 -34.174 1.00 84.31 398 ALA A CA 1
ATOM 3107 C C . ALA A 1 398 ? 12.868 4.075 -32.896 1.00 84.31 398 ALA A C 1
ATOM 3109 O O . ALA A 1 398 ? 12.541 5.256 -32.979 1.00 84.31 398 ALA A O 1
ATOM 3110 N N . GLN A 1 399 ? 12.845 3.404 -31.735 1.00 90.56 399 GLN A N 1
ATOM 3111 C CA . GLN A 1 399 ? 12.278 3.947 -30.482 1.00 90.56 399 GLN A CA 1
ATOM 3112 C C . GLN A 1 399 ? 13.063 3.587 -29.207 1.00 90.56 399 GLN A C 1
ATOM 3114 O O . GLN A 1 399 ? 12.728 4.056 -28.124 1.00 90.56 399 GLN A O 1
ATOM 3119 N N . GLY A 1 400 ? 14.130 2.791 -29.301 1.00 91.69 400 GLY A N 1
ATOM 3120 C CA . GLY A 1 400 ? 14.902 2.305 -28.154 1.00 91.69 400 GLY A CA 1
ATOM 3121 C C . GLY A 1 400 ? 15.386 3.435 -27.248 1.00 91.69 400 GLY A C 1
ATOM 3122 O O . GLY A 1 400 ? 15.185 3.372 -26.041 1.00 91.69 400 GLY A O 1
ATOM 3123 N N . THR A 1 401 ? 15.915 4.520 -27.820 1.00 93.69 401 THR A N 1
ATOM 3124 C CA . THR A 1 401 ? 16.357 5.712 -27.073 1.00 93.69 401 THR A CA 1
ATOM 3125 C C . THR A 1 401 ? 15.220 6.426 -26.330 1.00 93.69 401 THR A C 1
ATOM 3127 O O . THR A 1 401 ? 15.449 6.965 -25.249 1.00 93.69 401 THR A O 1
ATOM 3130 N N . GLU A 1 402 ? 13.989 6.403 -26.854 1.00 94.50 402 GLU A N 1
ATOM 3131 C CA . GLU A 1 402 ? 12.807 6.959 -26.176 1.00 94.50 402 GLU A CA 1
ATOM 3132 C C . GLU A 1 402 ? 12.477 6.136 -24.922 1.00 94.50 402 GLU A C 1
ATOM 3134 O O . GLU A 1 402 ? 12.343 6.695 -23.833 1.00 94.50 402 GLU A O 1
ATOM 3139 N N . PHE A 1 403 ? 12.464 4.803 -25.038 1.00 95.44 403 PHE A N 1
ATOM 3140 C CA . PHE A 1 403 ? 12.253 3.898 -23.905 1.00 95.44 403 PHE A CA 1
ATOM 3141 C C . PHE A 1 403 ? 13.399 3.950 -22.879 1.00 95.44 403 PHE A C 1
ATOM 3143 O O . PHE A 1 403 ? 13.144 4.050 -21.678 1.00 95.44 403 PHE A O 1
ATOM 3150 N N . GLN A 1 404 ? 14.661 3.952 -23.327 1.00 96.62 404 GLN A N 1
ATOM 3151 C CA . GLN A 1 404 ? 15.845 4.126 -22.471 1.00 96.62 404 GLN A CA 1
ATOM 3152 C C . GLN A 1 404 ? 15.725 5.410 -21.635 1.00 96.62 404 GLN A C 1
ATOM 3154 O O . GLN A 1 404 ? 15.956 5.398 -20.422 1.00 96.62 404 GLN A O 1
ATOM 3159 N N . LEU A 1 405 ? 15.310 6.512 -22.272 1.00 96.12 405 LEU A N 1
ATOM 3160 C CA . LEU A 1 405 ? 15.126 7.794 -21.609 1.00 96.12 405 LEU A CA 1
ATOM 3161 C C . LEU A 1 405 ? 13.906 7.809 -20.675 1.00 96.12 405 LEU A C 1
ATOM 3163 O O . LEU A 1 405 ? 14.005 8.371 -19.582 1.00 96.12 405 LEU A O 1
ATOM 3167 N N . GLU A 1 406 ? 12.772 7.204 -21.047 1.00 96.94 406 GLU A N 1
ATOM 3168 C CA . GLU A 1 406 ? 11.606 7.115 -20.158 1.00 96.94 406 GLU A CA 1
ATOM 3169 C C . GLU A 1 406 ? 11.960 6.343 -18.878 1.00 96.94 406 GLU A C 1
ATOM 3171 O O . GLU A 1 406 ? 11.687 6.829 -17.774 1.00 96.94 406 GLU A O 1
ATOM 3176 N N . LEU A 1 407 ? 12.602 5.176 -18.995 1.00 97.81 407 LEU A N 1
ATOM 3177 C CA . LEU A 1 407 ? 12.995 4.377 -17.834 1.00 97.81 407 LEU A CA 1
ATOM 3178 C C . LEU A 1 407 ? 13.982 5.144 -16.937 1.00 97.81 407 LEU A C 1
ATOM 3180 O O . LEU A 1 407 ? 13.754 5.243 -15.728 1.00 97.81 407 LEU A O 1
ATOM 3184 N N . LEU A 1 408 ? 15.020 5.769 -17.511 1.00 97.69 408 LEU A N 1
ATOM 3185 C CA . LEU A 1 408 ? 16.021 6.515 -16.738 1.00 97.69 408 LEU A CA 1
ATOM 3186 C C . LEU A 1 408 ? 15.437 7.785 -16.093 1.00 97.69 408 LEU A C 1
ATOM 3188 O O . LEU A 1 408 ? 15.763 8.117 -14.952 1.00 97.69 408 LEU A O 1
ATOM 3192 N N . SER A 1 409 ? 14.497 8.450 -16.767 1.00 97.00 409 SER A N 1
ATOM 3193 C CA . SER A 1 409 ? 13.752 9.586 -16.212 1.00 97.00 409 SER A CA 1
ATOM 3194 C C . SER A 1 409 ? 12.843 9.176 -15.051 1.00 97.00 409 SER A C 1
ATOM 3196 O O . SER A 1 409 ? 12.706 9.929 -14.087 1.00 97.00 409 SER A O 1
ATOM 3198 N N . ASN A 1 410 ? 12.220 7.995 -15.108 1.00 96.88 410 ASN A N 1
ATOM 3199 C CA . ASN A 1 410 ? 11.440 7.460 -13.989 1.00 96.88 410 ASN A CA 1
ATOM 3200 C C . ASN A 1 410 ? 12.349 7.050 -12.816 1.00 96.88 410 ASN A C 1
ATOM 3202 O O . ASN A 1 410 ? 12.020 7.359 -11.671 1.00 96.88 410 ASN A O 1
ATOM 3206 N N . ALA A 1 411 ? 13.522 6.464 -13.087 1.00 96.50 411 ALA A N 1
ATOM 3207 C CA . ALA A 1 411 ? 14.534 6.169 -12.071 1.00 96.50 411 ALA A CA 1
ATOM 3208 C C . ALA A 1 411 ? 15.003 7.442 -11.339 1.00 96.50 411 ALA A C 1
ATOM 3210 O O . ALA A 1 411 ? 15.059 7.461 -10.111 1.00 96.50 411 ALA A O 1
ATOM 3211 N N . ALA A 1 412 ? 15.258 8.533 -12.068 1.00 93.50 412 ALA A N 1
ATOM 3212 C CA . ALA A 1 412 ? 15.627 9.828 -11.491 1.00 93.50 412 ALA A CA 1
ATOM 3213 C C . ALA A 1 412 ? 14.510 10.442 -10.619 1.00 93.50 412 ALA A C 1
ATOM 3215 O O . ALA A 1 412 ? 14.783 10.932 -9.522 1.00 93.50 412 ALA A O 1
ATOM 3216 N N . LYS A 1 413 ? 13.244 10.361 -11.059 1.00 91.50 413 LYS A N 1
ATOM 3217 C CA . LYS A 1 413 ? 12.065 10.847 -10.303 1.00 91.50 413 LYS A CA 1
ATOM 3218 C C . LYS A 1 413 ? 11.811 10.070 -9.009 1.00 91.50 413 LYS A C 1
ATOM 3220 O O . LYS A 1 413 ? 11.214 10.612 -8.084 1.00 91.50 413 LYS A O 1
ATOM 3225 N N . SER A 1 414 ? 12.270 8.822 -8.937 1.00 88.62 414 SER A N 1
ATOM 3226 C CA . SER A 1 414 ? 12.007 7.893 -7.830 1.00 88.62 414 SER A CA 1
ATOM 3227 C C . SER A 1 414 ? 12.591 8.302 -6.474 1.00 88.62 414 SER A C 1
ATOM 3229 O O . SER A 1 414 ? 12.164 7.786 -5.439 1.00 88.62 414 SER A O 1
ATOM 3231 N N . ARG A 1 415 ? 13.607 9.181 -6.487 1.00 88.12 415 ARG A N 1
ATOM 3232 C CA . ARG A 1 415 ? 14.461 9.535 -5.337 1.00 88.12 415 ARG A CA 1
ATOM 3233 C C . ARG A 1 415 ? 15.209 8.348 -4.713 1.00 88.12 415 ARG A C 1
ATOM 3235 O O . ARG A 1 415 ? 15.745 8.496 -3.617 1.00 88.12 415 ARG A O 1
ATOM 3242 N N . ASN A 1 416 ? 15.286 7.204 -5.397 1.00 87.75 416 ASN A N 1
ATOM 3243 C CA . ASN A 1 416 ? 16.024 6.022 -4.964 1.00 87.75 416 ASN A CA 1
ATOM 3244 C C . ASN A 1 416 ? 17.289 5.810 -5.834 1.00 87.75 416 ASN A C 1
ATOM 3246 O O . ASN A 1 416 ? 17.168 5.443 -7.008 1.00 87.75 416 ASN A O 1
ATOM 3250 N N . PRO A 1 417 ? 18.508 5.970 -5.277 1.00 92.25 417 PRO A N 1
ATOM 3251 C CA . PRO A 1 417 ? 19.753 5.815 -6.030 1.00 92.25 417 PRO A CA 1
ATOM 3252 C C . PRO A 1 417 ? 20.011 4.373 -6.495 1.00 92.25 417 PRO A C 1
ATOM 3254 O O . PRO A 1 417 ? 20.647 4.179 -7.530 1.00 92.25 417 PRO A O 1
ATOM 3257 N N . TYR A 1 418 ? 19.494 3.359 -5.793 1.00 94.12 418 TYR A N 1
ATOM 3258 C CA . TYR A 1 418 ? 19.649 1.953 -6.182 1.00 94.12 418 TYR A CA 1
ATOM 3259 C C . TYR A 1 418 ? 18.854 1.614 -7.446 1.00 94.12 418 TYR A C 1
ATOM 3261 O O . TYR A 1 418 ? 19.331 0.847 -8.277 1.00 94.12 418 TYR A O 1
ATOM 3269 N N . CYS A 1 419 ? 17.687 2.236 -7.646 1.00 95.56 419 CYS A N 1
ATOM 3270 C CA . CYS A 1 419 ? 16.919 2.086 -8.886 1.00 95.56 419 CYS A CA 1
ATOM 3271 C C . CYS A 1 419 ? 17.633 2.710 -10.095 1.00 95.56 419 CYS A C 1
ATOM 3273 O O . CYS A 1 419 ? 17.499 2.196 -11.202 1.00 95.56 419 CYS A O 1
ATOM 3275 N N . ILE A 1 420 ? 18.422 3.775 -9.891 1.00 96.88 420 ILE A N 1
ATOM 3276 C CA . ILE A 1 420 ? 19.294 4.320 -10.941 1.00 96.88 420 ILE A CA 1
ATOM 3277 C C . ILE A 1 420 ? 20.418 3.326 -11.252 1.00 96.88 420 ILE A C 1
ATOM 3279 O O . ILE A 1 420 ? 20.576 2.986 -12.418 1.00 96.88 420 ILE A O 1
ATOM 3283 N N . ARG A 1 421 ? 21.137 2.815 -10.235 1.00 96.69 421 ARG A N 1
ATOM 3284 C CA . ARG A 1 421 ? 22.235 1.843 -10.427 1.00 96.69 421 ARG A CA 1
ATOM 3285 C C . ARG A 1 421 ? 21.774 0.579 -11.162 1.00 96.69 421 ARG A C 1
ATOM 3287 O O . ARG A 1 421 ? 22.280 0.295 -12.239 1.00 96.69 421 ARG A O 1
ATOM 3294 N N . ILE A 1 422 ? 20.741 -0.106 -10.656 1.00 97.44 422 ILE A N 1
ATOM 3295 C CA . ILE A 1 422 ? 20.202 -1.331 -11.279 1.00 97.44 422 ILE A CA 1
ATOM 3296 C C . ILE A 1 422 ? 19.819 -1.088 -12.745 1.00 97.44 422 ILE A C 1
ATOM 3298 O O . ILE A 1 422 ? 20.113 -1.919 -13.602 1.00 97.44 422 ILE A O 1
ATOM 3302 N N . LEU A 1 423 ? 19.193 0.053 -13.056 1.00 98.25 423 LEU A N 1
ATOM 3303 C CA . LEU A 1 423 ? 18.846 0.383 -14.435 1.00 98.25 423 LEU A CA 1
ATOM 3304 C C . LEU A 1 423 ? 20.077 0.714 -15.289 1.00 98.25 423 LEU A C 1
ATOM 3306 O O . LEU A 1 423 ? 20.115 0.312 -16.447 1.00 98.25 423 LEU A O 1
ATOM 3310 N N . THR A 1 424 ? 21.073 1.436 -14.770 1.00 97.12 424 THR A N 1
ATOM 3311 C CA . THR A 1 424 ? 22.282 1.770 -15.541 1.00 97.12 424 THR A CA 1
ATOM 3312 C C . THR A 1 424 ? 23.138 0.544 -15.812 1.00 97.12 424 THR A C 1
ATOM 3314 O O . THR A 1 424 ? 23.671 0.421 -16.909 1.00 97.12 424 THR A O 1
ATOM 3317 N N . ASP A 1 425 ? 23.202 -0.389 -14.866 1.00 96.19 425 ASP A N 1
ATOM 3318 C CA . ASP A 1 425 ? 23.914 -1.657 -15.019 1.00 96.19 425 ASP A CA 1
ATOM 3319 C C . ASP A 1 425 ? 23.177 -2.542 -16.039 1.00 96.19 425 ASP A C 1
ATOM 3321 O O . ASP A 1 425 ? 23.777 -3.022 -16.998 1.00 96.19 425 ASP A O 1
ATOM 3325 N N . PHE A 1 426 ? 21.844 -2.639 -15.939 1.00 97.38 426 PHE A N 1
ATOM 3326 C CA . PHE A 1 426 ? 21.009 -3.312 -16.939 1.00 97.38 426 PHE A CA 1
ATOM 3327 C C . PHE A 1 426 ? 21.131 -2.682 -18.339 1.00 97.38 426 PHE A C 1
ATOM 3329 O O . PHE A 1 426 ? 21.155 -3.396 -19.339 1.00 97.38 426 PHE A O 1
ATOM 3336 N N . LEU A 1 427 ? 21.220 -1.356 -18.442 1.00 96.69 427 LEU A N 1
ATOM 3337 C CA . LEU A 1 427 ? 21.419 -0.665 -19.716 1.00 96.69 427 LEU A CA 1
ATOM 3338 C C . LEU A 1 427 ? 22.820 -0.929 -20.295 1.00 96.69 427 LEU A C 1
ATOM 3340 O O . LEU A 1 427 ? 22.916 -1.201 -21.489 1.00 96.69 427 LEU A O 1
ATOM 3344 N N . LYS A 1 428 ? 23.877 -0.933 -19.467 1.00 94.81 428 LYS A N 1
ATOM 3345 C CA . LYS A 1 428 ? 25.248 -1.310 -19.872 1.00 94.81 428 LYS A CA 1
ATOM 3346 C C . LYS A 1 428 ? 25.322 -2.766 -20.363 1.00 94.81 428 LYS A C 1
ATOM 3348 O O . LYS A 1 428 ? 25.968 -3.026 -21.372 1.00 94.81 428 LYS A O 1
ATOM 3353 N N . ASP A 1 429 ? 24.614 -3.686 -19.706 1.00 95.19 429 ASP A N 1
ATOM 3354 C CA . ASP A 1 429 ? 24.513 -5.103 -20.093 1.00 95.19 429 ASP A CA 1
ATOM 3355 C C . ASP A 1 429 ? 23.789 -5.333 -21.436 1.00 95.19 429 ASP A C 1
ATOM 3357 O O . ASP A 1 429 ? 24.082 -6.301 -22.139 1.00 95.19 429 ASP A O 1
ATOM 3361 N N . ASN A 1 430 ? 22.769 -4.522 -21.751 1.00 94.69 430 ASN A N 1
ATOM 3362 C CA . ASN A 1 430 ? 21.771 -4.859 -22.777 1.00 94.69 430 ASN A CA 1
ATOM 3363 C C . ASN A 1 430 ? 21.658 -3.847 -23.934 1.00 94.69 430 ASN A C 1
ATOM 3365 O O . ASN A 1 430 ? 20.922 -4.125 -24.881 1.00 94.69 430 ASN A O 1
ATOM 3369 N N . VAL A 1 431 ? 22.357 -2.708 -23.909 1.00 94.56 431 VAL A N 1
ATOM 3370 C CA . VAL A 1 431 ? 22.374 -1.725 -25.010 1.00 94.56 431 VAL A CA 1
ATOM 3371 C C . VAL A 1 431 ? 23.825 -1.462 -25.443 1.00 94.56 431 VAL A C 1
ATOM 3373 O O . VAL A 1 431 ? 24.531 -0.701 -24.777 1.00 94.56 431 VAL A O 1
ATOM 3376 N N . PRO A 1 432 ? 24.294 -2.078 -26.547 1.00 90.19 432 PRO A N 1
ATOM 3377 C CA . PRO A 1 432 ? 25.634 -1.835 -27.081 1.00 90.19 432 PRO A CA 1
ATOM 3378 C C . PRO A 1 432 ? 25.884 -0.355 -27.394 1.00 90.19 432 PRO A C 1
ATOM 3380 O O . PRO A 1 432 ? 24.980 0.348 -27.844 1.00 90.19 432 PRO A O 1
ATOM 3383 N N . ASP A 1 433 ? 27.120 0.095 -27.167 1.00 88.31 433 ASP A N 1
ATOM 3384 C CA . ASP A 1 433 ? 27.620 1.441 -27.490 1.00 88.31 433 ASP A CA 1
ATOM 3385 C C . ASP A 1 433 ? 26.799 2.621 -26.909 1.00 88.31 433 ASP A C 1
ATOM 3387 O O . ASP A 1 433 ? 26.839 3.738 -27.428 1.00 88.31 433 ASP A O 1
ATOM 3391 N N . LEU A 1 434 ? 26.068 2.398 -25.806 1.00 91.81 434 LEU A N 1
ATOM 3392 C CA . LEU A 1 434 ? 25.203 3.404 -25.180 1.00 91.81 434 LEU A CA 1
ATOM 3393 C C . LEU A 1 434 ? 25.975 4.604 -24.596 1.00 91.81 434 LEU A C 1
ATOM 3395 O O . LEU A 1 434 ? 26.636 4.505 -23.559 1.00 91.81 434 LEU A O 1
ATOM 3399 N N . ASP A 1 435 ? 25.788 5.779 -25.200 1.00 93.00 435 ASP A N 1
ATOM 3400 C CA . ASP A 1 435 ? 26.247 7.059 -24.655 1.00 93.00 435 ASP A CA 1
ATOM 3401 C C . ASP A 1 435 ? 25.279 7.583 -23.570 1.00 93.00 435 ASP A C 1
ATOM 3403 O O . ASP A 1 435 ? 24.280 8.261 -23.840 1.00 93.00 435 ASP A O 1
ATOM 3407 N N . PHE A 1 436 ? 25.600 7.286 -22.306 1.00 94.44 436 PHE A N 1
ATOM 3408 C CA . PHE A 1 436 ? 24.885 7.822 -21.143 1.00 94.44 436 PHE A CA 1
ATOM 3409 C C . PHE A 1 436 ? 24.951 9.350 -21.046 1.00 94.44 436 PHE A C 1
ATOM 3411 O O . PHE A 1 436 ? 23.990 9.960 -20.575 1.00 94.44 436 PHE A O 1
ATOM 3418 N N . ALA A 1 437 ? 26.038 9.986 -21.492 1.00 94.06 437 ALA A N 1
ATOM 3419 C CA . ALA A 1 437 ? 26.157 11.436 -21.455 1.00 94.06 437 ALA A CA 1
ATOM 3420 C C . ALA A 1 437 ? 25.194 12.081 -22.461 1.00 94.06 437 ALA A C 1
ATOM 3422 O O . ALA A 1 437 ? 24.515 13.051 -22.115 1.00 94.06 437 ALA A O 1
ATOM 3423 N N . GLN A 1 438 ? 25.056 11.522 -23.665 1.00 93.88 438 GLN A N 1
ATOM 3424 C CA . GLN A 1 438 ? 24.037 11.948 -24.623 1.00 93.88 438 GLN A CA 1
ATOM 3425 C C . GLN A 1 438 ? 22.626 11.728 -24.057 1.00 93.88 438 GLN A C 1
ATOM 3427 O O . GLN A 1 438 ? 21.846 12.679 -24.037 1.00 93.88 438 GLN A O 1
ATOM 3432 N N . LEU A 1 439 ? 22.319 10.532 -23.536 1.00 94.50 439 LEU A N 1
ATOM 3433 C CA . LEU A 1 439 ? 20.989 10.178 -23.017 1.00 94.50 439 LEU A CA 1
ATOM 3434 C C . LEU A 1 439 ? 20.546 11.074 -21.841 1.00 94.50 439 LEU A C 1
ATOM 3436 O O . LEU A 1 439 ? 19.426 11.592 -21.825 1.00 94.50 439 LEU A O 1
ATOM 3440 N N . ILE A 1 440 ? 21.431 11.290 -20.861 1.00 95.31 440 ILE A N 1
ATOM 3441 C CA . ILE A 1 440 ? 21.157 12.102 -19.663 1.00 95.31 440 ILE A CA 1
ATOM 3442 C C . ILE A 1 440 ? 20.947 13.575 -20.029 1.00 95.31 440 ILE A C 1
ATOM 3444 O O . ILE A 1 440 ? 20.042 14.218 -19.484 1.00 95.31 440 ILE A O 1
ATOM 3448 N N . ASN A 1 441 ? 21.754 14.109 -20.953 1.00 92.62 441 ASN A N 1
ATOM 3449 C CA . ASN A 1 441 ? 21.652 15.503 -21.381 1.00 92.62 441 ASN A CA 1
ATOM 3450 C C . ASN A 1 441 ? 20.437 15.742 -22.290 1.00 92.62 441 ASN A C 1
ATOM 3452 O O . ASN A 1 441 ? 19.720 16.718 -22.078 1.00 92.62 441 ASN A O 1
ATOM 3456 N N . SER A 1 442 ? 20.147 14.857 -23.255 1.00 91.00 442 SER A N 1
ATOM 3457 C CA . SER A 1 442 ? 19.032 15.048 -24.199 1.00 91.00 442 SER A CA 1
ATOM 3458 C C . SER A 1 442 ? 17.664 15.087 -23.517 1.00 91.00 442 SER A C 1
ATOM 3460 O O . SER A 1 442 ? 16.769 15.792 -23.975 1.00 91.00 442 SER A O 1
ATOM 3462 N N . GLY A 1 443 ? 17.502 14.350 -22.414 1.00 88.56 443 GLY A N 1
ATOM 3463 C CA . GLY A 1 443 ? 16.262 14.304 -21.640 1.00 88.56 443 GLY A CA 1
ATOM 3464 C C . GLY A 1 443 ? 16.230 15.154 -20.369 1.00 88.56 443 GLY A C 1
ATOM 3465 O O . GLY A 1 443 ? 15.281 15.031 -19.599 1.00 88.56 443 GLY A O 1
ATOM 3466 N N . ASN A 1 444 ? 17.248 15.984 -20.112 1.00 92.88 444 ASN A N 1
ATOM 3467 C CA . ASN A 1 444 ? 17.387 16.775 -18.878 1.00 92.88 444 ASN A CA 1
ATOM 3468 C C . ASN A 1 444 ? 17.307 15.941 -17.576 1.00 92.88 444 ASN A C 1
ATOM 3470 O O . ASN A 1 444 ? 16.873 16.435 -16.533 1.00 92.88 444 ASN A O 1
ATOM 3474 N N . VAL A 1 445 ? 17.751 14.678 -17.602 1.00 95.62 445 VAL A N 1
ATOM 3475 C CA . VAL A 1 445 ? 17.609 13.726 -16.478 1.00 95.62 445 VAL A CA 1
ATOM 3476 C C . VAL A 1 445 ? 18.308 14.235 -15.207 1.00 95.62 445 VAL A C 1
ATOM 3478 O O . VAL A 1 445 ? 17.839 14.015 -14.089 1.00 95.62 445 VAL A O 1
ATOM 3481 N N . LEU A 1 446 ? 19.395 14.995 -15.372 1.00 93.62 446 LEU A N 1
ATOM 3482 C CA . LEU A 1 446 ? 20.094 15.667 -14.276 1.00 93.62 446 LEU A CA 1
ATOM 3483 C C . LEU A 1 446 ? 19.275 16.768 -13.585 1.00 93.62 446 LEU A C 1
ATOM 3485 O O . LEU A 1 446 ? 19.514 16.998 -12.403 1.00 93.62 446 LEU A O 1
ATOM 3489 N N . GLU A 1 447 ? 18.357 17.449 -14.277 1.00 93.25 447 GLU A N 1
ATOM 3490 C CA . GLU A 1 447 ? 17.459 18.436 -13.655 1.00 93.25 447 GLU A CA 1
ATOM 3491 C C . GLU A 1 447 ? 16.296 17.728 -12.959 1.00 93.25 447 GLU A C 1
ATOM 3493 O O . GLU A 1 447 ? 16.028 17.991 -11.793 1.00 93.25 447 GLU A O 1
ATOM 3498 N N . ILE A 1 448 ? 15.721 16.715 -13.613 1.00 93.12 448 ILE A N 1
ATOM 3499 C CA . ILE A 1 448 ? 14.691 15.836 -13.042 1.00 93.12 448 ILE A CA 1
ATOM 3500 C C . ILE A 1 448 ? 15.128 15.269 -11.673 1.00 93.12 448 ILE A C 1
ATOM 3502 O O . ILE A 1 448 ? 14.336 15.227 -10.732 1.00 93.12 448 ILE A O 1
ATOM 3506 N N . ALA A 1 449 ? 16.398 14.875 -11.524 1.00 90.00 449 ALA A N 1
ATOM 3507 C CA . ALA A 1 449 ? 16.948 14.408 -10.248 1.00 90.00 449 ALA A CA 1
ATOM 3508 C C . ALA A 1 449 ? 17.137 15.524 -9.191 1.00 90.00 449 ALA A C 1
ATOM 3510 O O . ALA A 1 449 ? 17.045 15.248 -7.992 1.00 90.00 449 ALA A O 1
ATOM 3511 N N . ARG A 1 450 ? 17.382 16.780 -9.603 1.00 88.56 450 ARG A N 1
ATOM 3512 C CA . ARG A 1 450 ? 17.475 17.953 -8.705 1.00 88.56 450 ARG A CA 1
ATOM 3513 C C . ARG A 1 450 ? 16.099 18.370 -8.198 1.00 88.56 450 ARG A C 1
ATOM 3515 O O . ARG A 1 450 ? 15.951 18.606 -7.002 1.00 88.56 450 ARG A O 1
ATOM 3522 N N . GLU A 1 451 ? 15.103 18.406 -9.084 1.00 86.75 451 GLU A N 1
ATOM 3523 C CA . GLU A 1 451 ? 13.697 18.653 -8.746 1.00 86.75 451 GLU A CA 1
ATOM 3524 C C . GLU A 1 451 ? 13.181 17.602 -7.755 1.00 86.75 451 GLU A C 1
ATOM 3526 O O . GLU A 1 451 ? 12.589 17.948 -6.732 1.00 86.75 451 GLU A O 1
ATOM 3531 N N . ALA A 1 452 ? 13.489 16.325 -8.012 1.00 82.50 452 ALA A N 1
ATOM 3532 C CA . ALA A 1 452 ? 13.190 15.215 -7.112 1.00 82.50 452 ALA A CA 1
ATOM 3533 C C . ALA A 1 452 ? 13.933 15.319 -5.760 1.00 82.50 452 ALA A C 1
ATOM 3535 O O . ALA A 1 452 ? 13.436 14.845 -4.742 1.00 82.50 452 ALA A O 1
ATOM 3536 N N . GLY A 1 453 ? 15.097 15.971 -5.708 1.00 77.69 453 GLY A N 1
ATOM 3537 C CA . GLY A 1 453 ? 15.719 16.397 -4.451 1.00 77.69 453 GLY A CA 1
ATOM 3538 C C . GLY A 1 453 ? 16.479 15.319 -3.670 1.00 77.69 453 GLY A C 1
ATOM 3539 O O . GLY A 1 453 ? 16.669 15.485 -2.467 1.00 77.69 453 GLY A O 1
ATOM 3540 N N . ASN A 1 454 ? 16.940 14.240 -4.317 1.00 79.31 454 ASN A N 1
ATOM 3541 C CA . ASN A 1 454 ? 17.916 13.318 -3.718 1.00 79.31 454 ASN A CA 1
ATOM 3542 C C . ASN A 1 454 ? 19.337 13.624 -4.259 1.00 79.31 454 ASN A C 1
ATOM 3544 O O . ASN A 1 454 ? 19.576 13.441 -5.458 1.00 79.31 454 ASN A O 1
ATOM 3548 N N . PRO A 1 455 ? 20.302 14.047 -3.414 1.00 84.19 455 PRO A N 1
ATOM 3549 C CA . PRO A 1 455 ? 21.641 14.431 -3.870 1.00 84.19 455 PRO A CA 1
ATOM 3550 C C . PRO A 1 455 ? 22.470 13.249 -4.395 1.00 84.19 455 PRO A C 1
ATOM 3552 O O . PRO A 1 455 ? 23.204 13.410 -5.370 1.00 84.19 455 PRO A O 1
ATOM 3555 N N . GLN A 1 456 ? 22.310 12.046 -3.832 1.00 88.19 456 GLN A N 1
ATOM 3556 C CA . GLN A 1 456 ? 23.002 10.836 -4.297 1.00 88.19 456 GLN A CA 1
ATOM 3557 C C . GLN A 1 456 ? 22.549 10.448 -5.713 1.00 88.19 456 GLN A C 1
ATOM 3559 O O . GLN A 1 456 ? 23.374 10.067 -6.542 1.00 88.19 456 GLN A O 1
ATOM 3564 N N . CYS A 1 457 ? 21.259 10.621 -6.027 1.00 90.81 457 CYS A N 1
ATOM 3565 C CA . CYS A 1 457 ? 20.731 10.419 -7.382 1.00 90.81 457 CYS A CA 1
ATOM 3566 C C . CYS A 1 457 ? 21.378 11.386 -8.388 1.00 90.81 457 CYS A C 1
ATOM 3568 O O . CYS A 1 457 ? 21.828 10.967 -9.454 1.00 90.81 457 CYS A O 1
ATOM 3570 N N . VAL A 1 458 ? 21.492 12.671 -8.026 1.00 92.88 458 VAL A N 1
ATOM 3571 C CA . VAL A 1 458 ? 22.183 13.679 -8.848 1.00 92.88 458 VAL A CA 1
ATOM 3572 C C . VAL A 1 458 ? 23.669 13.338 -9.017 1.00 92.88 458 VAL A C 1
ATOM 3574 O O . VAL A 1 458 ? 24.206 13.511 -10.109 1.00 92.88 458 VAL A O 1
ATOM 3577 N N . GLN A 1 459 ? 24.345 12.843 -7.975 1.00 94.31 459 GLN A N 1
ATOM 3578 C CA . GLN A 1 459 ? 25.772 12.526 -8.050 1.00 94.31 459 GLN A CA 1
ATOM 3579 C C . GLN A 1 459 ? 26.070 11.285 -8.905 1.00 94.31 459 GLN A C 1
ATOM 3581 O O . GLN A 1 459 ? 27.008 11.321 -9.696 1.00 94.31 459 GLN A O 1
ATOM 3586 N N . ILE A 1 460 ? 25.244 10.235 -8.835 1.00 94.81 460 ILE A N 1
ATOM 3587 C CA . ILE A 1 460 ? 25.356 9.067 -9.729 1.00 94.81 460 ILE A CA 1
ATOM 3588 C C . ILE A 1 460 ? 25.216 9.503 -11.197 1.00 94.81 460 ILE A C 1
ATOM 3590 O O . ILE A 1 460 ? 26.052 9.156 -12.028 1.00 94.81 460 ILE A O 1
ATOM 3594 N N . LEU A 1 461 ? 24.217 10.335 -11.509 1.00 95.44 461 LEU A N 1
ATOM 3595 C CA . LEU A 1 461 ? 24.007 10.848 -12.867 1.00 95.44 461 LEU A CA 1
ATOM 3596 C C . LEU A 1 461 ? 25.142 11.775 -13.339 1.00 95.44 461 LEU A C 1
ATOM 3598 O O . LEU A 1 461 ? 25.508 11.729 -14.508 1.00 95.44 461 LEU A O 1
ATOM 3602 N N . LYS A 1 462 ? 25.744 12.585 -12.454 1.00 94.81 462 LYS A N 1
ATOM 3603 C CA . LYS A 1 462 ? 26.949 13.371 -12.789 1.00 94.81 462 LYS A CA 1
ATOM 3604 C C . LYS A 1 462 ? 28.133 12.470 -13.142 1.00 94.81 462 LYS A C 1
ATOM 3606 O O . LYS A 1 462 ? 28.837 12.771 -14.101 1.00 94.81 462 LYS A O 1
ATOM 3611 N N . ASN A 1 463 ? 28.351 11.393 -12.384 1.00 93.94 463 ASN A N 1
ATOM 3612 C CA . ASN A 1 463 ? 29.444 10.454 -12.641 1.00 93.94 463 ASN A CA 1
ATOM 3613 C C . ASN A 1 463 ? 29.274 9.793 -14.022 1.00 93.94 463 ASN A C 1
ATOM 3615 O O . ASN A 1 463 ? 30.211 9.804 -14.811 1.00 93.94 463 ASN A O 1
ATOM 3619 N N . LEU A 1 464 ? 28.059 9.350 -14.362 1.00 93.50 464 LEU A N 1
ATOM 3620 C CA . LEU A 1 464 ? 27.728 8.758 -15.669 1.00 93.50 464 LEU A CA 1
ATOM 3621 C C . LEU A 1 464 ? 27.878 9.728 -16.861 1.00 93.50 464 LEU A C 1
ATOM 3623 O O . LEU A 1 464 ? 28.086 9.281 -17.982 1.00 93.50 464 LEU A O 1
ATOM 3627 N N . VAL A 1 465 ? 27.794 11.046 -16.638 1.00 92.31 465 VAL A N 1
ATOM 3628 C CA . VAL A 1 465 ? 28.096 12.078 -17.657 1.00 92.31 465 VAL A CA 1
ATOM 3629 C C . VAL A 1 465 ? 29.603 12.381 -17.747 1.00 92.31 465 VAL A C 1
ATOM 3631 O O . VAL A 1 465 ? 30.067 12.914 -18.754 1.00 92.31 465 VAL A O 1
ATOM 3634 N N . ALA A 1 466 ? 30.378 12.061 -16.706 1.00 87.88 466 ALA A N 1
ATOM 3635 C CA . ALA A 1 466 ? 31.832 12.229 -16.666 1.00 87.88 466 ALA A CA 1
ATOM 3636 C C . ALA A 1 466 ? 32.606 10.978 -17.135 1.00 87.88 466 ALA A C 1
ATOM 3638 O O . ALA A 1 466 ? 33.759 11.098 -17.562 1.00 87.88 466 ALA A O 1
ATOM 3639 N N . GLU A 1 467 ? 31.987 9.794 -17.078 1.00 79.25 467 GLU A N 1
ATOM 3640 C CA . GLU A 1 467 ? 32.465 8.572 -17.732 1.00 79.25 467 GLU A CA 1
ATOM 3641 C C . GLU A 1 467 ? 32.616 8.817 -19.242 1.00 79.25 467 GLU A C 1
ATOM 3643 O O . GLU A 1 467 ? 31.669 9.184 -19.935 1.00 79.25 467 GLU A O 1
ATOM 3648 N N . LYS A 1 468 ? 33.830 8.629 -19.775 1.00 59.00 468 LYS A N 1
ATOM 3649 C CA . LYS A 1 468 ? 34.069 8.734 -21.220 1.00 59.00 468 LYS A CA 1
ATOM 3650 C C . LYS A 1 468 ? 33.607 7.449 -21.914 1.00 59.00 468 LYS A C 1
ATOM 3652 O O . LYS A 1 468 ? 34.018 6.374 -21.469 1.00 59.00 468 LYS A O 1
ATOM 3657 N N . PRO A 1 469 ? 32.863 7.525 -23.033 1.00 52.06 469 PRO A N 1
ATOM 3658 C CA . PRO A 1 469 ? 32.533 6.336 -23.809 1.00 52.06 469 PRO A CA 1
ATOM 3659 C C . PRO A 1 469 ? 33.816 5.639 -24.292 1.00 52.06 469 PRO A C 1
ATOM 3661 O O . PRO A 1 469 ? 34.739 6.288 -24.791 1.00 52.06 469 PRO A O 1
ATOM 3664 N N . GLY A 1 470 ? 33.872 4.314 -24.130 1.00 49.88 470 GLY A N 1
ATOM 3665 C CA . GLY A 1 470 ? 34.968 3.469 -24.624 1.00 49.88 470 GLY A CA 1
ATOM 3666 C C . GLY A 1 470 ? 36.034 3.030 -23.609 1.00 49.88 470 GLY A C 1
ATOM 3667 O O . GLY A 1 470 ? 37.022 2.432 -24.030 1.00 49.88 470 GLY A O 1
ATOM 3668 N N . ILE A 1 471 ? 35.870 3.272 -22.301 1.00 43.41 471 ILE A N 1
ATOM 3669 C CA . ILE A 1 471 ? 36.733 2.669 -21.263 1.00 43.41 471 ILE A CA 1
ATOM 3670 C C . ILE A 1 471 ? 35.885 1.824 -20.306 1.00 43.41 471 ILE A C 1
ATOM 3672 O O . ILE A 1 471 ? 35.236 2.354 -19.409 1.00 43.41 471 ILE A O 1
ATOM 3676 N N . ALA A 1 472 ? 35.936 0.502 -20.467 1.00 40.97 472 ALA A N 1
ATOM 3677 C CA . ALA A 1 472 ? 35.499 -0.420 -19.425 1.00 40.97 472 ALA A CA 1
ATOM 3678 C C . ALA A 1 472 ? 36.574 -0.486 -18.323 1.00 40.97 472 ALA A C 1
ATOM 3680 O O . ALA A 1 472 ? 37.759 -0.633 -18.629 1.00 40.97 472 ALA A O 1
ATOM 3681 N N . GLN A 1 473 ? 36.175 -0.387 -17.053 1.00 38.59 473 GLN A N 1
ATOM 3682 C CA . GLN A 1 473 ? 37.043 -0.665 -15.907 1.00 38.59 473 GLN A CA 1
ATOM 3683 C C . GLN A 1 473 ? 36.366 -1.631 -14.938 1.00 38.59 473 GLN A C 1
ATOM 3685 O O . GLN A 1 473 ? 35.249 -1.391 -14.485 1.00 38.59 473 GLN A O 1
ATOM 3690 N N . ASP A 1 474 ? 37.098 -2.678 -14.566 1.00 39.59 474 ASP A N 1
ATOM 3691 C CA . ASP A 1 474 ? 36.754 -3.573 -13.465 1.00 39.59 474 ASP A CA 1
ATOM 3692 C C . ASP A 1 474 ? 36.973 -2.855 -12.119 1.00 39.59 474 ASP A C 1
ATOM 3694 O O . ASP A 1 474 ? 38.063 -2.892 -11.548 1.00 39.59 474 ASP A O 1
ATOM 3698 N N . SER A 1 475 ? 35.951 -2.159 -11.612 1.00 37.53 475 SER A N 1
ATOM 3699 C CA . SER A 1 475 ? 36.025 -1.390 -10.353 1.00 37.53 475 SER A CA 1
ATOM 3700 C C . SER A 1 475 ? 34.811 -1.584 -9.430 1.00 37.53 475 SER A C 1
ATOM 3702 O O . SER A 1 475 ? 34.417 -0.689 -8.685 1.00 37.53 475 SER A O 1
ATOM 3704 N N . ALA A 1 476 ? 34.245 -2.794 -9.416 1.00 35.09 476 ALA A N 1
ATOM 3705 C CA . ALA A 1 476 ? 33.029 -3.147 -8.673 1.00 35.09 476 ALA A CA 1
ATOM 3706 C C . ALA A 1 476 ? 33.107 -3.061 -7.123 1.00 35.09 476 ALA A C 1
ATOM 3708 O O . ALA A 1 476 ? 32.108 -3.345 -6.467 1.00 35.09 476 ALA A O 1
ATOM 3709 N N . ASN A 1 477 ? 34.250 -2.688 -6.524 1.00 35.78 477 ASN A N 1
ATOM 3710 C CA . ASN A 1 477 ? 34.499 -2.824 -5.076 1.00 35.78 477 ASN A CA 1
ATOM 3711 C C . ASN A 1 477 ? 34.736 -1.519 -4.280 1.00 35.78 477 ASN A C 1
ATOM 3713 O O . ASN A 1 477 ? 34.618 -1.562 -3.059 1.00 35.78 477 ASN A O 1
ATOM 3717 N N . ASP A 1 478 ? 35.018 -0.368 -4.907 1.00 33.62 478 ASP A N 1
ATOM 3718 C CA . ASP A 1 478 ? 35.412 0.871 -4.188 1.00 33.62 478 ASP A CA 1
ATOM 3719 C C . ASP A 1 478 ? 34.295 1.939 -4.075 1.00 33.62 478 ASP A C 1
ATOM 3721 O O . ASP A 1 478 ? 34.546 3.104 -3.780 1.00 33.62 478 ASP A O 1
ATOM 3725 N N . LEU A 1 479 ? 33.026 1.562 -4.276 1.00 43.91 479 LEU A N 1
ATOM 3726 C CA . LEU A 1 479 ? 31.877 2.491 -4.276 1.00 43.91 479 LEU A CA 1
ATOM 3727 C C . LEU A 1 479 ? 31.238 2.768 -2.895 1.00 43.91 479 LEU A C 1
ATOM 3729 O O . LEU A 1 479 ? 30.159 3.366 -2.844 1.00 43.91 479 LEU A O 1
ATOM 3733 N N . ASN A 1 480 ? 31.887 2.358 -1.798 1.00 38.38 480 ASN A N 1
ATOM 3734 C CA . ASN A 1 480 ? 31.365 2.488 -0.426 1.00 38.38 480 ASN A CA 1
ATOM 3735 C C . ASN A 1 480 ? 32.034 3.596 0.418 1.00 38.38 480 ASN A C 1
ATOM 3737 O O . ASN A 1 480 ? 31.519 3.935 1.478 1.00 38.38 480 ASN A O 1
ATOM 3741 N N . SER A 1 481 ? 33.153 4.187 -0.015 1.00 38.38 481 SER A N 1
ATOM 3742 C CA . SER A 1 481 ? 33.913 5.181 0.766 1.00 38.38 481 SER A CA 1
ATOM 3743 C C . SER A 1 481 ? 33.461 6.629 0.508 1.00 38.38 481 SER A C 1
ATOM 3745 O O . SER A 1 481 ? 34.206 7.456 -0.015 1.00 38.38 481 SER A O 1
ATOM 3747 N N . ALA A 1 482 ? 32.223 6.948 0.899 1.00 34.91 482 ALA A N 1
ATOM 3748 C CA . ALA A 1 482 ? 31.670 8.309 0.848 1.00 34.91 482 ALA A CA 1
ATOM 3749 C C . ALA A 1 482 ? 30.797 8.655 2.077 1.00 34.91 482 ALA A C 1
ATOM 3751 O O . ALA A 1 482 ? 29.788 9.351 1.964 1.00 34.91 482 ALA A O 1
ATOM 3752 N N . GLU A 1 483 ? 31.183 8.163 3.257 1.00 44.97 483 GLU A N 1
ATOM 3753 C CA . GLU A 1 483 ? 30.565 8.507 4.545 1.00 44.97 483 GLU A CA 1
ATOM 3754 C C . GLU A 1 483 ? 30.994 9.905 5.038 1.00 44.97 483 GLU A C 1
ATOM 3756 O O . GLU A 1 483 ? 31.716 10.001 6.023 1.00 44.97 483 GLU A O 1
ATOM 3761 N N . ASP A 1 484 ? 30.575 10.987 4.361 1.00 42.59 484 ASP A N 1
ATOM 3762 C CA . ASP A 1 484 ? 30.391 12.305 5.012 1.00 42.59 484 ASP A CA 1
ATOM 3763 C C . ASP A 1 484 ? 29.605 13.324 4.146 1.00 42.59 484 ASP A C 1
ATOM 3765 O O . ASP A 1 484 ? 30.081 14.401 3.789 1.00 42.59 484 ASP A O 1
ATOM 3769 N N . GLU A 1 485 ? 28.353 13.010 3.797 1.00 38.97 485 GLU A N 1
ATOM 3770 C CA . GLU A 1 485 ? 27.354 14.044 3.479 1.00 38.97 485 GLU A CA 1
ATOM 3771 C C . GLU A 1 485 ? 25.947 13.549 3.865 1.00 38.97 485 GLU A C 1
ATOM 3773 O O . GLU A 1 485 ? 25.640 12.362 3.750 1.00 38.97 485 GLU A O 1
ATOM 3778 N N . MET A 1 486 ? 25.102 14.440 4.399 1.00 34.19 486 MET A N 1
ATOM 3779 C CA . MET A 1 486 ? 23.889 14.055 5.140 1.00 34.19 486 MET A CA 1
ATOM 3780 C C . MET A 1 486 ? 22.921 13.158 4.336 1.00 34.19 486 MET A C 1
ATOM 3782 O O . MET A 1 486 ? 22.549 13.529 3.217 1.00 34.19 486 MET A O 1
ATOM 3786 N N . PRO A 1 487 ? 22.382 12.065 4.921 1.00 40.78 487 PRO A N 1
ATOM 3787 C CA . PRO A 1 487 ? 21.246 11.365 4.330 1.00 40.78 487 PRO A CA 1
ATOM 3788 C C . PRO A 1 487 ? 20.045 12.319 4.283 1.00 40.78 487 PRO A C 1
ATOM 3790 O O . PRO A 1 487 ? 19.544 12.773 5.312 1.00 40.78 487 PRO A O 1
ATOM 3793 N N . ALA A 1 488 ? 19.602 12.658 3.069 1.00 53.53 488 ALA A N 1
ATOM 3794 C CA . ALA A 1 488 ? 18.523 13.625 2.853 1.00 53.53 488 ALA A CA 1
ATOM 3795 C C . ALA A 1 488 ? 17.169 13.139 3.405 1.00 53.53 488 ALA A C 1
ATOM 3797 O O . ALA A 1 488 ? 16.332 13.953 3.788 1.00 53.53 488 ALA A O 1
ATOM 3798 N N . TYR A 1 489 ? 16.980 11.818 3.441 1.00 52.50 489 TYR A N 1
ATOM 3799 C CA . TYR A 1 489 ? 15.894 11.106 4.112 1.00 52.50 489 TYR A CA 1
ATOM 3800 C C . TYR A 1 489 ? 16.484 9.892 4.839 1.00 52.50 489 TYR A C 1
ATOM 3802 O O . TYR A 1 489 ? 17.508 9.372 4.386 1.00 52.50 489 TYR A O 1
ATOM 3810 N N . PRO A 1 490 ? 15.865 9.446 5.943 1.00 56.59 490 PRO A N 1
ATOM 3811 C CA . PRO A 1 490 ? 16.266 8.225 6.628 1.00 56.59 490 PRO A CA 1
ATOM 3812 C C . PRO A 1 490 ? 15.991 6.982 5.769 1.00 56.59 490 PRO A C 1
ATOM 3814 O O . PRO A 1 490 ? 15.179 7.027 4.845 1.00 56.59 490 PRO A O 1
ATOM 3817 N N . SER A 1 491 ? 16.659 5.878 6.099 1.00 52.88 491 SER A N 1
ATOM 3818 C CA . SER A 1 491 ? 16.581 4.590 5.393 1.00 52.88 491 SER A CA 1
ATOM 3819 C C . SER A 1 491 ? 16.156 3.406 6.275 1.00 52.88 491 SER A C 1
ATOM 3821 O O . SER A 1 491 ? 15.740 2.366 5.765 1.00 52.88 491 SER A O 1
ATOM 3823 N N . ASN A 1 492 ? 16.255 3.551 7.600 1.00 56.25 492 ASN A N 1
ATOM 3824 C CA . ASN A 1 492 ? 15.987 2.515 8.601 1.00 56.25 492 ASN A CA 1
ATOM 3825 C C . ASN A 1 492 ? 15.314 3.105 9.854 1.00 56.25 492 ASN A C 1
ATOM 3827 O O . ASN A 1 492 ? 15.196 4.319 9.989 1.00 56.25 492 ASN A O 1
ATOM 3831 N N . GLU A 1 493 ? 14.858 2.251 10.777 1.00 56.59 493 GLU A N 1
ATOM 3832 C CA . GLU A 1 493 ? 14.028 2.667 11.920 1.00 56.59 493 GLU A CA 1
ATOM 3833 C C . GLU A 1 493 ? 14.724 3.664 12.871 1.00 56.59 493 GLU A C 1
ATOM 3835 O O . GLU A 1 493 ? 14.072 4.578 13.375 1.00 56.59 493 GLU A O 1
ATOM 3840 N N . GLU A 1 494 ? 16.039 3.550 13.085 1.00 63.75 494 GLU A N 1
ATOM 3841 C CA . GLU A 1 494 ? 16.787 4.468 13.962 1.00 63.75 494 GLU A CA 1
ATOM 3842 C C . GLU A 1 494 ? 17.079 5.810 13.285 1.00 63.75 494 GLU A C 1
ATOM 3844 O O . GLU A 1 494 ? 16.917 6.865 13.900 1.00 63.75 494 GLU A O 1
ATOM 3849 N N . GLU A 1 495 ? 17.412 5.807 11.993 1.00 61.81 495 GLU A N 1
ATOM 3850 C CA . GLU A 1 495 ? 17.464 7.042 11.208 1.00 61.81 495 GLU A CA 1
ATOM 3851 C C . GLU A 1 495 ? 16.091 7.719 11.142 1.00 61.81 495 GLU A C 1
ATOM 3853 O O . GLU A 1 495 ? 16.014 8.943 11.245 1.00 61.81 495 GLU A O 1
ATOM 3858 N N . VAL A 1 496 ? 15.005 6.945 11.022 1.00 59.75 496 VAL A N 1
ATOM 3859 C CA . VAL A 1 496 ? 13.629 7.455 11.064 1.00 59.75 496 VAL A CA 1
ATOM 3860 C C . VAL A 1 496 ? 13.362 8.113 12.408 1.00 59.75 496 VAL A C 1
ATOM 3862 O O . VAL A 1 496 ? 12.971 9.276 12.411 1.00 59.75 496 VAL A O 1
ATOM 3865 N N . LYS A 1 497 ? 13.647 7.449 13.538 1.00 63.84 497 LYS A N 1
ATOM 3866 C CA . LYS A 1 497 ? 13.545 8.040 14.885 1.00 63.84 497 LYS A CA 1
ATOM 3867 C C . LYS A 1 497 ? 14.371 9.323 15.002 1.00 63.84 497 LYS A C 1
ATOM 3869 O O . LYS A 1 497 ? 13.867 10.318 15.521 1.00 63.84 497 LYS A O 1
ATOM 3874 N N . HIS A 1 498 ? 15.598 9.350 14.478 1.00 64.69 498 HIS A N 1
ATOM 3875 C CA . HIS A 1 498 ? 16.446 10.540 14.538 1.00 64.69 498 HIS A CA 1
ATOM 3876 C C . HIS A 1 498 ? 15.916 11.693 13.666 1.00 64.69 498 HIS A C 1
ATOM 3878 O O . HIS A 1 498 ? 15.906 12.841 14.116 1.00 64.69 498 HIS A O 1
ATOM 3884 N N . PHE A 1 499 ? 15.453 11.411 12.446 1.00 64.81 499 PHE A N 1
ATOM 3885 C CA . PHE A 1 499 ? 14.812 12.382 11.555 1.00 64.81 499 PHE A CA 1
ATOM 3886 C C . PHE A 1 499 ? 13.535 12.948 12.188 1.00 64.81 499 PHE A C 1
ATOM 3888 O O . PHE A 1 499 ? 13.357 14.161 12.263 1.00 64.81 499 PHE A O 1
ATOM 3895 N N . ILE A 1 500 ? 12.694 12.063 12.723 1.00 59.44 500 ILE A N 1
ATOM 3896 C CA . ILE A 1 500 ? 11.462 12.372 13.449 1.00 59.44 500 ILE A CA 1
ATOM 3897 C C . ILE A 1 500 ? 11.734 13.276 14.659 1.00 59.44 500 ILE A C 1
ATOM 3899 O O . ILE A 1 500 ? 11.027 14.263 14.854 1.00 59.44 500 ILE A O 1
ATOM 3903 N N . TRP A 1 501 ? 12.785 12.994 15.432 1.00 64.12 501 TRP A N 1
ATOM 3904 C CA . TRP A 1 501 ? 13.196 13.799 16.587 1.00 64.12 501 TRP A CA 1
ATOM 3905 C C . TRP A 1 501 ? 13.761 15.179 16.205 1.00 64.12 501 TRP A C 1
ATOM 3907 O O . TRP A 1 501 ? 13.715 16.102 17.012 1.00 64.12 501 TRP A O 1
ATOM 3917 N N . ARG A 1 502 ? 14.259 15.350 14.970 1.00 64.38 502 ARG A N 1
ATOM 3918 C CA . ARG A 1 502 ? 14.675 16.656 14.420 1.00 64.38 502 ARG A CA 1
ATOM 3919 C C . ARG A 1 502 ? 13.505 17.500 13.896 1.00 64.38 502 ARG A C 1
ATOM 3921 O O . ARG A 1 502 ? 13.729 18.658 13.543 1.00 64.38 502 ARG A O 1
ATOM 3928 N N . LEU A 1 503 ? 12.282 16.964 13.821 1.00 64.44 503 LEU A N 1
ATOM 3929 C CA . LEU A 1 503 ? 11.112 17.765 13.459 1.00 64.44 503 LEU A CA 1
ATOM 3930 C C . LEU A 1 503 ? 10.821 18.803 14.559 1.00 64.44 503 LEU A C 1
ATOM 3932 O O . LEU A 1 503 ? 10.898 18.477 15.744 1.00 64.44 503 LEU A O 1
ATOM 3936 N N . PRO A 1 504 ? 10.461 20.045 14.191 1.00 61.28 504 PRO A N 1
ATOM 3937 C CA . PRO A 1 504 ? 10.159 21.095 15.157 1.00 61.28 504 PRO A CA 1
ATOM 3938 C C . PRO A 1 504 ? 8.917 20.730 15.972 1.00 61.28 504 PRO A C 1
ATOM 3940 O O . PRO A 1 504 ? 7.950 20.184 15.435 1.00 61.28 504 PRO A O 1
ATOM 3943 N N . SER A 1 505 ? 8.913 21.076 17.259 1.00 63.16 505 SER A N 1
ATOM 3944 C CA . SER A 1 505 ? 7.775 20.770 18.125 1.00 63.16 505 SER A CA 1
ATOM 3945 C C . SER A 1 505 ? 6.505 21.498 17.675 1.00 63.16 505 SER A C 1
ATOM 3947 O O . SER A 1 505 ? 6.556 22.606 17.128 1.00 63.16 505 SER A O 1
ATOM 3949 N N . PHE A 1 506 ? 5.342 20.907 17.967 1.00 58.88 506 PHE A N 1
ATOM 3950 C CA . PHE A 1 506 ? 4.031 21.496 17.690 1.00 58.88 506 PHE A CA 1
ATOM 3951 C C . PHE A 1 506 ? 3.955 22.966 18.137 1.00 58.88 506 PHE A C 1
ATOM 3953 O O . PHE A 1 506 ? 3.588 23.841 17.351 1.00 58.88 506 PHE A O 1
ATOM 3960 N N . ARG A 1 507 ? 4.412 23.267 19.359 1.00 60.16 507 ARG A N 1
ATOM 3961 C CA . ARG A 1 507 ? 4.445 24.624 19.923 1.00 60.16 507 ARG A CA 1
ATOM 3962 C C . ARG A 1 507 ? 5.339 25.592 19.141 1.00 60.16 507 ARG A C 1
ATOM 3964 O O . ARG A 1 507 ? 4.957 26.741 18.938 1.00 60.16 507 ARG A O 1
ATOM 3971 N N . GLU A 1 508 ? 6.505 25.158 18.669 1.00 63.06 508 GLU A N 1
ATOM 3972 C CA . GLU A 1 508 ? 7.404 25.993 17.859 1.00 63.06 508 GLU A CA 1
ATOM 3973 C C . GLU A 1 508 ? 6.857 26.282 16.457 1.00 63.06 508 GLU A C 1
ATOM 3975 O O . GLU A 1 508 ? 7.162 27.327 15.872 1.00 63.06 508 GLU A O 1
ATOM 3980 N N . VAL A 1 509 ? 6.094 25.351 15.888 1.00 59.97 509 VAL A N 1
ATOM 3981 C CA . VAL A 1 509 ? 5.423 25.506 14.590 1.00 59.97 509 VAL A CA 1
ATOM 3982 C C . VAL A 1 509 ? 4.262 26.480 14.723 1.00 59.97 509 VAL A C 1
ATOM 3984 O O . VAL A 1 509 ? 4.169 27.446 13.968 1.00 59.97 509 VAL A O 1
ATOM 3987 N N . ILE A 1 510 ? 3.436 26.267 15.744 1.00 55.19 510 ILE A N 1
ATOM 3988 C CA . ILE A 1 510 ? 2.335 27.137 16.143 1.00 55.19 510 ILE A CA 1
ATOM 3989 C C . ILE A 1 510 ? 2.821 28.566 16.425 1.00 55.19 510 ILE A C 1
ATOM 3991 O O . ILE A 1 510 ? 2.251 29.504 15.870 1.00 55.19 510 ILE A O 1
ATOM 3995 N N . SER A 1 511 ? 3.918 28.745 17.175 1.00 59.50 511 SER A N 1
ATOM 3996 C CA . SER A 1 511 ? 4.526 30.068 17.389 1.00 59.50 511 SER A CA 1
ATOM 3997 C C . SER A 1 511 ? 4.887 30.732 16.064 1.00 59.50 511 SER A C 1
ATOM 3999 O O . SER A 1 511 ? 4.576 31.895 15.873 1.00 59.50 511 SER A O 1
ATOM 4001 N N . MET A 1 512 ? 5.451 30.003 15.095 1.00 59.16 512 MET A N 1
ATOM 4002 C CA . MET A 1 512 ? 5.757 30.577 13.778 1.00 59.16 512 MET A CA 1
ATOM 4003 C C . MET A 1 512 ? 4.520 30.911 12.932 1.00 59.16 512 MET A C 1
ATOM 4005 O O . MET A 1 512 ? 4.591 31.815 12.100 1.00 59.16 512 MET A O 1
ATOM 4009 N N . ILE A 1 513 ? 3.392 30.218 13.116 1.00 56.53 513 ILE A N 1
ATOM 4010 C CA . ILE A 1 513 ? 2.113 30.594 12.491 1.00 56.53 513 ILE A CA 1
ATOM 4011 C C . ILE A 1 513 ? 1.608 31.897 13.121 1.00 56.53 513 ILE A C 1
ATOM 4013 O O . ILE A 1 513 ? 1.288 32.840 12.397 1.00 56.53 513 ILE A O 1
ATOM 4017 N N . VAL A 1 514 ? 1.629 31.977 14.454 1.00 57.06 514 VAL A N 1
ATOM 4018 C CA . VAL A 1 514 ? 1.326 33.186 15.231 1.00 57.06 514 VAL A CA 1
ATOM 4019 C C . VAL A 1 514 ? 2.224 34.353 14.822 1.00 57.06 514 VAL A C 1
ATOM 4021 O O . VAL A 1 514 ? 1.711 35.417 14.500 1.00 57.06 514 VAL A O 1
ATOM 4024 N N . ASP A 1 515 ? 3.540 34.167 14.741 1.00 59.22 515 ASP A N 1
ATOM 4025 C CA . ASP A 1 515 ? 4.497 35.211 14.375 1.00 59.22 515 ASP A CA 1
ATOM 4026 C C . ASP A 1 515 ? 4.328 35.659 12.916 1.00 59.22 515 ASP A C 1
ATOM 4028 O O . ASP A 1 515 ? 4.419 36.855 12.637 1.00 59.22 515 ASP A O 1
ATOM 4032 N N . LYS A 1 516 ? 4.004 34.756 11.974 1.00 59.97 516 LYS A N 1
ATOM 4033 C CA . LYS A 1 516 ? 3.632 35.126 10.591 1.00 59.97 516 LYS A CA 1
ATOM 4034 C C . LYS A 1 516 ? 2.338 35.962 10.558 1.00 59.97 516 LYS A C 1
ATOM 4036 O O . LYS A 1 516 ? 2.288 36.966 9.853 1.00 59.97 516 LYS A O 1
ATOM 4041 N N . ILE A 1 517 ? 1.317 35.610 11.346 1.00 53.81 517 ILE A N 1
ATOM 4042 C CA . ILE A 1 517 ? 0.047 36.358 11.438 1.00 53.81 517 ILE A CA 1
ATOM 4043 C C . ILE A 1 517 ? 0.251 37.721 12.128 1.00 53.81 517 ILE A C 1
ATOM 4045 O O . ILE A 1 517 ? -0.163 38.761 11.617 1.00 53.81 517 ILE A O 1
ATOM 4049 N N . ALA A 1 518 ? 0.942 37.746 13.265 1.00 52.38 518 ALA A N 1
ATOM 4050 C CA . ALA A 1 518 ? 1.201 38.946 14.049 1.00 52.38 518 ALA A CA 1
ATOM 4051 C C . ALA A 1 518 ? 2.179 39.904 13.352 1.00 52.38 518 ALA A C 1
ATOM 4053 O O . ALA A 1 518 ? 2.017 41.117 13.472 1.00 52.38 518 ALA A O 1
ATOM 4054 N N . SER A 1 519 ? 3.170 39.408 12.603 1.00 51.53 519 SER A N 1
ATOM 4055 C CA . SER A 1 519 ? 4.023 40.263 11.763 1.00 51.53 519 SER A CA 1
ATOM 4056 C C . SER A 1 519 ? 3.247 40.848 10.584 1.00 51.53 519 SER A C 1
ATOM 4058 O O . SER A 1 519 ? 3.370 42.048 10.355 1.00 51.53 519 SER A O 1
ATOM 4060 N N . PHE A 1 520 ? 2.368 40.074 9.935 1.00 48.81 520 PHE A N 1
ATOM 4061 C CA . PHE A 1 520 ? 1.456 40.578 8.901 1.00 48.81 520 PHE A CA 1
ATOM 4062 C C . PHE A 1 520 ? 0.546 41.701 9.432 1.00 48.81 520 PHE A C 1
ATOM 4064 O O . PHE A 1 520 ? 0.443 42.752 8.802 1.00 48.81 520 PHE A O 1
ATOM 4071 N N . PHE A 1 521 ? -0.034 41.547 10.630 1.00 46.09 521 PHE A N 1
ATOM 4072 C CA . PHE A 1 521 ? -0.824 42.608 11.275 1.00 46.09 521 PHE A CA 1
ATOM 4073 C C . PHE A 1 521 ? 0.008 43.803 11.778 1.00 46.09 521 PHE A C 1
ATOM 4075 O O . PHE A 1 521 ? -0.512 44.916 11.885 1.00 46.09 521 PHE A O 1
ATOM 4082 N N . ARG A 1 522 ? 1.303 43.617 12.075 1.00 49.19 522 ARG A N 1
ATOM 4083 C CA . ARG A 1 522 ? 2.226 44.723 12.395 1.00 49.19 522 ARG A CA 1
ATOM 4084 C C . ARG A 1 522 ? 2.627 45.497 11.136 1.00 49.19 522 ARG A C 1
ATOM 4086 O O . ARG A 1 522 ? 2.647 46.723 11.191 1.00 49.19 522 ARG A O 1
ATOM 4093 N N . SER A 1 523 ? 2.879 44.826 10.007 1.00 42.03 523 SER A N 1
ATOM 4094 C CA . SER A 1 523 ? 3.169 45.484 8.725 1.00 42.03 523 SER A CA 1
ATOM 4095 C C . SER A 1 523 ? 1.934 46.151 8.122 1.00 42.03 523 SER A C 1
ATOM 4097 O O . SER A 1 523 ? 2.020 47.287 7.665 1.00 42.03 523 SER A O 1
ATOM 4099 N N . SER A 1 524 ? 0.754 45.523 8.198 1.00 40.81 524 SER A N 1
ATOM 4100 C CA . SER A 1 524 ? -0.488 46.106 7.669 1.00 40.81 524 SER A CA 1
ATOM 4101 C C . SER A 1 524 ? -0.923 47.379 8.402 1.00 40.81 524 SER A C 1
ATOM 4103 O O . SER A 1 524 ? -1.783 48.095 7.906 1.00 40.81 524 SER A O 1
ATOM 4105 N N . LYS A 1 525 ? -0.337 47.684 9.569 1.00 41.38 525 LYS A N 1
ATOM 4106 C CA . LYS A 1 525 ? -0.558 48.938 10.304 1.00 41.38 525 LYS A CA 1
ATOM 4107 C C . LYS A 1 525 ? 0.242 50.128 9.742 1.00 41.38 525 LYS A C 1
ATOM 4109 O O . LYS A 1 525 ? 0.038 51.249 10.197 1.00 41.38 525 LYS A O 1
ATOM 4114 N N . ALA A 1 526 ? 1.125 49.893 8.768 1.00 40.84 526 ALA A N 1
ATOM 4115 C CA . ALA A 1 526 ? 1.780 50.931 7.968 1.00 40.84 526 ALA A CA 1
ATOM 4116 C C . ALA A 1 526 ? 1.096 51.163 6.603 1.00 40.84 526 ALA A C 1
ATOM 4118 O O . ALA A 1 526 ? 1.228 52.246 6.041 1.00 40.84 526 ALA A O 1
ATOM 4119 N N . GLU A 1 527 ? 0.346 50.178 6.090 1.00 38.34 527 GLU A N 1
ATOM 4120 C CA . GLU A 1 527 ? -0.301 50.204 4.765 1.00 38.34 527 GLU A CA 1
ATOM 4121 C C . GLU A 1 527 ? -1.793 49.813 4.843 1.00 38.34 527 GLU A C 1
ATOM 4123 O O . GLU A 1 527 ? -2.274 48.892 4.175 1.00 38.34 527 GLU A O 1
ATOM 4128 N N . THR A 1 528 ? -2.560 50.515 5.681 1.00 34.53 528 THR A N 1
ATOM 4129 C CA . THR A 1 528 ? -4.029 50.422 5.682 1.00 34.53 528 THR A CA 1
ATOM 4130 C C . THR A 1 528 ? -4.634 51.207 4.520 1.00 34.53 528 THR A C 1
ATOM 4132 O O . THR A 1 528 ? -4.454 52.418 4.463 1.00 34.53 528 THR A O 1
ATOM 4135 N N . ASP A 1 529 ? -5.370 50.515 3.637 1.00 43.72 529 ASP A N 1
ATOM 4136 C CA . ASP A 1 529 ? -6.770 50.873 3.298 1.00 43.72 529 ASP A CA 1
ATOM 4137 C C . ASP A 1 529 ? -7.434 49.922 2.276 1.00 43.72 529 ASP A C 1
ATOM 4139 O O . ASP A 1 529 ? -8.656 49.808 2.259 1.00 43.72 529 ASP A O 1
ATOM 4143 N N . SER A 1 530 ? -6.673 49.180 1.457 1.00 40.88 530 SER A N 1
ATOM 4144 C CA . SER A 1 530 ? -7.253 48.354 0.368 1.00 40.88 530 SER A CA 1
ATOM 4145 C C . SER A 1 530 ? -7.535 46.882 0.739 1.00 40.88 530 SER A C 1
ATOM 4147 O O . SER A 1 530 ? -8.554 46.306 0.358 1.00 40.88 530 SER A O 1
ATOM 4149 N N . SER A 1 531 ? -6.650 46.237 1.508 1.00 38.81 531 SER A N 1
ATOM 4150 C CA . SER A 1 531 ? -6.634 44.763 1.639 1.00 38.81 531 SER A CA 1
ATOM 4151 C C . SER A 1 531 ? -7.647 44.177 2.635 1.00 38.81 531 SER A C 1
ATOM 4153 O O . SER A 1 531 ? -8.024 43.006 2.530 1.00 38.81 531 SER A O 1
ATOM 4155 N N . THR A 1 532 ? -8.107 44.972 3.604 1.00 36.81 532 THR A N 1
ATOM 4156 C CA . THR A 1 532 ? -8.926 44.534 4.754 1.00 36.81 532 THR A CA 1
ATOM 4157 C C . THR A 1 532 ? -10.260 43.901 4.340 1.00 36.81 532 THR A C 1
ATOM 4159 O O . THR A 1 532 ? -10.798 43.038 5.035 1.00 36.81 532 THR A O 1
ATOM 4162 N N . GLN A 1 533 ? -10.788 44.295 3.180 1.00 39.25 533 GLN A N 1
ATOM 4163 C CA . GLN A 1 533 ? -12.106 43.886 2.698 1.00 39.25 533 GLN A CA 1
ATOM 4164 C C . GLN A 1 533 ? -12.131 42.472 2.085 1.00 39.25 533 GLN A C 1
ATOM 4166 O O . GLN A 1 533 ? -13.209 41.912 1.909 1.00 39.25 533 GLN A O 1
ATOM 4171 N N . LYS A 1 534 ? -10.966 41.864 1.800 1.00 38.09 534 LYS A N 1
ATOM 4172 C CA . LYS A 1 534 ? -10.871 40.518 1.199 1.00 38.09 534 LYS A CA 1
ATOM 4173 C C . LYS A 1 534 ? -10.891 39.380 2.229 1.00 38.09 534 LYS A C 1
ATOM 4175 O O . LYS A 1 534 ? -11.443 38.319 1.957 1.00 38.09 534 LYS A O 1
ATOM 4180 N N . TYR A 1 535 ? -10.312 39.607 3.409 1.00 40.00 535 TYR A N 1
ATOM 4181 C CA . TYR A 1 535 ? -10.175 38.584 4.457 1.00 40.00 535 TYR A CA 1
ATOM 4182 C C . TYR A 1 535 ? -11.340 38.557 5.445 1.00 40.00 535 TYR A C 1
ATOM 4184 O O . TYR A 1 535 ? -11.602 37.522 6.052 1.00 40.00 535 TYR A O 1
ATOM 4192 N N . LYS A 1 536 ? -12.086 39.663 5.567 1.00 37.88 536 LYS A N 1
ATOM 4193 C CA . LYS A 1 536 ? -13.286 39.699 6.405 1.00 37.88 536 LYS A CA 1
ATOM 4194 C C . LYS A 1 536 ? -14.345 38.700 5.917 1.00 37.88 536 LYS A C 1
ATOM 4196 O O . LYS A 1 536 ? -14.879 37.952 6.726 1.00 37.88 536 LYS A O 1
ATOM 4201 N N . THR A 1 537 ? -14.538 38.594 4.600 1.00 37.88 537 THR A N 1
ATOM 4202 C CA . THR A 1 537 ? -15.420 37.602 3.959 1.00 37.88 537 THR A CA 1
ATOM 4203 C C . THR A 1 537 ? -15.095 36.172 4.393 1.00 37.88 537 THR A C 1
ATOM 4205 O O . THR A 1 537 ? -15.983 35.463 4.846 1.00 37.88 537 THR A O 1
ATOM 4208 N N . GLN A 1 538 ? -13.816 35.780 4.360 1.00 39.38 538 GLN A N 1
ATOM 4209 C CA . GLN A 1 538 ? -13.382 34.415 4.688 1.00 39.38 538 GLN A CA 1
ATOM 4210 C C . GLN A 1 538 ? -13.552 34.054 6.175 1.00 39.38 538 GLN A C 1
ATOM 4212 O O . GLN A 1 538 ? -13.636 32.878 6.515 1.00 39.38 538 GLN A O 1
ATOM 4217 N N . ILE A 1 539 ? -13.607 35.046 7.070 1.00 37.72 539 ILE A N 1
ATOM 4218 C CA . ILE A 1 539 ? -13.844 34.839 8.509 1.00 37.72 539 ILE A CA 1
ATOM 4219 C C . ILE A 1 539 ? -15.345 34.881 8.831 1.00 37.72 539 ILE A C 1
ATOM 4221 O O . ILE A 1 539 ? -15.808 34.121 9.684 1.00 37.72 539 ILE A O 1
ATOM 4225 N N . ASP A 1 540 ? -16.116 35.720 8.138 1.00 37.84 540 ASP A N 1
ATOM 4226 C CA . ASP A 1 540 ? -17.566 35.814 8.322 1.00 37.84 540 ASP A CA 1
ATOM 4227 C C . ASP A 1 540 ? -18.302 34.610 7.683 1.00 37.84 540 ASP A C 1
ATOM 4229 O O . ASP A 1 540 ? -19.255 34.112 8.281 1.00 37.84 540 ASP A O 1
ATOM 4233 N N . GLU A 1 541 ? -17.801 34.037 6.575 1.00 36.56 541 GLU A N 1
ATOM 4234 C CA . GLU A 1 541 ? -18.281 32.760 5.999 1.00 36.56 541 GLU A CA 1
ATOM 4235 C C . GLU A 1 541 ? -18.141 31.578 6.979 1.00 36.56 541 GLU A C 1
ATOM 4237 O O . GLU A 1 541 ? -19.020 30.718 7.061 1.00 36.56 541 GLU A O 1
ATOM 4242 N N . VAL A 1 542 ? -17.072 31.554 7.786 1.00 39.12 542 VAL A N 1
ATOM 4243 C CA . VAL A 1 542 ? -16.847 30.530 8.826 1.00 39.12 542 VAL A CA 1
ATOM 4244 C C . VAL A 1 542 ? -17.801 30.700 10.022 1.00 39.12 542 VAL A C 1
ATOM 4246 O O . VAL A 1 542 ? -18.037 29.746 10.766 1.00 39.12 542 VAL A O 1
ATOM 4249 N N . LYS A 1 543 ? -18.396 31.887 10.206 1.00 32.88 543 LYS A N 1
ATOM 4250 C CA . LYS A 1 543 ? -19.264 32.222 11.350 1.00 32.88 543 LYS A CA 1
ATOM 4251 C C . LYS A 1 543 ? -20.771 32.163 11.049 1.00 32.88 543 LYS A C 1
ATOM 4253 O O . LYS A 1 543 ? -21.563 32.228 11.987 1.00 32.88 543 LYS A O 1
ATOM 4258 N N . SER A 1 544 ? -21.197 32.022 9.790 1.00 34.41 544 SER A N 1
ATOM 4259 C CA . SER A 1 544 ? -22.588 32.297 9.378 1.00 34.41 544 SER A CA 1
ATOM 4260 C C . SER A 1 544 ? -23.539 31.094 9.210 1.00 34.41 544 SER A C 1
ATOM 4262 O O . SER A 1 544 ? -24.655 31.279 8.725 1.00 34.41 544 SER A O 1
ATOM 4264 N N . VAL A 1 545 ? -23.181 29.871 9.632 1.00 33.91 545 VAL A N 1
ATOM 4265 C CA . VAL A 1 545 ? -24.072 28.685 9.528 1.00 33.91 545 VAL A CA 1
ATOM 4266 C C . VAL A 1 545 ? -24.801 28.369 10.851 1.00 33.91 545 VAL A C 1
ATOM 4268 O O . VAL A 1 545 ? -24.498 27.396 11.537 1.00 33.91 545 VAL A O 1
ATOM 4271 N N . THR A 1 546 ? -25.820 29.190 11.144 1.00 29.70 546 THR A N 1
ATOM 4272 C CA . THR A 1 546 ? -26.993 28.963 12.038 1.00 29.70 546 THR A CA 1
ATOM 4273 C C . THR A 1 546 ? -26.822 28.569 13.520 1.00 29.70 546 THR A C 1
ATOM 4275 O O . THR A 1 546 ? -26.306 27.499 13.838 1.00 29.70 546 THR A O 1
ATOM 4278 N N . PRO A 1 547 ? -27.512 29.306 14.414 1.00 29.16 547 PRO A N 1
ATOM 4279 C CA . PRO A 1 547 ? -28.232 28.774 15.575 1.00 29.16 547 PRO A CA 1
ATOM 4280 C C . PRO A 1 547 ? -29.767 28.724 15.346 1.00 29.16 547 PRO A C 1
ATOM 4282 O O . PRO A 1 547 ? -30.286 29.326 14.406 1.00 29.16 547 PRO A O 1
ATOM 4285 N N . LEU A 1 548 ? -30.496 28.017 16.220 1.00 27.73 548 LEU A N 1
ATOM 4286 C CA . LEU A 1 548 ? -31.963 27.838 16.213 1.00 27.73 548 LEU A CA 1
ATOM 4287 C C . LEU A 1 548 ? -32.597 28.400 17.499 1.00 27.73 548 LEU A C 1
ATOM 4289 O O . LEU A 1 548 ? -32.088 28.074 18.565 1.00 27.73 548 LEU A O 1
ATOM 4293 N N . SER A 1 549 ? -33.750 29.083 17.371 1.00 29.91 549 SER A N 1
ATOM 4294 C CA . SER A 1 549 ? -34.767 29.378 18.418 1.00 29.91 549 SER A CA 1
ATOM 4295 C C . SER A 1 549 ? -34.316 30.131 19.699 1.00 29.91 549 SER A C 1
ATOM 4297 O O . SER A 1 549 ? -33.148 30.138 20.058 1.00 29.91 549 SER A O 1
ATOM 4299 N N . ASP A 1 550 ? -35.163 30.857 20.441 1.00 27.80 550 ASP A N 1
ATOM 4300 C CA . ASP A 1 550 ? -36.633 31.011 20.428 1.00 27.80 550 ASP A CA 1
ATOM 4301 C C . ASP A 1 550 ? -37.084 32.497 20.459 1.00 27.80 550 ASP A C 1
ATOM 4303 O O . ASP A 1 550 ? -36.275 33.416 20.583 1.00 27.80 550 ASP A O 1
ATOM 4307 N N . ALA A 1 551 ? -38.396 32.740 20.331 1.00 26.36 551 ALA A N 1
ATOM 4308 C CA . ALA A 1 551 ? -39.044 34.067 20.377 1.00 26.36 551 ALA A CA 1
ATOM 4309 C C . ALA A 1 551 ? -39.498 34.454 21.821 1.00 26.36 551 ALA A C 1
ATOM 4311 O O . ALA A 1 551 ? -39.412 33.592 22.699 1.00 26.36 551 ALA A O 1
ATOM 4312 N N . PRO A 1 552 ? -39.988 35.692 22.121 1.00 35.88 552 PRO A N 1
ATOM 4313 C CA . PRO A 1 552 ? -41.282 36.183 21.592 1.00 35.88 552 PRO A CA 1
ATOM 4314 C C . PRO A 1 552 ? -41.440 37.714 21.339 1.00 35.88 552 PRO A C 1
ATOM 4316 O O . PRO A 1 552 ? -40.877 38.533 22.052 1.00 35.88 552 PRO A O 1
ATOM 4319 N N . ALA A 1 553 ? -42.379 38.063 20.437 1.00 24.47 553 ALA A N 1
ATOM 4320 C CA . ALA A 1 553 ? -43.126 39.345 20.327 1.00 24.47 553 ALA A CA 1
ATOM 4321 C C . ALA A 1 553 ? -42.327 40.660 20.020 1.00 24.47 553 ALA A C 1
ATOM 4323 O O . ALA A 1 553 ? -41.182 40.812 20.410 1.00 24.47 553 ALA A O 1
ATOM 4324 N N . ALA A 1 554 ? -42.849 41.689 19.323 1.00 24.33 554 ALA A N 1
ATOM 4325 C CA . ALA A 1 554 ? -44.235 42.001 18.944 1.00 24.33 554 ALA A CA 1
ATOM 4326 C C . ALA A 1 554 ? -44.381 42.991 17.742 1.00 24.33 554 ALA A C 1
ATOM 4328 O O . ALA A 1 554 ? -43.590 43.917 17.605 1.00 24.33 554 ALA A O 1
ATOM 4329 N N . THR A 1 555 ? -45.537 42.922 17.055 1.00 25.59 555 THR A N 1
ATOM 4330 C CA . THR A 1 555 ? -46.252 44.018 16.322 1.00 25.59 555 THR A CA 1
ATOM 4331 C C . THR A 1 555 ? -45.825 44.456 14.898 1.00 25.59 555 THR A C 1
ATOM 4333 O O . THR A 1 555 ? -44.653 44.501 14.557 1.00 25.59 555 THR A O 1
ATOM 4336 N N . SER A 1 556 ? -46.846 44.883 14.123 1.00 25.45 556 SER A N 1
ATOM 4337 C CA . SER A 1 556 ? -46.840 45.590 12.814 1.00 25.45 556 SER A CA 1
ATOM 4338 C C . SER A 1 556 ? -46.451 44.745 11.587 1.00 25.45 556 SER A C 1
ATOM 4340 O O . SER A 1 556 ? -45.294 44.395 11.423 1.00 25.45 556 SER A O 1
ATOM 4342 N N . GLN A 1 557 ? -47.356 44.264 10.718 1.00 24.70 557 GLN A N 1
ATOM 4343 C CA . GLN A 1 557 ? -48.481 44.870 9.957 1.00 24.70 557 GLN A CA 1
ATOM 4344 C C . GLN A 1 557 ? -48.093 45.859 8.840 1.00 24.70 557 GLN A C 1
ATOM 4346 O O . GLN A 1 557 ? -47.285 46.759 9.037 1.00 24.70 557 GLN A O 1
ATOM 4351 N N . SER A 1 558 ? -48.810 45.737 7.707 1.00 26.19 558 SER A N 1
ATOM 4352 C CA . SER A 1 558 ? -48.592 46.418 6.414 1.00 26.19 558 SER A CA 1
ATOM 4353 C C . SER A 1 558 ? -47.334 45.924 5.667 1.00 26.19 558 SER A C 1
ATOM 4355 O O . SER A 1 558 ? -46.341 45.587 6.292 1.00 26.19 558 SER A O 1
ATOM 4357 N N . ILE A 1 559 ? -47.309 45.786 4.336 1.00 26.45 559 ILE A N 1
ATOM 4358 C CA . ILE A 1 559 ? -48.185 46.350 3.291 1.00 26.45 559 ILE A CA 1
ATOM 4359 C C . ILE A 1 559 ? -48.843 45.251 2.427 1.00 26.45 559 ILE A C 1
ATOM 4361 O O . ILE A 1 559 ? -48.211 44.267 2.053 1.00 26.45 559 ILE A O 1
ATOM 4365 N N . LYS A 1 560 ? -50.124 45.442 2.068 1.00 26.36 560 LYS A N 1
ATOM 4366 C CA . LYS A 1 560 ? -50.833 44.664 1.027 1.00 26.36 560 LYS A CA 1
ATOM 4367 C C . LYS A 1 560 ? -50.523 45.195 -0.384 1.00 26.36 560 LYS A C 1
ATOM 4369 O O . LYS A 1 560 ? -50.310 46.390 -0.552 1.00 26.36 560 LYS A O 1
ATOM 4374 N N . SER A 1 561 ? -50.733 44.338 -1.391 1.00 26.67 561 SER A N 1
ATOM 4375 C CA . SER A 1 561 ? -50.652 44.573 -2.854 1.00 26.67 561 SER A CA 1
ATOM 4376 C C . SER A 1 561 ? -49.229 44.496 -3.430 1.00 26.67 561 SER A C 1
ATOM 4378 O O . SER A 1 561 ? -48.342 45.238 -3.038 1.00 26.67 561 SER A O 1
ATOM 4380 N N . ARG A 1 562 ? -48.956 43.576 -4.363 1.00 25.89 562 ARG A N 1
ATOM 4381 C CA . ARG A 1 562 ? -49.551 43.536 -5.713 1.00 25.89 562 ARG A CA 1
ATOM 4382 C C . ARG A 1 562 ? -49.727 42.118 -6.295 1.00 25.89 562 ARG A C 1
ATOM 4384 O O . ARG A 1 562 ? -48.979 41.215 -5.959 1.00 25.89 562 ARG A O 1
ATOM 4391 N N . LEU A 1 563 ? -50.667 42.021 -7.244 1.00 26.38 563 LEU A N 1
ATOM 4392 C CA . LEU A 1 563 ? -50.794 41.007 -8.308 1.00 26.38 563 LEU A CA 1
ATOM 4393 C C . LEU A 1 563 ? -51.005 39.533 -7.888 1.00 26.38 563 LEU A C 1
ATOM 4395 O O . LEU A 1 563 ? -50.085 38.737 -7.744 1.00 26.38 563 LEU A O 1
ATOM 4399 N N . SER A 1 564 ? -52.282 39.144 -7.836 1.00 28.31 564 SER A N 1
ATOM 4400 C CA . SER A 1 564 ? -52.747 37.763 -8.074 1.00 28.31 564 SER A CA 1
ATOM 4401 C C . SER A 1 564 ? -53.924 37.765 -9.063 1.00 28.31 564 SER A C 1
ATOM 4403 O O . SER A 1 564 ? -54.976 37.180 -8.828 1.00 28.31 564 SER A O 1
ATOM 4405 N N . ILE A 1 565 ? -53.719 38.513 -10.147 1.00 28.47 565 ILE A N 1
ATOM 4406 C CA . ILE A 1 565 ? -54.482 38.624 -11.400 1.00 28.47 565 ILE A CA 1
ATOM 4407 C C . ILE A 1 565 ? -53.353 38.808 -12.444 1.00 28.47 565 ILE A C 1
ATOM 4409 O O . ILE A 1 565 ? -52.396 39.523 -12.146 1.00 28.47 565 ILE A O 1
ATOM 4413 N N . GLU A 1 566 ? -53.296 38.123 -13.586 1.00 26.81 566 GLU A N 1
ATOM 4414 C CA . GLU A 1 566 ? -54.395 37.713 -14.470 1.00 26.81 566 GLU A CA 1
ATOM 4415 C C . GLU A 1 566 ? -54.263 36.270 -15.001 1.00 26.81 566 GLU A C 1
ATOM 4417 O O . GLU A 1 566 ? -53.243 35.604 -14.817 1.00 26.81 566 GLU A O 1
ATOM 4422 N N . LYS A 1 567 ? -55.317 35.779 -15.662 1.00 27.77 567 LYS A N 1
ATOM 4423 C CA . LYS A 1 567 ? -55.390 34.459 -16.306 1.00 27.77 567 LYS A CA 1
ATOM 4424 C C . LYS A 1 567 ? -55.937 34.647 -17.727 1.00 27.77 567 LYS A C 1
ATOM 4426 O O . LYS A 1 567 ? -56.855 35.442 -17.892 1.00 27.77 567 LYS A O 1
ATOM 4431 N N . ALA A 1 568 ? -55.459 33.839 -18.681 1.00 25.06 568 ALA A N 1
ATOM 4432 C CA . ALA A 1 568 ? -55.741 33.945 -20.126 1.00 25.06 568 ALA A CA 1
ATOM 4433 C C . ALA A 1 568 ? -55.121 35.207 -20.788 1.00 25.06 568 ALA A C 1
ATOM 4435 O O . ALA A 1 568 ? -54.727 36.133 -20.090 1.00 25.06 568 ALA A O 1
ATOM 4436 N N . SER A 1 569 ? -54.929 35.266 -22.110 1.00 25.53 569 SER A N 1
ATOM 4437 C CA . SER A 1 569 ? -55.412 34.383 -23.192 1.00 25.53 569 SER A CA 1
ATOM 4438 C C . SER A 1 569 ? -54.409 34.259 -24.357 1.00 25.53 569 SER A C 1
ATOM 4440 O O . SER A 1 569 ? -53.605 35.164 -24.531 1.00 25.53 569 SER A O 1
ATOM 4442 N N . ASN A 1 570 ? -54.538 33.165 -25.125 1.00 26.38 570 ASN A N 1
ATOM 4443 C CA . ASN A 1 570 ? -54.570 33.021 -26.601 1.00 26.38 570 ASN A CA 1
ATOM 4444 C C . ASN A 1 570 ? -53.580 33.817 -27.498 1.00 26.38 570 ASN A C 1
ATOM 4446 O O . ASN A 1 570 ? -53.317 34.989 -27.259 1.00 26.38 570 ASN A O 1
ATOM 4450 N N . GLU A 1 571 ? -53.066 33.288 -28.622 1.00 28.56 571 GLU A N 1
ATOM 4451 C CA . GLU A 1 571 ? -53.267 31.994 -29.338 1.00 28.56 571 GLU A CA 1
ATOM 4452 C C . GLU A 1 571 ? -51.880 31.522 -29.922 1.00 28.56 571 GLU A C 1
ATOM 4454 O O . GLU A 1 571 ? -50.869 31.866 -29.316 1.00 28.56 571 GLU A O 1
ATOM 4459 N N . GLU A 1 572 ? -51.627 30.746 -30.997 1.00 30.38 572 GLU A N 1
ATOM 4460 C CA . GLU A 1 572 ? -52.442 30.204 -32.107 1.00 30.38 572 GLU A CA 1
ATOM 4461 C C . GLU A 1 572 ? -52.028 28.783 -32.577 1.00 30.38 572 GLU A C 1
ATOM 4463 O O . GLU A 1 572 ? -52.728 27.814 -32.295 1.00 30.38 572 GLU A O 1
ATOM 4468 N N . VAL A 1 573 ? -50.936 28.651 -33.342 1.00 30.47 573 VAL A N 1
ATOM 4469 C CA . VAL A 1 573 ? -50.786 27.624 -34.404 1.00 30.47 573 VAL A CA 1
ATOM 4470 C C . VAL A 1 573 ? -49.294 27.325 -34.654 1.00 30.47 573 VAL A C 1
ATOM 4472 O O . VAL A 1 573 ? -48.485 28.242 -34.533 1.00 30.47 573 VAL A O 1
ATOM 4475 N N . SER A 1 574 ? -48.821 26.124 -35.022 1.00 28.59 574 SER A N 1
ATOM 4476 C CA . SER A 1 574 ? -49.355 24.735 -35.087 1.00 28.59 574 SER A CA 1
ATOM 4477 C C . SER A 1 574 ? -48.131 23.772 -35.158 1.00 28.59 574 SER A C 1
ATOM 4479 O O . SER A 1 574 ? -47.006 24.247 -35.024 1.00 28.59 574 SER A O 1
ATOM 4481 N N . GLU A 1 575 ? -48.152 22.442 -35.341 1.00 29.75 575 GLU A N 1
ATOM 4482 C CA . GLU A 1 575 ? -49.147 21.347 -35.487 1.00 29.75 575 GLU A CA 1
ATOM 4483 C C . GLU A 1 575 ? -48.463 20.062 -34.879 1.00 29.75 575 GLU A C 1
ATOM 4485 O O . GLU A 1 575 ? -47.556 20.240 -34.070 1.00 29.75 575 GLU A O 1
ATOM 4490 N N . ALA A 1 576 ? -48.724 18.759 -35.099 1.00 30.23 576 ALA A N 1
ATOM 4491 C CA . ALA A 1 576 ? -49.610 17.928 -35.937 1.00 30.23 576 ALA A CA 1
ATOM 4492 C C . ALA A 1 576 ? -49.900 16.569 -35.229 1.00 30.23 576 ALA A C 1
ATOM 4494 O O . ALA A 1 576 ? -49.485 16.375 -34.089 1.00 30.23 576 ALA A O 1
ATOM 4495 N N . SER A 1 577 ? -50.543 15.611 -35.926 1.00 29.50 577 SER A N 1
ATOM 4496 C CA . SER A 1 577 ? -50.545 14.136 -35.688 1.00 29.50 577 SER A CA 1
ATOM 4497 C C . SER A 1 577 ? -50.740 13.626 -34.231 1.00 29.50 577 SER A C 1
ATOM 4499 O O . SER A 1 577 ? -49.822 13.674 -33.422 1.00 29.50 577 SER A O 1
ATOM 4501 N N . SER A 1 578 ? -51.918 13.140 -33.800 1.00 29.67 578 SER A N 1
ATOM 4502 C CA . SER A 1 578 ? -52.558 11.829 -34.115 1.00 29.67 578 SER A CA 1
ATOM 4503 C C . SER A 1 578 ? -51.846 10.594 -33.510 1.00 29.67 578 SER A C 1
ATOM 4505 O O . SER A 1 578 ? -50.634 10.499 -33.635 1.00 29.67 578 SER A O 1
ATOM 4507 N N . PHE A 1 579 ? -52.502 9.559 -32.956 1.00 30.92 579 PHE A N 1
ATOM 4508 C CA . PHE A 1 579 ? -53.938 9.223 -32.841 1.00 30.92 579 PHE A CA 1
ATOM 4509 C C . PHE A 1 579 ? -54.134 8.084 -31.797 1.00 30.92 579 PHE A C 1
ATOM 4511 O O . PHE A 1 579 ? -53.318 7.171 -31.796 1.00 30.92 579 PHE A O 1
ATOM 4518 N N . LEU A 1 580 ? -55.264 8.057 -31.054 1.00 31.72 580 LEU A N 1
ATOM 4519 C CA . LEU A 1 580 ? -55.839 6.880 -30.327 1.00 31.72 580 LEU A CA 1
ATOM 4520 C C . LEU A 1 580 ? -54.977 6.247 -29.188 1.00 31.72 580 LEU A C 1
ATOM 4522 O O . LEU A 1 580 ? -53.774 6.442 -29.127 1.00 31.72 580 LEU A O 1
ATOM 4526 N N . SER A 1 581 ? -55.499 5.507 -28.194 1.00 32.03 581 SER A N 1
ATOM 4527 C CA . SER A 1 581 ? -56.877 5.228 -27.720 1.00 32.03 581 SER A CA 1
ATOM 4528 C C . SER A 1 581 ? -56.883 4.925 -26.198 1.00 32.03 581 SER A C 1
ATOM 4530 O O . SER A 1 581 ? -55.828 4.776 -25.588 1.00 32.03 581 SER A O 1
ATOM 4532 N N . LYS A 1 582 ? -58.068 4.852 -25.563 1.00 34.84 582 LYS A N 1
ATOM 4533 C CA . LYS A 1 582 ? -58.245 4.645 -24.102 1.00 34.84 582 LYS A CA 1
ATOM 4534 C C . LYS A 1 582 ? -58.094 3.173 -23.630 1.00 34.84 582 LYS A C 1
ATOM 4536 O O . LYS A 1 582 ? -58.151 2.279 -24.469 1.00 34.84 582 LYS A O 1
ATOM 4541 N N . PRO A 1 583 ? -57.918 2.924 -22.309 1.00 47.97 583 PRO A N 1
ATOM 4542 C CA . PRO A 1 583 ? -57.509 1.624 -21.759 1.00 47.97 583 PRO A CA 1
ATOM 4543 C C . PRO A 1 583 ? -58.648 0.774 -21.162 1.00 47.97 583 PRO A C 1
ATOM 4545 O O . PRO A 1 583 ? -59.701 1.297 -20.797 1.00 47.97 583 PRO A O 1
ATOM 4548 N N . SER A 1 584 ? -58.358 -0.513 -20.938 1.00 36.25 584 SER A N 1
ATOM 4549 C CA . SER A 1 584 ? -59.006 -1.381 -19.938 1.00 36.25 584 SER A CA 1
ATOM 4550 C C . SER A 1 584 ? -58.143 -2.628 -19.693 1.00 36.25 584 SER A C 1
ATOM 4552 O O . SER A 1 584 ? -57.845 -3.335 -20.657 1.00 36.25 584 SER A O 1
ATOM 4554 N N . GLY A 1 585 ? -57.760 -2.895 -18.440 1.00 42.50 585 GLY A N 1
ATOM 4555 C CA . GLY A 1 585 ? -56.856 -3.983 -18.041 1.00 42.50 585 GLY A CA 1
ATOM 4556 C C . GLY A 1 585 ? -56.193 -3.667 -16.711 1.00 42.50 585 GLY A C 1
ATOM 4557 O O . GLY A 1 585 ? -54.987 -3.352 -16.745 1.00 42.50 585 GLY A O 1
#

pLDDT: mean 76.72, std 22.81, range [24.33, 98.62]

Foldseek 3Di:
DDDDDPDFDAPDDQFQQLAQVQVQVLLQLLCVVLVHPDGQDPLGLQLLLQLVCQQCVLVVNNVVSVVLSVVLNLVLQQLLCVLVPHHGDPDDDDDDPQDLVNNLVSSLSSVCLRPVCQFAVLADNLCSNQSAWDWDWDWDQDPVRDTDTDTDTDGWDFDDKDWFKDALVLQLVQCVQQQFAQKKKWKDAPRHIWIWHLHPVSWTQIGGSNHRGGGTFAPPRPDNVRHRSNVVSVVVCVPAPDPPNMGTIIMTITHHPPDDGPGDRDDCQVSNPVVRCVVPVCQLADWDADPVRQIDHQLQRCLLNLVLVSNVSSVVSPRQQCLNNLLNNLLRVSVNSVVSCPDPSNVQSCADPVSDNLVSLLSNCLSNLLQVPLVSNVVSCPDDVSVVSLLVCLQDPPCNLVSLLSSCLSNLLNLHQSSNVVSVVSCVVRPPQDQLLCSCVVNVSLVSNVVSPNVSSNVVSVVSNVDDGPDDDPDPPPPPPDPDDDGPHHHDDVSSVVSSVSRDGSVVSSVVVSVVVSVVVVVVVVVDDPPPVPVVVVVVVVVPDDDDDDDDDDDDDDDDDDDPDDDDDDDDDDDDDDDDDDDDD

Organism: NCBI:txid45073

Sequence (585 aa):
MPGSDPQAQLGYTSNKEMSQDFLIPMINRILEKGGVKLTANDDGICNGLAAVYIKYALQGKSSEFAAMLNAINQRGQQAIMEGINESPPPSTSSDSEISDSDINRFIQEVVFCFLPDEFNKQLSQVDAVHLVTVPVEKHIENPDGNVTQVSEPQKLQSVYKLGLVAEKGAWKQIFNKMRAPDTAWHVGSLDHAVAVHVNKEGNFEVYDPNYRKIAVFKDGHPKPESTAAGQLENFLFRRFAMETNKMALTIDVVAHPQAAIDFNFPDKASFIIDNLSRRYPDVKNDALKNSKGAPYNQLAMAARINDTEMLKLWLEKGSSSSHVALLAAVQDNRLDSLEVLLENQYRHCLNDPENSPLSAYYDAVKVALKKGRTESLGKLLNDHDIRLSISQLLQNNAQGTEFQLELLSNAAKSRNPYCIRILTDFLKDNVPDLDFAQLINSGNVLEIAREAGNPQCVQILKNLVAEKPGIAQDSANDLNSAEDEMPAYPSNEEEVKHFIWRLPSFREVISMIVDKIASFFRSSKAETDSSTQKYKTQIDEVKSVTPLSDAPAATSQSIKSRLSIEKASNEEVSEASSFLSKPSG

Secondary structure (DSSP, 8-state):
-PPPP--PEESS---TT-SGGGTHHHHHHHHHHTT------TT-SHHHHHHHHHHHHHTT-HHHHHHHHHHHHHHHHHHHHHTTTPPPPPP---S----HHHHHHHHHHHHHHHSHHHH-TT--GGGGGGT-EEEEEEEEE-TTS-EEEEEEEEEPEEEEEEEEEEEHHHHHHHHHHS--TTEEEEEE-SS-EEEEEE-TT--EEEE-TTSSS-EEE-S--SSTT--HHHHHHHHHHHHH--TTSEEEEEEEEEE-TT------PPPIIIIIIHHHHHH-TTGGG--EE-TT--EE-HHHHHHHTT-HHHHHHHHHTT---HHHHHHHHHHTT-HHHHHHHHSTTTGGGG--TTS-SHHHHHHHHHHHHHHT-HHHHHHHHHSHHHHHHHHHHHT-TTTHHHHHHHHHHHHHHTT-HHHHHHHHHHHHHHSTT--HHHHHHHTTHHHHHHHHT-HHHHHHHHHHHHSPTT-----TT-TT----S--SS--SHHHHHHHHHTSPPHHHHHHHHHHHHHHHHHHTTTS-SSTHHHHHHHHHHHH-S----------------------------------------

Radius of gyration: 29.98 Å; chains: 1; bounding box: 96×74×76 Å